Protein AF-0000000085983962 (afdb_homodimer)

pLDDT: mean 81.47, std 19.34, range [25.72, 98.88]

Sequence (420 aa):
MSKIKEMLPGKAKDLESGLESIVPEGLSERGAAVAGRAREFLEWTFRDVFDWNPQYLKGVRGILDVCEVAFGLLILCLVGSNCQNLASEANSEIGGFYCRNSDTFLFVVAASGFFASTLHLLCCLLSKKTDERLWATTYEMVFYIFYAAFFFFGGIAMTSSVSSRNSGQFKVEDGYNNAIGGGVLGIMNFIAYTGSAAWFFVQHKNKNGNMSKIKEMLPGKAKDLESGLESIVPEGLSERGAAVAGRAREFLEWTFRDVFDWNPQYLKGVRGILDVCEVAFGLLILCLVGSNCQNLASEANSEIGGFYCRNSDTFLFVVAASGFFASTLHLLCCLLSKKTDERLWATTYEMVFYIFYAAFFFFGGIAMTSSVSSRNSGQFKVEDGYNNAIGGGVLGIMNFIAYTGSAAWFFVQHKNKNGN

InterPro domains:
  IPR008253 Marvel domain [PF01284] (60-198)
  IPR008253 Marvel domain [PS51225] (56-205)
  IPR050578 MARVEL domain-containing and chemokine-like factor proteins [PTHR22776] (38-205)

Foldseek 3Di:
DPVVVVVVVVVLVVLLVVLVVVQDDPDDPVSVVVSVVVSVVVSVCCVQQAPADQCLCVDPLNVLLVLLLVLLVLLLVLLVVVQQVVQCVVPVVVGDGHDDDLSVQLNVLSVVSNVVSVVVNSSVRRHVVCVVVVLVDC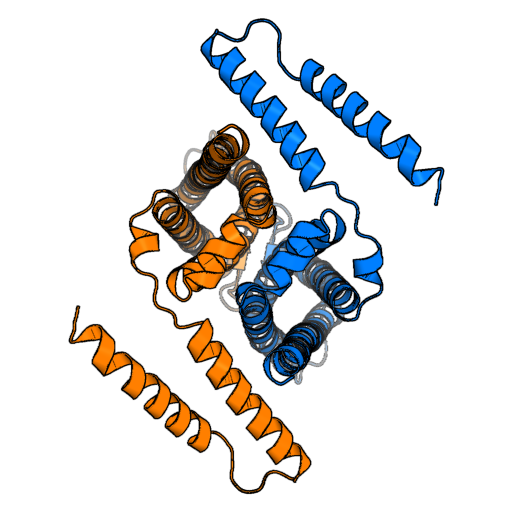VLLCSLVVSLVSLVCSLVSQLVVLCVVQPPPPDHDVSSVSSNVSSVSSNVSSVSSVVSNVVSVVVVVVVVVD/DPVVVVVVVVVLVVLLVVLVVVQDDPDDPVSVVVSVVVSVVVSVCCVQQAPADQCLCVDPLNVLLVLLLVLLVLLLVLLVVVQQVVQCVVPVVVGDGHDDDLSVQLNVLSVVSNVVSVVVNSSVRRHVVCVVVVLVDCVLLCSLVVSLVSLVCSLVSQLVVLCVVQPPPPDHDVSSVSSNVSSVSSNVSSVSSVVSNVVSVVVVVVVVVD

Radius of gyration: 23.92 Å; Cα contacts (8 Å, |Δi|>4): 523; chains: 2; bounding box: 53×67×59 Å

Secondary structure (DSSP, 8-state):
--HHHHHHHHHHHHHHHHHHHHS-TT--HHHHHHHHHHHHHHHHHHHHH-B--GGGGGSHHHHHHHHHHHHHHHHHHHHHHHHHHHHHHH-TTT--EEE-HHHHHHHHHHHHHHHHHHHHHHHHHHBHHHHHHHHTSHHHHHHHHHHHHHHHHHHHHHHHHHHHHHTT-SSPPTTHHHHHHHHHHHHHHHHHHHHHHHHHHHHHHHHHH-/-HHHHHHHHHHHHHHHHHHHHHS-TT--HHHHHHHHHHHHHHHHHHHHH-B--GGGGGSHHHHHHHHHHHHHHHHHHHHHHHHHHHHHHH-TTT--EEE-HHHHHHHHHHHHHHHHHHHHHHHHHHBHHHHHHHHTSHHHHHHHHHHHHHHHHHHHHHHHHHHHHHTT-SSPPTTHHHHHHHHHHHHHHHHHHHHHHHHHHHHHHHHHH-

Organism: Nephila pilipes (NCBI:txid299642)

Structure (mmCIF, N/CA/C/O backbone):
data_AF-0000000085983962-model_v1
#
loop_
_entity.id
_entity.type
_entity.pdbx_description
1 polymer 'MARVEL domain-containing protein'
#
loop_
_atom_site.group_PDB
_atom_site.id
_atom_site.type_symbol
_atom_site.label_atom_id
_atom_site.label_alt_id
_atom_site.label_comp_id
_atom_site.label_asym_id
_atom_site.label_entity_id
_atom_site.label_seq_id
_atom_site.pdbx_PDB_ins_code
_atom_site.Cartn_x
_atom_site.Cartn_y
_atom_site.Cartn_z
_atom_site.occupancy
_atom_site.B_iso_or_equiv
_atom_site.auth_seq_id
_atom_site.auth_comp_id
_atom_site.auth_asym_id
_atom_site.auth_atom_id
_atom_site.pdbx_PDB_model_num
ATOM 1 N N . MET A 1 1 ? -15.727 -12.766 -32.438 1 25.72 1 MET A N 1
ATOM 2 C CA . MET A 1 1 ? -14.602 -13.555 -31.938 1 25.72 1 MET A CA 1
ATOM 3 C C . MET A 1 1 ? -13.383 -13.414 -32.844 1 25.72 1 MET A C 1
ATOM 5 O O . MET A 1 1 ? -12.258 -13.664 -32.438 1 25.72 1 MET A O 1
ATOM 9 N N . SER A 1 2 ? -13.625 -13.109 -34.125 1 30.14 2 SER A N 1
ATOM 10 C CA . SER A 1 2 ? -12.602 -13.117 -35.156 1 30.14 2 SER A CA 1
ATOM 11 C C . SER A 1 2 ? -11.789 -11.82 -35.156 1 30.14 2 SER A C 1
ATOM 13 O O . SER A 1 2 ? -10.594 -11.828 -35.438 1 30.14 2 SER A O 1
ATOM 15 N N . LYS A 1 3 ? -12.508 -10.648 -34.906 1 40.41 3 LYS A N 1
ATOM 16 C CA . LYS A 1 3 ? -11.805 -9.383 -35.094 1 40.41 3 LYS A CA 1
ATOM 17 C C . LYS A 1 3 ? -10.797 -9.141 -33.969 1 40.41 3 LYS A C 1
ATOM 19 O O . LYS A 1 3 ? -9.945 -8.266 -34.094 1 40.41 3 LYS A O 1
ATOM 24 N N . ILE A 1 4 ? -11.094 -9.766 -32.906 1 32.19 4 ILE A N 1
ATOM 25 C CA . ILE A 1 4 ? -10.211 -9.555 -31.75 1 32.19 4 ILE A CA 1
ATOM 26 C C . ILE A 1 4 ? -8.93 -10.367 -31.938 1 32.19 4 ILE A C 1
ATOM 28 O O . ILE A 1 4 ? -7.887 -10.016 -31.375 1 32.19 4 ILE A O 1
ATOM 32 N N . LYS A 1 5 ? -8.914 -11.492 -32.688 1 38.94 5 LYS A N 1
ATOM 33 C CA . LYS A 1 5 ? -7.73 -12.312 -32.938 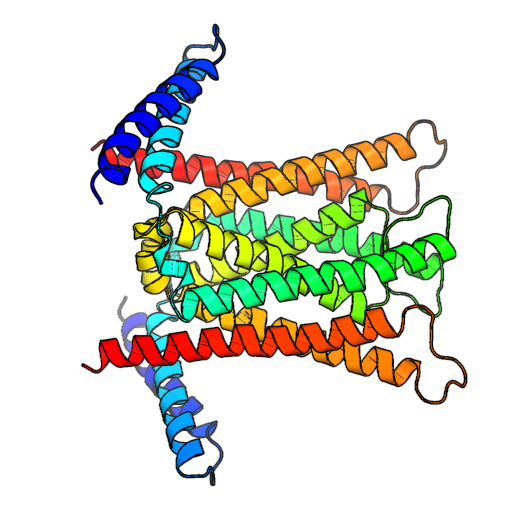1 38.94 5 LYS A CA 1
ATOM 34 C C . LYS A 1 5 ? -6.793 -11.633 -33.906 1 38.94 5 LYS A C 1
ATOM 36 O O . LYS A 1 5 ? -5.586 -11.883 -33.906 1 38.94 5 LYS A O 1
ATOM 41 N N . GLU A 1 6 ? -7.32 -10.969 -34.906 1 38.91 6 GLU A N 1
ATOM 42 C CA . GLU A 1 6 ? -6.48 -10.367 -35.938 1 38.91 6 GLU A CA 1
ATOM 43 C C . GLU A 1 6 ? -5.793 -9.109 -35.406 1 38.91 6 GLU A C 1
ATOM 45 O O . GLU A 1 6 ? -4.781 -8.672 -35.969 1 38.91 6 GLU A O 1
ATOM 50 N N . MET A 1 7 ? -6.422 -8.344 -34.438 1 36.91 7 MET A N 1
ATOM 51 C CA . MET A 1 7 ? -5.84 -7.098 -33.969 1 36.91 7 MET A CA 1
ATOM 52 C C . MET A 1 7 ? -4.684 -7.379 -33 1 36.91 7 MET A C 1
ATOM 54 O O . MET A 1 7 ? -3.898 -6.48 -32.688 1 36.91 7 MET A O 1
ATOM 58 N N . LEU A 1 8 ? -4.547 -8.617 -32.562 1 37.97 8 LEU A N 1
ATOM 59 C CA . LEU A 1 8 ? -3.592 -8.984 -31.516 1 37.97 8 LEU A CA 1
ATOM 60 C C . LEU A 1 8 ? -2.18 -9.07 -32.094 1 37.97 8 LEU A C 1
ATOM 62 O O . LEU A 1 8 ? -1.225 -8.609 -31.453 1 37.97 8 LEU A O 1
ATOM 66 N N . PRO A 1 9 ? -2.07 -9.68 -33.219 1 44.69 9 PRO A N 1
ATOM 67 C CA . PRO A 1 9 ? -0.708 -9.727 -33.75 1 44.69 9 PRO A CA 1
ATOM 68 C C . PRO A 1 9 ? -0.189 -8.352 -34.156 1 44.69 9 PRO A C 1
ATOM 70 O O . PRO A 1 9 ? 1.008 -8.078 -34.031 1 44.69 9 PRO A O 1
ATOM 73 N N . GLY A 1 10 ? -1.082 -7.617 -34.562 1 46.19 10 GLY A N 1
ATOM 74 C CA . GLY A 1 10 ? -0.649 -6.305 -35.031 1 46.19 10 GLY A CA 1
ATOM 75 C C . GLY A 1 10 ? -0.163 -5.418 -33.875 1 46.19 10 GLY A C 1
ATOM 76 O O . GLY A 1 10 ? 0.786 -4.648 -34.062 1 46.19 10 GLY A O 1
ATOM 77 N N . LYS A 1 11 ? -0.759 -5.543 -32.844 1 48.12 11 LYS A N 1
ATOM 78 C CA . LYS A 1 11 ? -0.414 -4.672 -31.719 1 48.12 11 LYS A CA 1
ATOM 79 C C . LYS A 1 11 ? 0.909 -5.086 -31.078 1 48.12 11 LYS A C 1
ATOM 81 O O . LYS A 1 11 ? 1.698 -4.238 -30.656 1 48.12 11 LYS A O 1
ATOM 86 N N . ALA A 1 12 ? 1.245 -6.352 -31.016 1 48.41 12 ALA A N 1
ATOM 87 C CA . ALA A 1 12 ? 2.584 -6.781 -30.625 1 48.41 12 ALA A CA 1
ATOM 88 C C . ALA A 1 12 ? 3.643 -6.211 -31.562 1 48.41 12 ALA A C 1
ATOM 90 O O . ALA A 1 12 ? 4.703 -5.766 -31.109 1 48.41 12 ALA A O 1
ATOM 91 N N . LYS A 1 13 ? 3.355 -6.301 -32.844 1 53.22 13 LYS A N 1
ATOM 92 C CA . LYS A 1 13 ? 4.281 -5.742 -33.812 1 53.22 13 LYS A CA 1
ATOM 93 C C . LYS A 1 13 ? 4.41 -4.23 -33.656 1 53.22 13 LYS A C 1
ATOM 95 O O . LYS A 1 13 ? 5.508 -3.68 -33.75 1 53.22 13 LYS A O 1
ATOM 100 N N . ASP A 1 14 ? 3.355 -3.553 -33.375 1 48.41 14 ASP A N 1
ATOM 101 C CA . ASP A 1 14 ? 3.379 -2.107 -33.188 1 48.41 14 ASP A CA 1
ATOM 102 C C . ASP A 1 14 ? 4.094 -1.745 -31.875 1 48.41 14 ASP A C 1
ATOM 104 O O . ASP A 1 14 ? 4.824 -0.755 -31.828 1 48.41 14 ASP A O 1
ATOM 108 N N . LEU A 1 15 ? 3.957 -2.443 -30.922 1 48.56 15 LEU A N 1
ATOM 109 C CA . LEU A 1 15 ? 4.676 -2.236 -29.672 1 48.56 15 LEU A CA 1
ATOM 110 C C . LEU A 1 15 ? 6.168 -2.5 -29.859 1 48.56 15 LEU A C 1
ATOM 112 O O . LEU A 1 15 ? 7 -1.757 -29.328 1 48.56 15 LEU A O 1
ATOM 116 N N . GLU A 1 16 ? 6.457 -3.525 -30.547 1 50.03 16 GLU A N 1
ATOM 117 C CA . GLU A 1 16 ? 7.855 -3.781 -30.891 1 50.03 16 GLU A CA 1
ATOM 118 C C . GLU A 1 16 ? 8.461 -2.604 -31.641 1 50.03 16 GLU A C 1
ATOM 120 O O . GLU A 1 16 ? 9.586 -2.191 -31.359 1 50.03 16 GLU A O 1
ATOM 125 N N . SER A 1 17 ? 7.719 -2.221 -32.562 1 51.47 17 SER A N 1
ATOM 126 C CA . SER A 1 17 ? 8.211 -1.076 -33.312 1 51.47 17 SER A CA 1
ATOM 127 C C . SER A 1 17 ? 8.312 0.168 -32.438 1 51.47 17 SER A C 1
ATOM 129 O O . SER A 1 17 ? 9.258 0.948 -32.562 1 51.47 17 SER A O 1
ATOM 131 N N . GLY A 1 18 ? 7.426 0.394 -31.578 1 46.72 18 GLY A N 1
ATOM 132 C CA . GLY A 1 18 ? 7.457 1.526 -30.672 1 46.72 18 GLY A CA 1
ATOM 133 C C . GLY A 1 18 ? 8.602 1.46 -29.672 1 46.72 18 GLY A C 1
ATOM 134 O O . GLY A 1 18 ? 9.234 2.477 -29.375 1 46.72 18 GLY A O 1
ATOM 135 N N . LEU A 1 19 ? 8.859 0.356 -29.234 1 48.91 19 LEU A N 1
ATOM 136 C CA . LEU A 1 19 ? 9.969 0.169 -28.297 1 48.91 19 LEU A CA 1
ATOM 137 C C . LEU A 1 19 ? 11.305 0.337 -29.016 1 48.91 19 LEU A C 1
ATOM 139 O O . LEU A 1 19 ? 12.273 0.812 -28.406 1 48.91 19 LEU A O 1
ATOM 143 N N . GLU A 1 20 ? 11.406 -0.053 -30.203 1 50 20 GLU A N 1
ATOM 144 C CA . GLU A 1 20 ? 12.609 0.187 -30.984 1 50 20 GLU A CA 1
ATOM 145 C C . GLU A 1 20 ? 12.914 1.679 -31.094 1 50 20 GLU A C 1
ATOM 147 O O . GLU A 1 20 ? 14.078 2.078 -31.109 1 50 20 GLU A O 1
ATOM 152 N N . SER A 1 21 ? 11.875 2.396 -31.062 1 49.03 21 SER A N 1
ATOM 153 C CA . SER A 1 21 ? 12.07 3.834 -31.219 1 49.03 21 SER A CA 1
ATOM 154 C C . SER A 1 21 ? 12.516 4.48 -29.906 1 49.03 21 SER A C 1
ATOM 156 O O . SER A 1 21 ? 13.023 5.602 -29.906 1 49.03 21 SER A O 1
ATOM 158 N N . ILE A 1 22 ? 12.273 3.891 -28.875 1 45.09 22 ILE A N 1
ATOM 159 C CA . ILE A 1 22 ? 12.633 4.504 -27.609 1 45.09 22 ILE A CA 1
ATOM 160 C C . ILE A 1 22 ? 14.117 4.281 -27.328 1 45.09 22 ILE A C 1
ATOM 162 O O . ILE A 1 22 ? 14.688 4.91 -26.438 1 45.09 22 ILE A O 1
ATOM 166 N N . VAL A 1 23 ? 14.742 3.402 -27.938 1 44.22 23 VAL A N 1
ATOM 167 C CA . VAL A 1 23 ? 16.172 3.182 -27.719 1 44.22 23 VAL A CA 1
ATOM 168 C C . VAL A 1 23 ? 16.969 4.305 -28.359 1 44.22 23 VAL A C 1
ATOM 170 O O . VAL A 1 23 ? 16.938 4.469 -29.578 1 44.22 23 VAL A O 1
ATOM 173 N N . PRO A 1 24 ? 17.469 5.27 -27.578 1 41.19 24 PRO A N 1
ATOM 174 C CA . PRO A 1 24 ? 18.281 6.312 -28.219 1 41.19 24 PRO A CA 1
ATOM 175 C C . PRO A 1 24 ? 19.438 5.742 -29.031 1 41.19 24 PRO A C 1
ATOM 177 O O . PRO A 1 24 ? 20.031 4.727 -28.641 1 41.19 24 PRO A O 1
ATOM 180 N N . GLU A 1 25 ? 19.609 6.254 -30.188 1 43.53 25 GLU A N 1
ATOM 181 C CA . GLU A 1 25 ? 20.781 6.152 -31.062 1 43.53 25 GLU A CA 1
ATOM 182 C C . GLU A 1 25 ? 22.031 6.707 -30.375 1 43.53 25 GLU A C 1
ATOM 184 O O . GLU A 1 25 ? 21.984 7.785 -29.781 1 43.53 25 GLU A O 1
ATOM 189 N N . GLY A 1 26 ? 23.031 5.75 -30.078 1 51.56 26 GLY A N 1
ATOM 190 C CA . GLY A 1 26 ? 24.344 6.098 -29.578 1 51.56 26 GLY A CA 1
ATOM 191 C C . GLY A 1 26 ? 24.656 5.461 -28.234 1 51.56 26 GLY A C 1
ATOM 192 O O . GLY A 1 26 ? 25.516 5.941 -27.5 1 51.56 26 GLY A O 1
ATOM 193 N N . LEU A 1 27 ? 23.812 4.723 -27.828 1 51.38 27 LEU A N 1
ATOM 194 C CA . LEU A 1 27 ? 24.141 4.066 -26.562 1 51.38 27 LEU A CA 1
ATOM 195 C C . LEU A 1 27 ? 25.406 3.213 -26.703 1 51.38 27 LEU A C 1
ATOM 197 O O . LEU A 1 27 ? 25.656 2.66 -27.781 1 51.38 27 LEU A O 1
ATOM 201 N N . SER A 1 28 ? 26.297 3.354 -25.75 1 61.16 28 SER A N 1
ATOM 202 C CA . SER A 1 28 ? 27.453 2.473 -25.688 1 61.16 28 SER A CA 1
ATOM 203 C C . SER A 1 28 ? 27.047 1.011 -25.859 1 61.16 28 SER A C 1
ATOM 205 O O . SER A 1 28 ? 25.875 0.668 -25.719 1 61.16 28 SER A O 1
ATOM 207 N N . GLU A 1 29 ? 27.953 0.15 -26.375 1 60.72 29 GLU A N 1
ATOM 208 C CA . GLU A 1 29 ? 27.688 -1.274 -26.547 1 60.72 29 GLU A CA 1
ATOM 209 C C . GLU A 1 29 ? 26.938 -1.848 -25.359 1 60.72 29 GLU A C 1
ATOM 211 O O . GLU A 1 29 ? 26 -2.631 -25.516 1 60.72 29 GLU A O 1
ATOM 216 N N . ARG A 1 30 ? 27.344 -1.405 -24.219 1 62.16 30 ARG A N 1
ATOM 217 C CA . ARG A 1 30 ? 26.672 -1.854 -23.016 1 62.16 30 ARG A CA 1
ATOM 218 C C . ARG A 1 30 ? 25.266 -1.293 -22.938 1 62.16 30 ARG A C 1
ATOM 220 O O . ARG A 1 30 ? 24.328 -1.991 -22.516 1 62.16 30 ARG A O 1
ATOM 227 N N . GLY A 1 31 ? 25.156 -0.068 -23.281 1 60.69 31 GLY A N 1
ATOM 228 C CA . GLY A 1 31 ? 23.844 0.553 -23.312 1 60.69 31 GLY A CA 1
ATOM 229 C C . GLY A 1 31 ? 22.891 -0.1 -24.297 1 60.69 31 GLY A C 1
ATOM 230 O O . GLY A 1 31 ? 21.703 -0.262 -24.031 1 60.69 31 GLY A O 1
ATOM 231 N N . ALA A 1 32 ? 23.531 -0.476 -25.422 1 64.12 32 ALA A N 1
ATOM 232 C CA . ALA A 1 32 ? 22.734 -1.14 -26.453 1 64.12 32 ALA A CA 1
ATOM 233 C C . ALA A 1 32 ? 22.25 -2.506 -25.969 1 64.12 32 ALA A C 1
ATOM 235 O O . ALA A 1 32 ? 21.125 -2.9 -26.25 1 64.12 32 ALA A O 1
ATOM 236 N N . ALA A 1 33 ? 23.219 -3.188 -25.312 1 63.03 33 ALA A N 1
ATOM 237 C CA . ALA A 1 33 ? 22.828 -4.492 -24.781 1 63.03 33 ALA A CA 1
ATOM 238 C C . ALA A 1 33 ? 21.703 -4.363 -23.75 1 63.03 33 ALA A C 1
ATOM 240 O O . ALA A 1 33 ? 20.766 -5.152 -23.75 1 63.03 33 ALA A O 1
ATOM 241 N N . VAL A 1 34 ? 21.828 -3.328 -23.016 1 60.88 34 VAL A N 1
ATOM 242 C CA . VAL A 1 34 ? 20.812 -3.072 -22 1 60.88 34 VAL A CA 1
ATOM 243 C C . VAL A 1 34 ? 19.5 -2.697 -22.672 1 60.88 34 VAL A C 1
ATOM 245 O O . VAL A 1 34 ? 18.422 -3.16 -22.266 1 60.88 34 VAL A O 1
ATOM 248 N N . ALA A 1 35 ? 19.594 -1.91 -23.641 1 62.75 35 ALA A N 1
ATOM 249 C CA . ALA A 1 35 ? 18.391 -1.494 -24.359 1 62.75 35 ALA A CA 1
ATOM 250 C C . ALA A 1 35 ? 17.719 -2.684 -25.031 1 62.75 35 ALA A C 1
ATOM 252 O O . ALA A 1 35 ? 16.5 -2.779 -25.062 1 62.75 35 ALA A O 1
ATOM 253 N N . GLY A 1 36 ? 18.516 -3.441 -25.672 1 65.19 36 GLY A N 1
ATOM 254 C CA . GLY A 1 36 ? 17.969 -4.645 -26.281 1 65.19 36 GLY A CA 1
ATOM 255 C C . GLY A 1 36 ? 17.266 -5.555 -25.281 1 65.19 36 GLY A C 1
ATOM 256 O O . GLY A 1 36 ? 16.172 -6.051 -25.547 1 65.19 36 GLY A O 1
ATOM 257 N N . ARG A 1 37 ? 17.938 -5.66 -24.25 1 62.66 37 ARG A N 1
ATOM 258 C CA . ARG A 1 37 ? 17.375 -6.488 -23.188 1 62.66 37 ARG A CA 1
ATOM 259 C C . ARG A 1 37 ? 16.078 -5.879 -22.656 1 62.66 37 ARG A C 1
ATOM 261 O O . ARG A 1 37 ? 15.125 -6.598 -22.359 1 62.66 37 ARG A O 1
ATOM 268 N N . ALA A 1 38 ? 16.125 -4.625 -22.562 1 64.5 38 ALA A N 1
ATOM 269 C CA . ALA A 1 38 ? 14.93 -3.91 -22.125 1 64.5 38 ALA A CA 1
ATOM 270 C C . ALA A 1 38 ? 13.789 -4.113 -23.125 1 64.5 38 ALA A C 1
ATOM 272 O O . ALA A 1 38 ? 12.633 -4.297 -22.719 1 64.5 38 ALA A O 1
ATOM 273 N N . ARG A 1 39 ? 14.156 -4.082 -24.297 1 65.56 39 ARG A N 1
ATOM 274 C CA . ARG A 1 39 ? 13.141 -4.281 -25.328 1 65.56 39 ARG A CA 1
ATOM 275 C C . ARG A 1 39 ? 12.547 -5.684 -25.25 1 65.56 39 ARG A C 1
ATOM 277 O O . ARG A 1 39 ? 11.328 -5.852 -25.375 1 65.56 39 ARG A O 1
ATOM 284 N N . GLU A 1 40 ? 13.344 -6.598 -25.234 1 65.81 40 GLU A N 1
ATOM 285 C CA . GLU A 1 40 ? 12.867 -7.969 -25.125 1 65.81 40 GLU A CA 1
ATOM 286 C C . GLU A 1 40 ? 11.977 -8.141 -23.891 1 65.81 40 GLU A C 1
ATOM 288 O O . GLU A 1 40 ? 10.945 -8.82 -23.953 1 65.81 40 GLU A O 1
ATOM 293 N N . PHE A 1 41 ? 12.43 -7.539 -22.938 1 61.22 41 PHE A N 1
ATOM 294 C CA . PHE A 1 41 ? 11.648 -7.566 -21.703 1 61.22 41 PHE A CA 1
ATOM 295 C C . PHE A 1 41 ? 10.289 -6.918 -21.922 1 61.22 41 PHE A C 1
ATOM 297 O O . PHE A 1 41 ? 9.266 -7.449 -21.469 1 61.22 41 PHE A O 1
ATOM 304 N N . LEU A 1 42 ? 10.406 -5.848 -22.438 1 63.59 42 LEU A N 1
ATOM 305 C CA . LEU A 1 42 ? 9.156 -5.141 -22.688 1 63.59 42 LEU A CA 1
ATOM 306 C C . LEU A 1 42 ? 8.227 -5.969 -23.578 1 63.59 42 LEU A C 1
ATOM 308 O O . LEU A 1 42 ? 7.02 -6.012 -23.344 1 63.59 42 LEU A O 1
ATOM 312 N N . GLU A 1 43 ? 8.82 -6.602 -24.469 1 64.44 43 GLU A N 1
ATOM 313 C CA . GLU A 1 43 ? 8.031 -7.465 -25.344 1 64.44 43 GLU A CA 1
ATOM 314 C C . GLU A 1 43 ? 7.418 -8.625 -24.562 1 64.44 43 GLU A C 1
ATOM 316 O O . GLU A 1 43 ? 6.25 -8.961 -24.766 1 64.44 43 GLU A O 1
ATOM 321 N N . TRP A 1 44 ? 8.25 -9.18 -23.797 1 61.28 44 TRP A N 1
ATOM 322 C CA . TRP A 1 44 ? 7.766 -10.266 -22.953 1 61.28 44 TRP A CA 1
ATOM 323 C C . TRP A 1 44 ? 6.668 -9.766 -22 1 61.28 44 TRP A C 1
ATOM 325 O O . TRP A 1 44 ? 5.637 -10.422 -21.844 1 61.28 44 TRP A O 1
ATOM 335 N N . THR A 1 45 ? 6.984 -8.758 -21.406 1 62.12 45 THR A N 1
ATOM 336 C CA . THR A 1 45 ? 5.996 -8.164 -20.516 1 62.12 45 THR A CA 1
ATOM 337 C C . THR A 1 45 ? 4.688 -7.898 -21.25 1 62.12 45 THR A C 1
ATOM 339 O O . THR A 1 45 ? 3.609 -8.219 -20.75 1 62.12 45 THR A O 1
ATOM 342 N N . PHE A 1 46 ? 4.926 -7.348 -22.266 1 64.31 46 PHE A N 1
ATOM 343 C CA . PHE A 1 46 ? 3.725 -6.98 -23 1 64.31 46 PHE A CA 1
ATOM 344 C C . PHE A 1 46 ? 2.986 -8.227 -23.484 1 64.31 46 PHE A C 1
ATOM 346 O O . PHE A 1 46 ? 1.753 -8.258 -23.484 1 64.31 46 PHE A O 1
ATOM 353 N N . ARG A 1 47 ? 3.686 -9.172 -23.891 1 62.84 47 ARG A N 1
ATOM 354 C CA . ARG A 1 47 ? 3.047 -10.406 -24.328 1 62.84 47 ARG A CA 1
ATOM 355 C C . ARG A 1 47 ? 2.381 -11.133 -23.172 1 62.84 47 ARG A C 1
ATOM 357 O O . ARG A 1 47 ? 1.271 -11.656 -23.312 1 62.84 47 ARG A O 1
ATOM 364 N N . ASP A 1 48 ? 3.115 -11.172 -22.172 1 61.47 48 ASP A N 1
ATOM 365 C CA . ASP A 1 48 ? 2.611 -11.922 -21.016 1 61.47 48 ASP A CA 1
ATOM 366 C C . ASP A 1 48 ? 1.631 -11.078 -20.203 1 61.47 48 ASP A C 1
ATOM 368 O O . ASP A 1 48 ? 0.677 -11.602 -19.625 1 61.47 48 ASP A O 1
ATOM 372 N N . VAL A 1 49 ? 2.029 -9.852 -20.156 1 63.72 49 VAL A N 1
ATOM 373 C CA . VAL A 1 49 ? 1.211 -8.945 -19.344 1 63.72 49 VAL A CA 1
ATOM 374 C C . VAL A 1 49 ? -0.066 -8.594 -20.109 1 63.72 49 VAL A C 1
ATOM 376 O O . VAL A 1 49 ? -1.131 -8.438 -19.516 1 63.72 49 VAL A O 1
ATOM 379 N N . PHE A 1 50 ? 0.144 -8.578 -21.344 1 71.75 50 PHE A N 1
ATOM 380 C CA . PHE A 1 50 ? -1.035 -8.078 -22.031 1 71.75 50 PHE A CA 1
ATOM 381 C C . PHE A 1 50 ? -1.808 -9.219 -22.688 1 71.75 50 PHE A C 1
ATOM 383 O O . PHE A 1 50 ? -1.812 -9.352 -23.906 1 71.75 50 PHE A O 1
ATOM 390 N N . ASP A 1 51 ? -2.154 -10.203 -21.922 1 81.06 51 ASP A N 1
ATOM 391 C CA . ASP A 1 51 ? -3.205 -11.164 -22.25 1 81.06 51 ASP A CA 1
ATOM 392 C C . ASP A 1 51 ? -4.535 -10.75 -21.625 1 81.06 51 ASP A C 1
ATOM 394 O O . ASP A 1 51 ? -4.945 -11.305 -20.594 1 81.06 51 ASP A O 1
ATOM 398 N N . TRP A 1 52 ? -5.094 -9.844 -22.359 1 83.06 52 TRP A N 1
ATOM 399 C CA . TRP A 1 52 ? -6.301 -9.172 -21.891 1 83.06 52 TRP A CA 1
ATOM 400 C C . TRP A 1 52 ? -7.312 -10.18 -21.359 1 83.06 52 TRP A C 1
ATOM 402 O O . TRP A 1 52 ? -7.637 -11.156 -22.031 1 83.06 52 TRP A O 1
ATOM 412 N N . ASN A 1 53 ? -7.812 -9.953 -20.047 1 90.62 53 ASN A N 1
ATOM 413 C CA . ASN A 1 53 ? -8.711 -10.852 -19.328 1 90.62 53 ASN A CA 1
ATOM 414 C C . ASN A 1 53 ? -9.938 -10.109 -18.797 1 90.62 53 ASN A C 1
ATOM 416 O O . ASN A 1 53 ? -10.141 -10.039 -17.578 1 90.62 53 ASN A O 1
ATOM 420 N N . PRO A 1 54 ? -10.844 -9.719 -19.75 1 88.81 54 PRO A N 1
ATOM 421 C CA . PRO A 1 54 ? -12.008 -8.953 -19.281 1 88.81 54 PRO A CA 1
ATOM 422 C C . PRO A 1 54 ? -12.977 -9.805 -18.453 1 88.81 54 PRO A C 1
ATOM 424 O O . PRO A 1 54 ? -13.781 -9.266 -17.688 1 88.81 54 PRO A O 1
ATOM 427 N N . GLN A 1 55 ? -12.961 -11.078 -18.562 1 92.62 55 GLN A N 1
ATOM 428 C CA . GLN A 1 55 ? -13.852 -11.969 -17.828 1 92.62 55 GLN A CA 1
ATOM 429 C C . GLN A 1 55 ? -13.609 -11.875 -16.328 1 92.62 55 GLN A C 1
ATOM 431 O O . GLN A 1 55 ? -14.469 -12.266 -15.523 1 92.62 55 GLN A O 1
ATOM 436 N N . TYR A 1 56 ? -12.5 -11.359 -16.016 1 94 56 TYR A N 1
ATOM 437 C CA . TYR A 1 56 ? -12.164 -11.203 -14.602 1 94 56 TYR A CA 1
ATOM 438 C C . TYR A 1 56 ? -13.172 -10.32 -13.891 1 94 56 TYR A C 1
ATOM 440 O O . TYR A 1 56 ? -13.516 -10.562 -12.727 1 94 56 TYR A O 1
ATOM 448 N N . LEU A 1 57 ? -13.711 -9.336 -14.547 1 94.38 57 LEU A N 1
ATOM 449 C CA . LEU A 1 57 ? -14.594 -8.352 -13.938 1 94.38 57 LEU A CA 1
ATOM 450 C C . LEU A 1 57 ? -16 -8.914 -13.766 1 94.38 57 LEU A C 1
ATOM 452 O O . LEU A 1 57 ? -16.828 -8.344 -13.047 1 94.38 57 LEU A O 1
ATOM 456 N N . LYS A 1 58 ? -16.219 -10.031 -14.336 1 93.62 58 LYS A N 1
ATOM 457 C CA . LYS A 1 58 ? -17.547 -10.641 -14.242 1 93.62 58 LYS A CA 1
ATOM 458 C C . LYS A 1 58 ? -17.609 -11.625 -13.078 1 93.62 58 LYS A C 1
ATOM 460 O O . LYS A 1 58 ? -18.703 -12.016 -12.656 1 93.62 58 LYS A O 1
ATOM 465 N N . GLY A 1 59 ? -16.562 -12 -12.555 1 93.69 59 GLY A N 1
ATOM 466 C CA . GLY A 1 59 ? -16.5 -12.914 -11.43 1 93.69 59 GLY A CA 1
ATOM 467 C C . GLY A 1 59 ? -16.609 -12.227 -10.086 1 93.69 59 GLY A C 1
ATOM 468 O O . GLY A 1 59 ? -16.391 -11.016 -9.992 1 93.69 59 GLY A O 1
ATOM 469 N N . VAL A 1 60 ? -16.969 -12.992 -9.102 1 93.38 60 VAL A N 1
ATOM 470 C CA . VAL A 1 60 ? -17.094 -12.477 -7.742 1 93.38 60 VAL A CA 1
ATOM 471 C C . VAL A 1 60 ? -15.773 -11.859 -7.297 1 93.38 60 VAL A C 1
ATOM 473 O O . VAL A 1 60 ? -15.758 -10.781 -6.695 1 93.38 60 VAL A O 1
ATOM 476 N N . ARG A 1 61 ? -14.75 -12.5 -7.664 1 94.31 61 ARG A N 1
ATOM 477 C CA . ARG A 1 61 ? -13.414 -12.039 -7.297 1 94.31 61 ARG A CA 1
ATOM 478 C C . ARG A 1 61 ? -13.125 -10.664 -7.887 1 94.31 61 ARG A C 1
ATOM 480 O O . ARG A 1 61 ? -12.688 -9.758 -7.176 1 94.31 61 ARG A O 1
ATOM 487 N N . GLY A 1 62 ? -13.406 -10.492 -9.141 1 96.06 62 GLY A N 1
ATOM 488 C CA . GLY A 1 62 ? -13.203 -9.219 -9.812 1 96.06 62 GLY A CA 1
ATOM 489 C C . GLY A 1 62 ? -14.102 -8.109 -9.289 1 96.06 62 GLY A C 1
ATOM 490 O O . GLY A 1 62 ? -13.656 -6.977 -9.117 1 96.06 62 GLY A O 1
ATOM 491 N N . ILE A 1 63 ? -15.297 -8.43 -9 1 96.81 63 ILE A N 1
ATOM 492 C CA . ILE A 1 63 ? -16.266 -7.449 -8.5 1 96.81 63 ILE A CA 1
ATOM 493 C C . ILE A 1 63 ? -15.836 -6.961 -7.121 1 96.81 63 ILE A C 1
ATOM 495 O O . ILE A 1 63 ? -15.867 -5.758 -6.844 1 96.81 63 ILE A O 1
ATOM 499 N N . LEU A 1 64 ? -15.453 -7.82 -6.309 1 97.5 64 LEU A N 1
ATOM 500 C CA . LEU A 1 64 ? -15.008 -7.441 -4.973 1 97.5 64 LEU A CA 1
ATOM 501 C C . LEU A 1 64 ? -13.75 -6.582 -5.035 1 97.5 64 LEU A C 1
ATOM 503 O O . LEU A 1 64 ? -13.609 -5.625 -4.273 1 97.5 64 LEU A O 1
ATOM 507 N N . ASP A 1 65 ? -12.922 -6.922 -5.906 1 97.94 65 ASP A N 1
ATOM 508 C CA . ASP A 1 65 ? -11.711 -6.137 -6.098 1 97.94 65 ASP A CA 1
ATOM 509 C C . ASP A 1 65 ? -12.039 -4.707 -6.52 1 97.94 65 ASP A C 1
ATOM 511 O O . ASP A 1 65 ? -11.453 -3.75 -6.008 1 97.94 65 ASP A O 1
ATOM 515 N N . VAL A 1 66 ? -12.953 -4.574 -7.414 1 97.88 66 VAL A N 1
ATOM 516 C CA . VAL A 1 66 ? -13.367 -3.252 -7.871 1 97.88 66 VAL A CA 1
ATOM 517 C C . VAL A 1 66 ? -13.969 -2.467 -6.711 1 97.88 66 VAL A C 1
ATOM 519 O O . VAL A 1 66 ? -13.711 -1.272 -6.555 1 97.88 66 VAL A O 1
ATOM 522 N N . CYS A 1 67 ? -14.766 -3.1 -5.922 1 98.38 67 CYS A N 1
ATOM 523 C CA . CYS A 1 67 ? -15.352 -2.451 -4.75 1 98.38 67 CYS A CA 1
ATOM 524 C C . CYS A 1 67 ? -14.258 -1.974 -3.797 1 98.38 67 CYS A C 1
ATOM 526 O O . CYS A 1 67 ? -14.312 -0.845 -3.305 1 98.38 67 CYS A O 1
ATOM 528 N N . GLU A 1 68 ? -13.289 -2.828 -3.547 1 98.75 68 GLU A N 1
ATOM 529 C CA . GLU A 1 68 ? -12.195 -2.479 -2.65 1 98.75 68 GLU A CA 1
ATOM 530 C C . GLU A 1 68 ? -11.453 -1.237 -3.143 1 98.75 68 GLU A C 1
ATOM 532 O O . GLU A 1 68 ? -11.164 -0.33 -2.361 1 98.75 68 GLU A O 1
ATOM 537 N N . VAL A 1 69 ? -11.211 -1.194 -4.441 1 98.69 69 VAL A N 1
ATOM 538 C CA . VAL A 1 69 ? -10.516 -0.061 -5.035 1 98.69 69 VAL A CA 1
ATOM 539 C C . VAL A 1 69 ? -11.391 1.188 -4.949 1 98.69 69 VAL A C 1
ATOM 541 O O . VAL A 1 69 ? -10.906 2.266 -4.59 1 98.69 69 VAL A O 1
ATOM 544 N N . ALA A 1 70 ? -12.648 1.028 -5.238 1 98.56 70 ALA A N 1
ATOM 545 C CA . ALA A 1 70 ? -13.57 2.16 -5.223 1 98.56 70 ALA A CA 1
ATOM 546 C C . ALA A 1 70 ? -13.711 2.74 -3.818 1 98.56 70 ALA A C 1
ATOM 548 O O . ALA A 1 70 ? -13.625 3.957 -3.631 1 98.56 70 ALA A O 1
ATOM 549 N N . PHE A 1 71 ? -13.891 1.894 -2.861 1 98.75 71 PHE A N 1
ATOM 550 C CA . PHE A 1 71 ? -14 2.354 -1.482 1 98.75 71 PHE A CA 1
ATOM 551 C C . PHE A 1 71 ? -12.711 3.023 -1.025 1 98.75 71 PHE A C 1
ATOM 553 O O . PHE A 1 71 ? -12.75 4.059 -0.357 1 98.75 71 PHE A O 1
ATOM 560 N N . GLY A 1 72 ? -11.562 2.402 -1.34 1 98.69 72 GLY A N 1
ATOM 561 C CA . GLY A 1 72 ? -10.289 3.01 -0.997 1 98.69 72 GLY A CA 1
ATOM 562 C C . GLY A 1 72 ? -10.125 4.406 -1.563 1 98.69 72 GLY A C 1
ATOM 563 O O . GLY A 1 72 ? -9.695 5.32 -0.858 1 98.69 72 GLY A O 1
ATOM 564 N N . LEU A 1 73 ? -10.508 4.551 -2.807 1 98.5 73 LEU A N 1
ATOM 565 C CA . LEU A 1 73 ? -10.406 5.848 -3.467 1 98.5 73 LEU A CA 1
ATOM 566 C C . LEU A 1 73 ? -11.32 6.871 -2.811 1 98.5 73 LEU A C 1
ATOM 568 O O . LEU A 1 73 ? -10.938 8.023 -2.619 1 98.5 73 LEU A O 1
ATOM 572 N N . LEU A 1 74 ? -12.477 6.465 -2.52 1 98.56 74 LEU A N 1
ATOM 573 C CA . LEU A 1 74 ? -13.445 7.367 -1.902 1 98.56 74 LEU A CA 1
ATOM 574 C C . LEU A 1 74 ? -12.961 7.824 -0.531 1 98.56 74 LEU A C 1
ATOM 576 O O . LEU A 1 74 ? -13.102 9 -0.179 1 98.56 74 LEU A O 1
ATOM 580 N N . ILE A 1 75 ? -12.406 6.926 0.268 1 98.44 75 ILE A N 1
ATOM 581 C CA . ILE A 1 75 ? -11.859 7.277 1.576 1 98.44 75 ILE A CA 1
ATOM 582 C C . ILE A 1 75 ? -10.742 8.305 1.412 1 98.44 75 ILE A C 1
ATOM 584 O O . ILE A 1 75 ? -10.703 9.305 2.135 1 98.44 75 ILE A O 1
ATOM 588 N N . LEU A 1 76 ? -9.891 8.055 0.414 1 98.06 76 LEU A N 1
ATOM 589 C CA . LEU A 1 76 ? -8.781 8.969 0.168 1 98.06 76 LEU A CA 1
ATOM 590 C C . LEU A 1 76 ? -9.297 10.367 -0.172 1 98.06 76 LEU A C 1
ATOM 592 O O . LEU A 1 76 ? -8.758 11.367 0.308 1 98.06 76 LEU A O 1
ATOM 596 N N . CYS A 1 77 ? -10.312 10.375 -0.95 1 97.12 77 CYS A N 1
ATOM 597 C CA . CYS A 1 77 ? -10.867 11.656 -1.373 1 97.12 77 CYS A CA 1
ATOM 598 C C . CYS A 1 77 ? -11.531 12.375 -0.207 1 97.12 77 CYS A C 1
ATOM 600 O O . CYS A 1 77 ? -11.297 13.562 0.011 1 97.12 77 CYS A O 1
ATOM 602 N N . LEU A 1 78 ? -12.266 11.703 0.569 1 97.19 78 LEU A N 1
ATOM 603 C CA . LEU A 1 78 ? -13.016 12.32 1.656 1 97.19 78 LEU A CA 1
ATOM 604 C C . LEU A 1 78 ? -12.086 12.734 2.789 1 97.19 78 LEU A C 1
ATOM 606 O O . LEU A 1 78 ? -12.094 13.898 3.209 1 97.19 78 LEU A O 1
ATOM 610 N N . VAL A 1 79 ? -11.297 11.82 3.268 1 96.5 79 VAL A N 1
ATOM 611 C CA . VAL A 1 79 ? -10.406 12.102 4.387 1 96.5 79 VAL A CA 1
ATOM 612 C C . VAL A 1 79 ? -9.312 13.07 3.939 1 96.5 79 VAL A C 1
ATOM 614 O O . VAL A 1 79 ? -8.93 13.977 4.684 1 96.5 79 VAL A O 1
ATOM 617 N N . GLY A 1 80 ? -8.836 12.852 2.711 1 95.69 80 GLY A N 1
ATOM 618 C CA . GLY A 1 80 ? -7.828 13.75 2.168 1 95.69 80 GLY A CA 1
ATOM 619 C C . GLY A 1 80 ? -8.305 15.188 2.072 1 95.69 80 GLY A C 1
ATOM 620 O O . GLY A 1 80 ? -7.574 16.109 2.445 1 95.69 80 GLY A O 1
ATOM 621 N N . SER A 1 81 ? -9.484 15.383 1.565 1 94.25 81 SER A N 1
ATOM 622 C CA . SER A 1 81 ? -10.031 16.734 1.432 1 94.25 81 SER A CA 1
ATOM 623 C C . SER A 1 81 ? -10.219 17.391 2.793 1 94.25 81 SER A C 1
ATOM 625 O O . SER A 1 81 ? -9.953 18.578 2.955 1 94.25 81 SER A O 1
ATOM 627 N N . ASN A 1 82 ? -10.68 16.672 3.721 1 93.19 82 ASN A N 1
ATOM 628 C CA . ASN A 1 82 ? -10.867 17.188 5.07 1 93.19 82 ASN A CA 1
ATOM 629 C C . ASN A 1 82 ? -9.547 17.625 5.691 1 93.19 82 ASN A C 1
ATOM 631 O O . ASN A 1 82 ? -9.469 18.688 6.316 1 93.19 82 ASN A O 1
ATOM 635 N N . CYS A 1 83 ? -8.547 16.812 5.555 1 93.19 83 CYS A N 1
ATOM 636 C CA . CYS A 1 83 ? -7.242 17.094 6.145 1 93.19 83 CYS A CA 1
ATOM 637 C C . CYS A 1 83 ? -6.57 18.266 5.449 1 93.19 83 CYS A C 1
ATOM 639 O O . CYS A 1 83 ? -5.84 19.031 6.082 1 93.19 83 CYS A O 1
ATOM 641 N N . GLN A 1 84 ? -6.824 18.453 4.188 1 92.06 84 GLN A N 1
ATOM 642 C CA . GLN A 1 84 ? -6.281 19.609 3.465 1 92.06 84 GLN A CA 1
ATOM 643 C C . GLN A 1 84 ? -6.945 20.906 3.92 1 92.06 84 GLN A C 1
ATOM 645 O O . GLN A 1 84 ? -6.281 21.938 4.039 1 92.06 84 GLN A O 1
ATOM 650 N N . ASN A 1 85 ? -8.219 20.859 4.148 1 90.5 85 ASN A N 1
ATOM 651 C CA . ASN A 1 85 ? -8.93 22.031 4.656 1 90.5 85 ASN A CA 1
ATOM 652 C C . ASN A 1 85 ? -8.43 22.422 6.043 1 90.5 85 ASN A C 1
ATOM 654 O O . ASN A 1 85 ? -8.25 23.609 6.324 1 90.5 85 ASN A O 1
ATOM 658 N N . LEU A 1 86 ? -8.234 21.453 6.871 1 87.31 86 LEU A N 1
ATOM 659 C CA . LEU A 1 86 ? -7.723 21.719 8.211 1 87.31 86 LEU A CA 1
ATOM 660 C C . LEU A 1 86 ? -6.336 22.344 8.141 1 87.31 86 LEU A C 1
ATOM 662 O O . LEU A 1 86 ? -6.012 23.234 8.938 1 87.31 86 LEU A O 1
ATOM 666 N N . ALA A 1 87 ? -5.582 21.891 7.23 1 89.94 87 ALA A N 1
ATOM 667 C CA . ALA A 1 87 ? -4.238 22.438 7.059 1 89.94 87 ALA A CA 1
ATOM 668 C C . ALA A 1 87 ? -4.293 23.891 6.609 1 89.94 87 ALA A C 1
ATOM 670 O O . ALA A 1 87 ? -3.518 24.734 7.086 1 89.94 87 ALA A O 1
ATOM 671 N N . SER A 1 88 ? -5.16 24.219 5.68 1 87.62 88 SER A N 1
ATOM 672 C CA . SER A 1 88 ? -5.312 25.594 5.184 1 87.62 88 SER A CA 1
ATOM 673 C C . SER A 1 88 ? -5.793 26.531 6.285 1 87.62 88 SER A C 1
ATOM 675 O O . SER A 1 88 ? -5.418 27.703 6.316 1 87.62 88 SER A O 1
ATOM 677 N N . GLU A 1 89 ? -6.598 26.031 7.148 1 83.94 89 GLU A N 1
ATOM 678 C CA . GLU A 1 89 ? -7.078 26.828 8.273 1 83.94 89 GLU A CA 1
ATOM 679 C C . GLU A 1 89 ? -5.973 27.047 9.305 1 83.94 89 GLU A C 1
ATOM 681 O O . GLU A 1 89 ? -5.918 28.109 9.938 1 83.94 89 GLU A O 1
ATOM 686 N N . ALA A 1 90 ? -5.176 26.016 9.461 1 81.56 90 ALA A N 1
ATOM 687 C CA . ALA A 1 90 ? -4.086 26.125 10.43 1 81.56 90 ALA A CA 1
ATOM 688 C C . ALA A 1 90 ? -2.998 27.062 9.922 1 81.56 90 ALA A C 1
ATOM 690 O O . ALA A 1 90 ? -2.49 27.906 10.672 1 81.56 90 ALA A O 1
ATOM 691 N N . ASN A 1 91 ? -2.631 26.875 8.672 1 82.31 91 ASN A N 1
ATOM 692 C CA . ASN A 1 91 ? -1.635 27.734 8.031 1 82.31 91 ASN A CA 1
ATOM 693 C C . ASN A 1 91 ? -1.853 27.812 6.523 1 82.31 91 ASN A C 1
ATOM 695 O O . ASN A 1 91 ? -1.44 26.922 5.781 1 82.31 91 ASN A O 1
ATOM 699 N N . SER A 1 92 ? -2.344 28.844 6.141 1 78.44 92 SER A N 1
ATOM 700 C CA . SER A 1 92 ? -2.717 29.016 4.738 1 78.44 92 SER A CA 1
ATOM 701 C C . SER A 1 92 ? -1.484 29.109 3.846 1 78.44 92 SER A C 1
ATOM 703 O O . SER A 1 92 ? -1.554 28.812 2.65 1 78.44 92 SER A O 1
ATOM 705 N N . GLU A 1 93 ? -0.395 29.531 4.34 1 74.38 93 GLU A N 1
ATOM 706 C CA . GLU A 1 93 ? 0.821 29.719 3.553 1 74.38 93 GLU A CA 1
ATOM 707 C C . GLU A 1 93 ? 1.502 28.375 3.277 1 74.38 93 GLU A C 1
ATOM 709 O O . GLU A 1 93 ? 2.004 28.141 2.176 1 74.38 93 GLU A O 1
ATOM 714 N N . ILE A 1 94 ? 1.455 27.5 4.262 1 73.12 94 ILE A N 1
ATOM 715 C CA . ILE A 1 94 ? 2.143 26.219 4.141 1 73.12 94 ILE A CA 1
ATOM 716 C C . ILE A 1 94 ? 1.204 25.188 3.516 1 73.12 94 ILE A C 1
ATOM 718 O O . ILE A 1 94 ? 1.623 24.391 2.676 1 73.12 94 ILE A O 1
ATOM 722 N N . GLY A 1 95 ? -0.079 25.375 3.803 1 82 95 GLY A N 1
ATOM 723 C CA . GLY A 1 95 ? -1.004 24.344 3.369 1 82 95 GLY A CA 1
ATOM 724 C C . GLY A 1 95 ? -0.557 22.938 3.754 1 82 95 GLY A C 1
ATOM 725 O O . GLY A 1 95 ? -0.053 22.734 4.859 1 82 95 GLY A O 1
ATOM 726 N N . GLY A 1 96 ? -0.862 21.984 2.871 1 90.81 96 GLY A N 1
ATOM 727 C CA . GLY A 1 96 ? -0.406 20.625 3.139 1 90.81 96 GLY A CA 1
ATOM 728 C C . GLY A 1 96 ? -1.498 19.719 3.682 1 90.81 96 GLY A C 1
ATOM 729 O O . GLY A 1 96 ? -2.645 19.781 3.23 1 90.81 96 GLY A O 1
ATOM 730 N N . PHE A 1 97 ? -1.071 18.812 4.496 1 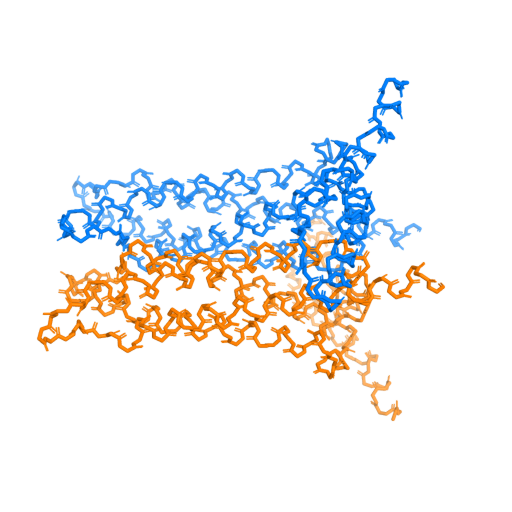93.94 97 PHE A N 1
ATOM 731 C CA . PHE A 1 97 ? -1.937 17.781 5.062 1 93.94 97 PHE A CA 1
ATOM 732 C C . PHE A 1 97 ? -1.876 17.812 6.586 1 93.94 97 PHE A C 1
ATOM 734 O O . PHE A 1 97 ? -0.807 17.625 7.172 1 93.94 97 PHE A O 1
ATOM 741 N N . TYR A 1 98 ? -3.008 18.125 7.172 1 93.19 98 TYR A N 1
ATOM 742 C CA . TYR A 1 98 ? -3.107 18.141 8.625 1 93.19 98 TYR A CA 1
ATOM 743 C C . TYR A 1 98 ? -4.297 17.312 9.102 1 93.19 98 TYR A C 1
ATOM 745 O O . TYR A 1 98 ? -5.441 17.594 8.727 1 93.19 98 TYR A O 1
ATOM 753 N N . CYS A 1 99 ? -3.992 16.25 9.844 1 93.06 99 CYS A N 1
ATOM 754 C CA . CYS A 1 99 ? -5.055 15.367 10.32 1 93.06 99 CYS A CA 1
ATOM 755 C C . CYS A 1 99 ? -4.738 14.836 11.711 1 93.06 99 CYS A C 1
ATOM 757 O O . CYS A 1 99 ? -3.574 14.789 12.109 1 93.06 99 CYS A O 1
ATOM 759 N N . ARG A 1 100 ? -5.801 14.414 12.383 1 92.38 100 ARG A N 1
ATOM 760 C CA . ARG A 1 100 ? -5.645 13.734 13.664 1 92.38 100 ARG A CA 1
ATOM 761 C C . ARG A 1 100 ? -5.094 12.32 13.477 1 92.38 100 ARG A C 1
ATOM 763 O O . ARG A 1 100 ? -5 11.836 12.344 1 92.38 100 ARG A O 1
ATOM 770 N N . ASN A 1 101 ? -4.84 11.625 14.617 1 92.06 101 ASN A N 1
ATOM 771 C CA . ASN A 1 101 ? -4.184 10.32 14.555 1 92.06 101 ASN A CA 1
ATOM 772 C C . ASN A 1 101 ? -5.082 9.273 13.898 1 92.06 101 ASN A C 1
ATOM 774 O O . ASN A 1 101 ? -4.633 8.523 13.031 1 92.06 101 ASN A O 1
ATOM 778 N N . SER A 1 102 ? -6.277 9.188 14.305 1 93.56 102 SER A N 1
ATOM 779 C CA . SER A 1 102 ? -7.199 8.195 13.766 1 93.56 102 SER A CA 1
ATOM 780 C C . SER A 1 102 ? -7.465 8.43 12.281 1 93.56 102 SER A C 1
ATOM 782 O O . SER A 1 102 ? -7.535 7.488 11.492 1 93.56 102 SER A O 1
ATOM 784 N N . ASP A 1 103 ? -7.574 9.711 11.867 1 94.94 103 ASP A N 1
ATOM 785 C CA . ASP A 1 103 ? -7.812 10.07 10.469 1 94.94 103 ASP A CA 1
ATOM 786 C C . ASP A 1 103 ? -6.605 9.719 9.602 1 94.94 103 ASP A C 1
ATOM 788 O O . ASP A 1 103 ? -6.762 9.203 8.492 1 94.94 103 ASP A O 1
ATOM 792 N N . THR A 1 104 ? -5.488 10.047 10.195 1 94.94 104 THR A N 1
ATOM 793 C CA . THR A 1 104 ? -4.25 9.758 9.469 1 94.94 104 THR A CA 1
ATOM 794 C C . THR A 1 104 ? -4.078 8.258 9.266 1 94.94 104 THR A C 1
ATOM 796 O O . THR A 1 104 ? -3.678 7.816 8.188 1 94.94 104 THR A O 1
ATOM 799 N N . PHE A 1 105 ? -4.379 7.508 10.289 1 96.44 105 PHE A N 1
ATOM 800 C CA . PHE A 1 105 ? -4.238 6.059 10.203 1 96.44 105 PHE A CA 1
ATOM 801 C C . PHE A 1 105 ? -5.125 5.492 9.102 1 96.44 105 PHE A C 1
ATOM 803 O O . PHE A 1 105 ? -4.664 4.719 8.266 1 96.44 105 PHE A O 1
ATOM 810 N N . LEU A 1 106 ? -6.348 5.859 9.086 1 98 106 LEU A N 1
ATOM 811 C CA . LEU A 1 106 ? -7.25 5.352 8.055 1 98 106 LEU A CA 1
ATOM 812 C C . LEU A 1 106 ? -6.816 5.816 6.672 1 98 106 LEU A C 1
ATOM 814 O O . LEU A 1 106 ? -6.922 5.066 5.699 1 98 106 LEU A O 1
ATOM 818 N N . PHE A 1 107 ? -6.41 7.035 6.555 1 97.75 107 PHE A N 1
ATOM 819 C CA . PHE A 1 107 ? -5.957 7.57 5.277 1 97.75 107 PHE A CA 1
ATOM 820 C C . PHE A 1 107 ? -4.805 6.742 4.723 1 97.75 107 PHE A C 1
ATOM 822 O O . PHE A 1 107 ? -4.785 6.406 3.537 1 97.75 107 PHE A O 1
ATOM 829 N N . VAL A 1 108 ? -3.865 6.391 5.57 1 97.81 108 VAL A N 1
ATOM 830 C CA . VAL A 1 108 ? -2.691 5.621 5.164 1 97.81 108 VAL A CA 1
ATOM 831 C C . VAL A 1 108 ? -3.109 4.207 4.777 1 97.81 108 VAL A C 1
ATOM 833 O O . VAL A 1 108 ? -2.643 3.668 3.771 1 97.81 108 VAL A O 1
ATOM 836 N N . VAL A 1 109 ? -3.922 3.619 5.543 1 98.19 109 VAL A N 1
ATOM 837 C CA . VAL A 1 109 ? -4.426 2.283 5.242 1 98.19 109 VAL A CA 1
ATOM 838 C C . VAL A 1 109 ? -5.168 2.297 3.906 1 98.19 109 VAL A C 1
ATOM 840 O O . VAL A 1 109 ? -4.977 1.408 3.074 1 98.19 109 VAL A O 1
ATOM 843 N N . ALA A 1 110 ? -5.969 3.312 3.734 1 98.69 110 ALA A N 1
ATOM 844 C CA . ALA A 1 110 ? -6.738 3.428 2.5 1 98.69 110 ALA A CA 1
ATOM 845 C C . ALA A 1 110 ? -5.824 3.617 1.296 1 98.69 110 ALA A C 1
ATOM 847 O O . ALA A 1 110 ? -6.055 3.037 0.233 1 98.69 110 ALA A O 1
ATOM 848 N N . ALA A 1 111 ? -4.848 4.398 1.432 1 98.12 111 ALA A N 1
ATOM 849 C CA . ALA A 1 111 ? -3.902 4.605 0.337 1 98.12 111 ALA A CA 1
ATOM 850 C C . ALA A 1 111 ? -3.164 3.312 0 1 98.12 111 ALA A C 1
ATOM 852 O O . ALA A 1 111 ? -3.037 2.951 -1.172 1 98.12 111 ALA A O 1
ATOM 853 N N . SER A 1 112 ? -2.697 2.721 1.078 1 98.06 112 SER A N 1
ATOM 854 C CA . SER A 1 112 ? -1.988 1.462 0.872 1 98.06 112 SER A CA 1
ATOM 855 C C . SER A 1 112 ? -2.891 0.42 0.218 1 98.06 112 SER A C 1
ATOM 857 O O . SER A 1 112 ? -2.49 -0.237 -0.745 1 98.06 112 SER A O 1
ATOM 859 N N . GLY A 1 113 ? -4.062 0.261 0.785 1 98.38 113 GLY A N 1
ATOM 860 C CA . GLY A 1 113 ? -5.004 -0.684 0.208 1 98.38 113 GLY A CA 1
ATOM 861 C C . GLY A 1 113 ? -5.402 -0.339 -1.215 1 98.38 113 GLY A C 1
ATOM 862 O O . GLY A 1 113 ? -5.562 -1.229 -2.053 1 98.38 113 GLY A O 1
ATOM 863 N N . PHE A 1 114 ? -5.578 0.929 -1.451 1 98.56 114 PHE A N 1
ATOM 864 C CA . PHE A 1 114 ? -5.949 1.386 -2.785 1 98.56 114 PHE A CA 1
ATOM 865 C C . PHE A 1 114 ? -4.863 1.039 -3.797 1 98.56 114 PHE A C 1
ATOM 867 O O . PHE A 1 114 ? -5.152 0.484 -4.859 1 98.56 114 PHE A O 1
ATOM 874 N N . PHE A 1 115 ? -3.635 1.349 -3.521 1 97.75 115 PHE A N 1
ATOM 875 C CA . PHE A 1 115 ? -2.527 1.063 -4.426 1 97.75 115 PHE A CA 1
ATOM 876 C C . PHE A 1 115 ? -2.377 -0.437 -4.645 1 97.75 115 PHE A C 1
ATOM 878 O O . PHE A 1 115 ? -2.295 -0.9 -5.781 1 97.75 115 PHE A O 1
ATOM 885 N N . ALA A 1 116 ? -2.375 -1.142 -3.576 1 97.19 116 ALA A N 1
ATOM 886 C CA . ALA A 1 116 ? -2.158 -2.584 -3.652 1 97.19 116 ALA A CA 1
ATOM 887 C C . ALA A 1 116 ? -3.289 -3.27 -4.414 1 97.19 116 ALA A C 1
ATOM 889 O O . ALA A 1 116 ? -3.043 -4.121 -5.27 1 97.19 116 ALA A O 1
ATOM 890 N N . SER A 1 117 ? -4.492 -2.936 -4.109 1 97.88 117 SER A N 1
ATOM 891 C CA . SER A 1 117 ? -5.633 -3.553 -4.781 1 97.88 117 SER A CA 1
ATOM 892 C C . SER A 1 117 ? -5.707 -3.131 -6.242 1 97.88 117 SER A C 1
ATOM 894 O O . SER A 1 117 ? -6.129 -3.91 -7.098 1 97.88 117 SER A O 1
ATOM 896 N N . THR A 1 118 ? -5.371 -1.876 -6.555 1 97.12 118 THR A N 1
ATOM 897 C CA . THR A 1 118 ? -5.34 -1.424 -7.941 1 97.12 118 THR A CA 1
ATOM 898 C C . THR A 1 118 ? -4.328 -2.227 -8.75 1 97.12 118 THR A C 1
ATOM 900 O O . THR A 1 118 ? -4.613 -2.65 -9.875 1 97.12 118 THR A O 1
ATOM 903 N N . LEU A 1 119 ? -3.176 -2.42 -8.117 1 95.06 119 LEU A N 1
ATOM 904 C CA . LEU A 1 119 ? -2.156 -3.229 -8.773 1 95.06 119 LEU A CA 1
ATOM 905 C C . LEU A 1 119 ? -2.656 -4.652 -9.008 1 95.06 119 LEU A C 1
ATOM 907 O O . LEU A 1 119 ? -2.459 -5.219 -10.086 1 95.06 119 LEU A O 1
ATOM 911 N N . HIS A 1 120 ? -3.25 -5.234 -7.953 1 95.75 120 HIS A N 1
ATOM 912 C CA . HIS A 1 120 ? -3.832 -6.57 -8.047 1 95.75 120 HIS A CA 1
ATOM 913 C C . HIS A 1 120 ? -4.879 -6.637 -9.156 1 95.75 120 HIS A C 1
ATOM 915 O O . HIS A 1 120 ? -4.852 -7.547 -9.984 1 95.75 120 HIS A O 1
ATOM 921 N N . LEU A 1 121 ? -5.727 -5.715 -9.234 1 95.94 121 LEU A N 1
ATOM 922 C CA . LEU A 1 121 ? -6.805 -5.648 -10.219 1 95.94 121 LEU A CA 1
ATOM 923 C C . LEU A 1 121 ? -6.246 -5.492 -11.633 1 95.94 121 LEU A C 1
ATOM 925 O O . LEU A 1 121 ? -6.668 -6.199 -12.547 1 95.94 121 LEU A O 1
ATOM 929 N N . LEU A 1 122 ? -5.332 -4.59 -11.812 1 93.56 122 LEU A N 1
ATOM 930 C CA . LEU A 1 122 ? -4.742 -4.336 -13.125 1 93.56 122 LEU A CA 1
ATOM 931 C C . LEU A 1 122 ? -4.02 -5.57 -13.648 1 93.56 122 LEU A C 1
ATOM 933 O O . LEU A 1 122 ? -4.152 -5.922 -14.82 1 93.56 122 LEU A O 1
ATOM 937 N N . CYS A 1 123 ? -3.309 -6.223 -12.766 1 92.38 123 CYS A N 1
ATOM 938 C CA . CYS A 1 123 ? -2.549 -7.395 -13.188 1 92.38 123 CYS A CA 1
ATOM 939 C C . CYS A 1 123 ? -3.479 -8.539 -13.57 1 92.38 123 CYS A C 1
ATOM 941 O O . CYS A 1 123 ? -3.217 -9.258 -14.531 1 92.38 123 CYS A O 1
ATOM 943 N N . CYS A 1 124 ? -4.535 -8.711 -12.812 1 92.94 124 CYS A N 1
ATOM 944 C CA . CYS A 1 124 ? -5.465 -9.789 -13.109 1 92.94 124 CYS A CA 1
ATOM 945 C C . CYS A 1 124 ? -6.281 -9.484 -14.359 1 92.94 124 CYS A C 1
ATOM 947 O O . CYS A 1 124 ? -6.688 -10.391 -15.078 1 92.94 124 CYS A O 1
ATOM 949 N N . LEU A 1 125 ? -6.488 -8.234 -14.641 1 92 125 LEU A N 1
ATOM 950 C CA . LEU A 1 125 ? -7.234 -7.82 -15.82 1 92 125 LEU A CA 1
ATOM 951 C C . LEU A 1 125 ? -6.359 -7.902 -17.062 1 92 125 LEU A C 1
ATOM 953 O O . LEU A 1 125 ? -6.852 -8.203 -18.156 1 92 125 LEU A O 1
ATOM 957 N N . LEU A 1 126 ? -5.09 -7.688 -16.875 1 89.38 126 LEU A N 1
ATOM 958 C CA . LEU A 1 126 ? -4.207 -7.57 -18.031 1 89.38 126 LEU A CA 1
ATOM 959 C C . LEU A 1 126 ? -3.596 -8.922 -18.391 1 89.38 126 LEU A C 1
ATOM 961 O O . LEU A 1 126 ? -3.098 -9.109 -19.5 1 89.38 126 LEU A O 1
ATOM 965 N N . SER A 1 127 ? -3.631 -9.859 -17.5 1 88.69 127 SER A N 1
ATOM 966 C CA . SER A 1 127 ? -2.992 -11.148 -17.734 1 88.69 127 SER A CA 1
ATOM 967 C C . SER A 1 127 ? -3.805 -12.289 -17.125 1 88.69 127 SER A C 1
ATOM 969 O O . SER A 1 127 ? -3.885 -12.414 -15.906 1 88.69 127 SER A O 1
ATOM 971 N N . LYS A 1 128 ? -4.238 -13.148 -18.016 1 88.5 128 LYS A N 1
ATOM 972 C CA . LYS A 1 128 ? -4.984 -14.32 -17.547 1 88.5 128 LYS A CA 1
ATOM 973 C C . LYS A 1 128 ? -4.078 -15.281 -16.797 1 88.5 128 LYS A C 1
ATOM 975 O O . LYS A 1 128 ? -4.492 -15.883 -15.797 1 88.5 128 LYS A O 1
ATOM 980 N N . LYS A 1 129 ? -2.875 -15.422 -17.281 1 85.56 129 LYS A N 1
ATOM 981 C CA . LYS A 1 129 ? -1.914 -16.312 -16.641 1 85.56 129 LYS A CA 1
ATOM 982 C C . LYS A 1 129 ? -1.634 -15.852 -15.203 1 85.56 129 LYS A C 1
ATOM 984 O O . LYS A 1 129 ? -1.606 -16.672 -14.281 1 85.56 129 LYS A O 1
ATOM 989 N N . THR A 1 130 ? -1.433 -14.547 -15.039 1 88.56 130 THR A N 1
ATOM 990 C CA . THR A 1 130 ? -1.186 -13.992 -13.719 1 88.56 130 THR A CA 1
ATOM 991 C C . THR A 1 130 ? -2.402 -14.188 -12.812 1 88.56 130 THR A C 1
ATOM 993 O O . THR A 1 130 ? -2.264 -14.492 -11.633 1 88.56 130 THR A O 1
ATOM 996 N N . ASP A 1 131 ? -3.559 -13.992 -13.414 1 91.56 131 ASP A N 1
ATOM 997 C CA . ASP A 1 131 ? -4.809 -14.195 -12.688 1 91.56 131 ASP A CA 1
ATOM 998 C C . ASP A 1 131 ? -4.879 -15.609 -12.109 1 91.56 131 ASP A C 1
ATOM 1000 O O . ASP A 1 131 ? -5.117 -15.789 -10.914 1 91.56 131 ASP A O 1
ATOM 1004 N N . GLU A 1 132 ? -4.586 -16.562 -12.875 1 89.25 132 GLU A N 1
ATOM 1005 C CA . GLU A 1 132 ? -4.664 -17.969 -12.469 1 89.25 132 GLU A CA 1
ATOM 1006 C C . GLU A 1 132 ? -3.57 -18.312 -11.461 1 89.25 132 GLU A C 1
ATOM 1008 O O . GLU A 1 132 ? -3.812 -19.031 -10.5 1 89.25 132 GLU A O 1
ATOM 1013 N N . ARG A 1 133 ? -2.465 -17.766 -11.664 1 86.38 133 ARG A N 1
ATOM 1014 C CA . ARG A 1 133 ? -1.338 -18.094 -10.797 1 86.38 133 ARG A CA 1
ATOM 1015 C C . ARG A 1 133 ? -1.5 -17.438 -9.43 1 86.38 133 ARG A C 1
ATOM 1017 O O . ARG A 1 133 ? -1.17 -18.031 -8.398 1 86.38 133 ARG A O 1
ATOM 1024 N N . LEU A 1 134 ? -1.99 -16.25 -9.422 1 89.31 134 LEU A N 1
ATOM 1025 C CA . LEU A 1 134 ? -2.209 -15.562 -8.156 1 89.31 134 LEU A CA 1
ATOM 1026 C C . LEU A 1 134 ? -3.273 -16.281 -7.328 1 89.31 134 LEU A C 1
ATOM 1028 O O . LEU A 1 134 ? -3.146 -16.375 -6.105 1 89.31 134 LEU A O 1
ATOM 1032 N N . TRP A 1 135 ? -4.195 -16.719 -8.078 1 87.69 135 TRP A N 1
ATOM 1033 C CA . TRP A 1 135 ? -5.297 -17.406 -7.418 1 87.69 135 TRP A CA 1
ATOM 1034 C C . TRP A 1 135 ? -4.801 -18.672 -6.723 1 87.69 135 TRP A C 1
ATOM 1036 O O . TRP A 1 135 ? -5.383 -19.109 -5.73 1 87.69 135 TRP A O 1
ATOM 1046 N N . ALA A 1 136 ? -3.699 -19.156 -7.156 1 83 136 ALA A N 1
ATOM 1047 C CA . ALA A 1 136 ? -3.16 -20.391 -6.605 1 83 136 ALA A CA 1
ATOM 1048 C C . ALA A 1 136 ? -2.16 -20.109 -5.488 1 83 136 ALA A C 1
ATOM 1050 O O . ALA A 1 136 ? -1.564 -21.031 -4.934 1 83 136 ALA A O 1
ATOM 1051 N N . THR A 1 137 ? -2.061 -18.875 -5.141 1 82.81 137 THR A N 1
ATOM 1052 C CA . THR A 1 137 ? -1.113 -18.516 -4.094 1 82.81 137 THR A CA 1
ATOM 1053 C C . THR A 1 137 ? -1.844 -18.188 -2.793 1 82.81 137 THR A C 1
ATOM 1055 O O . THR A 1 137 ? -2.955 -17.656 -2.812 1 82.81 137 THR A O 1
ATOM 1058 N N . THR A 1 138 ? -1.147 -18.469 -1.741 1 81.62 138 THR A N 1
ATOM 1059 C CA . THR A 1 138 ? -1.669 -18.062 -0.441 1 81.62 138 THR A CA 1
ATOM 1060 C C . THR A 1 138 ? -1.504 -16.547 -0.239 1 81.62 138 THR A C 1
ATOM 1062 O O . THR A 1 138 ? -2.143 -15.969 0.638 1 81.62 138 THR A O 1
ATOM 1065 N N . TYR A 1 139 ? -0.729 -15.945 -1.058 1 88.69 139 TYR A N 1
ATOM 1066 C CA . TYR A 1 139 ? -0.512 -14.508 -0.98 1 88.69 139 TYR A CA 1
ATOM 1067 C C . TYR A 1 139 ? -1.834 -13.75 -1.034 1 88.69 139 TYR A C 1
ATOM 1069 O O . TYR A 1 139 ? -2.045 -12.797 -0.277 1 88.69 139 TYR A O 1
ATOM 1077 N N . GLU A 1 140 ? -2.639 -14.18 -1.895 1 90 140 GLU A N 1
ATOM 1078 C CA . GLU A 1 140 ? -3.893 -13.461 -2.102 1 90 140 GLU A CA 1
ATOM 1079 C C . GLU A 1 140 ? -4.777 -13.531 -0.859 1 90 140 GLU A C 1
ATOM 1081 O O . GLU A 1 140 ? -5.391 -12.531 -0.472 1 90 140 GLU A O 1
ATOM 1086 N N . MET A 1 141 ? -4.844 -14.609 -0.253 1 88.12 141 MET A N 1
ATOM 1087 C CA . MET A 1 141 ? -5.629 -14.75 0.969 1 88.12 141 MET A CA 1
ATOM 1088 C C . MET A 1 141 ? -5.059 -13.891 2.088 1 88.12 141 MET A C 1
ATOM 1090 O O . MET A 1 141 ? -5.801 -13.195 2.785 1 88.12 141 MET A O 1
ATOM 1094 N N . VAL A 1 142 ? -3.818 -14.008 2.254 1 89.44 142 VAL A N 1
ATOM 1095 C CA . VAL A 1 142 ? -3.168 -13.227 3.305 1 89.44 142 VAL A CA 1
ATOM 1096 C C . VAL A 1 142 ? -3.346 -11.734 3.031 1 89.44 142 VAL A C 1
ATOM 1098 O O . VAL A 1 142 ? -3.543 -10.945 3.959 1 89.44 142 VAL A O 1
ATOM 1101 N N . PHE A 1 143 ? -3.268 -11.453 1.741 1 94.44 143 PHE A N 1
ATOM 1102 C CA . PHE A 1 143 ? -3.496 -10.086 1.287 1 94.44 143 PHE A CA 1
ATOM 1103 C C . PHE A 1 143 ? -4.852 -9.578 1.759 1 94.44 143 PHE A C 1
ATOM 1105 O O . PHE A 1 143 ? -4.949 -8.492 2.33 1 94.44 143 PHE A O 1
ATOM 1112 N N . TYR A 1 144 ? -5.855 -10.297 1.601 1 95.75 144 TYR A N 1
ATOM 1113 C CA . TYR A 1 144 ? -7.207 -9.898 1.978 1 95.75 144 TYR A CA 1
ATOM 1114 C C . TYR A 1 144 ? -7.348 -9.805 3.492 1 95.75 144 TYR A C 1
ATOM 1116 O O . TYR A 1 144 ? -7.934 -8.852 4.012 1 95.75 144 TYR A O 1
ATOM 1124 N N . ILE A 1 1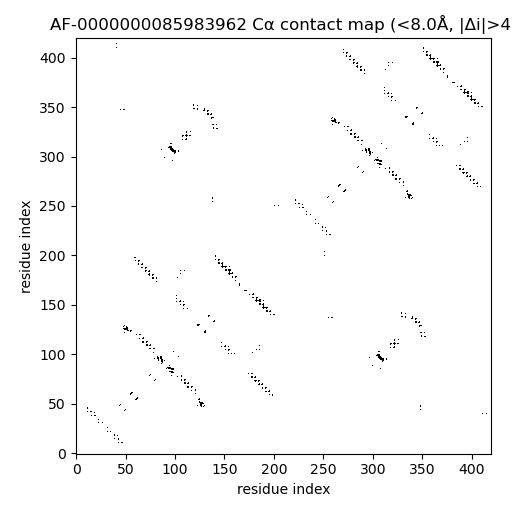45 ? -6.848 -10.734 4.188 1 92.62 145 ILE A N 1
ATOM 1125 C CA . ILE A 1 145 ? -6.953 -10.742 5.641 1 92.62 145 ILE A CA 1
ATOM 1126 C C . ILE A 1 145 ? -6.176 -9.562 6.223 1 92.62 145 ILE A C 1
ATOM 1128 O O . ILE A 1 145 ? -6.637 -8.914 7.168 1 92.62 145 ILE A O 1
ATOM 1132 N N . PHE A 1 146 ? -5.043 -9.352 5.672 1 95.44 146 PHE A N 1
ATOM 1133 C CA . PHE A 1 146 ? -4.168 -8.266 6.105 1 95.44 146 PHE A CA 1
ATOM 1134 C C . PHE A 1 146 ? -4.891 -6.922 6.023 1 95.44 146 PHE A C 1
ATOM 1136 O O . PHE A 1 146 ? -4.969 -6.195 7.012 1 95.44 146 PHE A O 1
ATOM 1143 N N . TYR A 1 147 ? -5.438 -6.594 4.895 1 98 147 TYR A N 1
ATOM 1144 C CA . TYR A 1 147 ? -6.078 -5.297 4.715 1 98 147 TYR A CA 1
ATOM 1145 C C . TYR A 1 147 ? -7.434 -5.254 5.41 1 98 147 TYR A C 1
ATOM 1147 O O . TYR A 1 147 ? -7.863 -4.199 5.887 1 98 147 TYR A O 1
ATOM 1155 N N . ALA A 1 148 ? -8.117 -6.41 5.5 1 97.56 148 ALA A N 1
ATOM 1156 C CA . ALA A 1 148 ? -9.359 -6.441 6.273 1 97.56 148 ALA A CA 1
ATOM 1157 C C . ALA A 1 148 ? -9.109 -6.016 7.719 1 97.56 148 ALA A C 1
ATOM 1159 O O . ALA A 1 148 ? -9.859 -5.199 8.266 1 97.56 148 ALA A O 1
ATOM 1160 N N . ALA A 1 149 ? -8.086 -6.539 8.273 1 97.12 149 ALA A N 1
ATOM 1161 C CA . ALA A 1 149 ? -7.77 -6.203 9.656 1 97.12 149 ALA A CA 1
ATOM 1162 C C . ALA A 1 149 ? -7.48 -4.711 9.805 1 97.12 149 ALA A C 1
ATOM 1164 O O . ALA A 1 149 ? -7.988 -4.066 10.727 1 97.12 149 ALA A O 1
ATOM 1165 N N . PHE A 1 150 ? -6.727 -4.16 8.93 1 98.31 150 PHE A N 1
ATOM 1166 C CA . PHE A 1 150 ? -6.359 -2.754 9.023 1 98.31 150 PHE A CA 1
ATOM 1167 C C . PHE A 1 150 ? -7.582 -1.86 8.836 1 98.31 150 PHE A C 1
ATOM 1169 O O . PHE A 1 150 ? -7.73 -0.849 9.523 1 98.31 150 PHE A O 1
ATOM 1176 N N . PHE A 1 151 ? -8.398 -2.238 7.875 1 98.5 151 PHE A N 1
ATOM 1177 C CA . PHE A 1 151 ? -9.586 -1.429 7.648 1 98.5 151 PHE A CA 1
ATOM 1178 C C . PHE A 1 151 ? -10.562 -1.562 8.805 1 98.5 151 PHE A C 1
ATOM 1180 O O . PHE A 1 151 ? -11.297 -0.62 9.125 1 98.5 151 PHE A O 1
ATOM 1187 N N . PHE A 1 152 ? -10.57 -2.713 9.4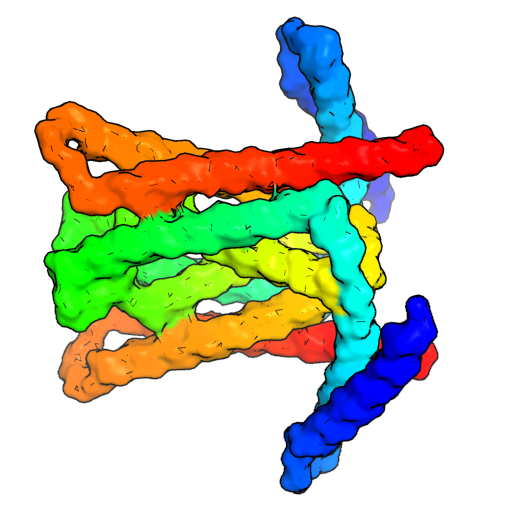84 1 97.88 152 PHE A N 1
ATOM 1188 C CA . PHE A 1 152 ? -11.391 -2.881 10.68 1 97.88 152 PHE A CA 1
ATOM 1189 C C . PHE A 1 152 ? -10.969 -1.9 11.766 1 97.88 152 PHE A C 1
ATOM 1191 O O . PHE A 1 152 ? -11.789 -1.117 12.258 1 97.88 152 PHE A O 1
ATOM 1198 N N . PHE A 1 153 ? -9.688 -1.963 12.047 1 97.44 153 PHE A N 1
ATOM 1199 C CA . PHE A 1 153 ? -9.18 -1.084 13.094 1 97.44 153 PHE A CA 1
ATOM 1200 C C . PHE A 1 153 ? -9.289 0.377 12.672 1 97.44 153 PHE A C 1
ATOM 1202 O O . PHE A 1 153 ? -9.688 1.229 13.469 1 97.44 153 PHE A O 1
ATOM 1209 N N . GLY A 1 154 ? -8.953 0.679 11.391 1 98 154 GLY A N 1
ATOM 1210 C CA . GLY A 1 154 ? -9.008 2.051 10.914 1 98 154 GLY A CA 1
ATOM 1211 C C . GLY A 1 154 ? -10.414 2.607 10.852 1 98 154 GLY A C 1
ATOM 1212 O O . GLY A 1 154 ? -10.656 3.744 11.266 1 98 154 GLY A O 1
ATOM 1213 N N . GLY A 1 155 ? -11.352 1.811 10.375 1 97.81 155 GLY A N 1
ATOM 1214 C CA . GLY A 1 155 ? -12.734 2.248 10.273 1 97.81 155 GLY A CA 1
ATOM 1215 C C . GLY A 1 155 ? -13.383 2.488 11.625 1 97.81 155 GLY A C 1
ATOM 1216 O O . GLY A 1 155 ? -13.992 3.537 11.852 1 97.81 155 GLY A O 1
ATOM 1217 N N . ILE A 1 156 ? -13.141 1.579 12.484 1 96.94 156 ILE A N 1
ATOM 1218 C CA . ILE A 1 156 ? -13.734 1.687 13.812 1 96.94 156 ILE A CA 1
ATOM 1219 C C . ILE A 1 156 ? -13.086 2.84 14.57 1 96.94 156 ILE A C 1
ATOM 1221 O O . ILE A 1 156 ? -13.781 3.633 15.219 1 96.94 156 ILE A O 1
ATOM 1225 N N . ALA A 1 157 ? -11.805 2.918 14.539 1 95.62 157 ALA A N 1
ATOM 1226 C CA . ALA A 1 157 ? -11.102 3.988 15.234 1 95.62 157 ALA A CA 1
ATOM 1227 C C . ALA A 1 157 ? -11.555 5.359 14.742 1 95.62 157 ALA A C 1
ATOM 1229 O O . ALA A 1 157 ? -11.797 6.266 15.547 1 95.62 157 ALA A O 1
ATOM 1230 N N . MET A 1 158 ? -11.688 5.516 13.445 1 96.12 158 MET A N 1
ATOM 1231 C CA . MET A 1 158 ? -12.094 6.797 12.883 1 96.12 158 MET A CA 1
ATOM 1232 C C . MET A 1 158 ? -13.516 7.148 13.281 1 96.12 158 MET A C 1
ATOM 1234 O O . MET A 1 158 ? -13.789 8.273 13.711 1 96.12 158 MET A O 1
ATOM 1238 N N . THR A 1 159 ? -14.43 6.254 13.164 1 95.19 159 THR A N 1
ATOM 1239 C CA . THR A 1 159 ? -15.828 6.508 13.492 1 95.19 159 THR A CA 1
ATOM 1240 C C . THR A 1 159 ? -15.984 6.805 14.984 1 95.19 159 THR A C 1
ATOM 1242 O O . THR A 1 159 ? -16.703 7.738 15.367 1 95.19 159 THR A O 1
ATOM 1245 N N . SER A 1 160 ? -15.305 6.031 15.812 1 94.19 160 SER A N 1
ATOM 1246 C CA 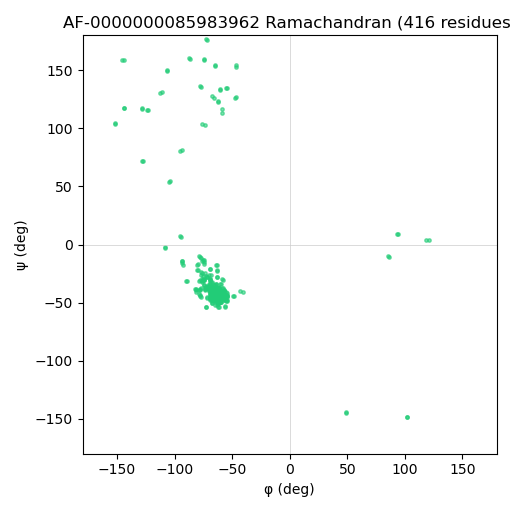. SER A 1 160 ? -15.367 6.242 17.25 1 94.19 160 SER A CA 1
ATOM 1247 C C . SER A 1 160 ? -14.773 7.59 17.641 1 94.19 160 SER A C 1
ATOM 1249 O O . SER A 1 160 ? -15.328 8.305 18.484 1 94.19 160 SER A O 1
ATOM 1251 N N . SER A 1 161 ? -13.648 7.871 17.094 1 92.44 161 SER A N 1
ATOM 1252 C CA . SER A 1 161 ? -12.984 9.133 17.406 1 92.44 161 SER A CA 1
ATOM 1253 C C . SER A 1 161 ? -13.836 10.328 16.984 1 92.44 161 SER A C 1
ATOM 1255 O O . SER A 1 161 ? -13.992 11.281 17.75 1 92.44 161 SER A O 1
ATOM 1257 N N . VAL A 1 162 ? -14.367 10.281 15.797 1 91.75 162 VAL A N 1
ATOM 1258 C CA . VAL A 1 162 ? -15.172 11.391 15.289 1 91.75 162 VAL A CA 1
ATOM 1259 C C . VAL A 1 162 ? -16.438 11.531 16.125 1 91.75 162 VAL A C 1
ATOM 1261 O O . VAL A 1 162 ? -16.859 12.641 16.453 1 91.75 162 VAL A O 1
ATOM 1264 N N . SER A 1 163 ? -17.047 10.453 16.438 1 90.12 163 SER A N 1
ATOM 1265 C CA . SER A 1 163 ? -18.25 10.477 17.266 1 90.12 163 SER A CA 1
ATOM 1266 C C . SER A 1 163 ? -17.953 11.023 18.656 1 90.12 163 SER A C 1
ATOM 1268 O O . SER A 1 163 ? -18.719 11.836 19.188 1 90.12 163 SER A O 1
ATOM 1270 N N . SER A 1 164 ? -16.891 10.602 19.266 1 89.62 164 SER A N 1
ATOM 1271 C CA . SER A 1 164 ? -16.547 11 20.625 1 89.62 164 SER A CA 1
ATOM 1272 C C . SER A 1 164 ? -16.203 12.484 20.688 1 89.62 164 SER A C 1
ATOM 1274 O O . SER A 1 164 ? -16.594 13.18 21.625 1 89.62 164 SER A O 1
ATOM 1276 N N . ARG A 1 165 ? -15.469 12.906 19.703 1 85.75 165 ARG A N 1
ATOM 1277 C CA . ARG A 1 165 ? -15.031 14.297 19.781 1 85.75 165 ARG A CA 1
ATOM 1278 C C . ARG A 1 165 ? -16.172 15.25 19.469 1 85.75 165 ARG A C 1
ATOM 1280 O O . ARG A 1 165 ? -16.109 16.438 19.797 1 85.75 165 ARG A O 1
ATOM 1287 N N . ASN A 1 166 ? -17.203 14.734 18.906 1 88 166 ASN A N 1
ATOM 1288 C CA . ASN A 1 166 ? -18.344 15.586 18.578 1 88 166 ASN A CA 1
ATOM 1289 C C . ASN A 1 166 ? -19.531 15.305 19.5 1 88 166 ASN A C 1
ATOM 1291 O O . ASN A 1 166 ? -20.578 15.961 19.391 1 88 166 ASN A O 1
ATOM 1295 N N . SER A 1 167 ? -19.328 14.359 20.328 1 85.62 167 SER A N 1
ATOM 1296 C CA . SER A 1 167 ? -20.391 14.047 21.266 1 85.62 167 SER A CA 1
ATOM 1297 C C . SER A 1 167 ? -20.625 15.188 22.234 1 85.62 167 SER A C 1
ATOM 1299 O O . SER A 1 167 ? -19.688 15.664 22.891 1 85.62 167 SER A O 1
ATOM 1301 N N . GLY A 1 168 ? -21.844 15.617 22.312 1 80.06 168 GLY A N 1
ATOM 1302 C CA . GLY A 1 168 ? -22.219 16.625 23.281 1 80.06 168 GLY A CA 1
ATOM 1303 C C . GLY A 1 168 ? -22 18.047 22.797 1 80.06 168 GLY A C 1
ATOM 1304 O O . GLY A 1 168 ? -22.234 19 23.531 1 80.06 168 GLY A O 1
ATOM 1305 N N . GLN A 1 169 ? -21.328 18.109 21.703 1 78.25 169 GLN A N 1
ATOM 1306 C CA . GLN A 1 169 ? -21.078 19.438 21.172 1 78.25 169 GLN A CA 1
ATOM 1307 C C . GLN A 1 169 ? -22.328 20 20.484 1 78.25 169 GLN A C 1
ATOM 1309 O O . GLN A 1 169 ? -23.062 19.25 19.828 1 78.25 169 GLN A O 1
ATOM 1314 N N . PHE A 1 170 ? -22.641 21.203 20.719 1 76.88 170 PHE A N 1
ATOM 1315 C CA . PHE A 1 170 ? -23.781 21.875 20.094 1 76.88 170 PHE A CA 1
ATOM 1316 C C . PHE A 1 170 ? -23.609 21.938 18.578 1 76.88 170 PHE A C 1
ATOM 1318 O O . PHE A 1 170 ? -24.562 21.734 17.844 1 76.88 170 PHE A O 1
ATOM 1325 N N . LYS A 1 171 ? -22.391 22.359 18.125 1 84.69 171 LYS A N 1
ATOM 1326 C CA . LYS A 1 171 ? -22.047 22.375 16.703 1 84.69 171 LYS A CA 1
ATOM 1327 C C . LYS A 1 171 ? -20.984 21.312 16.391 1 84.69 171 LYS A C 1
ATOM 1329 O O . LYS A 1 171 ? -19.969 21.219 17.078 1 84.69 171 LYS A O 1
ATOM 1334 N N . VAL A 1 172 ? -21.234 20.562 15.398 1 82.25 172 VAL A N 1
ATOM 1335 C CA . VAL A 1 172 ? -20.266 19.547 15 1 82.25 172 VAL A CA 1
ATOM 1336 C C . VAL A 1 172 ? -19.078 20.203 14.305 1 82.25 172 VAL A C 1
ATOM 1338 O O . VAL A 1 172 ? -19.188 21.312 13.797 1 82.25 172 VAL A O 1
ATOM 1341 N N . GLU A 1 173 ? -17.969 19.516 14.266 1 81.5 173 GLU A N 1
ATOM 1342 C CA . GLU A 1 173 ? -16.766 20.047 13.656 1 81.5 173 GLU A CA 1
ATOM 1343 C C . GLU A 1 173 ? -16.938 20.266 12.156 1 81.5 173 GLU A C 1
ATOM 1345 O O . GLU A 1 173 ? -17.797 19.625 11.539 1 81.5 173 GLU A O 1
ATOM 1350 N N . ASP A 1 174 ? -16.156 21.203 11.625 1 82.12 174 ASP A N 1
ATOM 1351 C CA . ASP A 1 174 ? -16.141 21.391 10.172 1 82.12 174 ASP A CA 1
ATOM 1352 C C . ASP A 1 174 ? -15.648 20.125 9.469 1 82.12 174 ASP A C 1
ATOM 1354 O O . ASP A 1 174 ? -14.602 19.578 9.836 1 82.12 174 ASP A O 1
ATOM 1358 N N . GLY A 1 175 ? -16.453 19.562 8.555 1 87.62 175 GLY A N 1
ATOM 1359 C CA . GLY A 1 175 ? -16.047 18.375 7.824 1 87.62 175 GLY A CA 1
ATOM 1360 C C . GLY A 1 175 ? -16.531 17.094 8.469 1 87.62 175 GLY A C 1
ATOM 1361 O O . GLY A 1 175 ? -16.031 16.016 8.148 1 87.62 175 GLY A O 1
ATOM 1362 N N . TYR A 1 176 ? -17.344 17.25 9.414 1 87.75 176 TYR A N 1
ATOM 1363 C CA . TYR A 1 176 ? -17.875 16.094 10.141 1 87.75 176 TYR A CA 1
ATOM 1364 C C . TYR A 1 176 ? -18.391 15.031 9.18 1 87.75 176 TYR A C 1
ATOM 1366 O O . TYR A 1 176 ? -18.078 13.852 9.328 1 87.75 176 TYR A O 1
ATOM 1374 N N . ASN A 1 177 ? -19.125 15.461 8.156 1 89.75 177 ASN A N 1
ATOM 1375 C CA . ASN A 1 177 ? -19.703 14.523 7.203 1 89.75 177 ASN A CA 1
ATOM 1376 C C . ASN A 1 177 ? -18.625 13.766 6.43 1 89.75 177 ASN A C 1
ATOM 1378 O O . ASN A 1 177 ? -18.75 12.562 6.215 1 89.75 177 ASN A O 1
ATOM 1382 N N . ASN A 1 178 ? -17.641 14.477 6.027 1 91.31 178 ASN A N 1
ATOM 1383 C CA . ASN A 1 178 ? -16.531 13.82 5.336 1 91.31 178 ASN A CA 1
ATOM 1384 C C . ASN A 1 178 ? -15.797 12.852 6.25 1 91.31 178 ASN A C 1
ATOM 1386 O O . ASN A 1 178 ? -15.445 11.742 5.832 1 91.31 178 ASN A O 1
ATOM 1390 N N . ALA A 1 179 ? -15.609 13.266 7.473 1 92.88 179 ALA A N 1
ATOM 1391 C CA . ALA A 1 179 ? -14.867 12.445 8.43 1 92.88 179 ALA A CA 1
ATOM 1392 C C . ALA A 1 179 ? -15.633 11.172 8.773 1 92.88 179 ALA A C 1
ATOM 1394 O O . ALA A 1 179 ? -15.094 10.07 8.688 1 92.88 179 ALA A O 1
ATOM 1395 N N . ILE A 1 180 ? -16.875 11.352 9.125 1 93.56 180 ILE A N 1
ATOM 1396 C CA . ILE A 1 180 ? -17.688 10.195 9.484 1 93.56 180 ILE A CA 1
ATOM 1397 C C . ILE A 1 180 ? -17.891 9.312 8.266 1 93.56 180 ILE A C 1
ATOM 1399 O O . ILE A 1 180 ? -17.906 8.078 8.375 1 93.56 180 ILE A O 1
ATOM 1403 N N . GLY A 1 181 ? -18.141 9.938 7.098 1 95.56 181 GLY A N 1
ATOM 1404 C CA . GLY A 1 181 ? -18.219 9.18 5.859 1 95.56 181 GLY A CA 1
ATOM 1405 C C . GLY A 1 181 ? -17 8.328 5.586 1 95.56 181 GLY A C 1
ATOM 1406 O O . GLY A 1 181 ? -17.109 7.176 5.172 1 95.56 181 GLY A O 1
ATOM 1407 N N . GLY A 1 182 ? -15.852 8.922 5.805 1 97.38 182 GLY A N 1
ATOM 1408 C CA . GLY A 1 182 ? -14.625 8.156 5.668 1 97.38 182 GLY A CA 1
ATOM 1409 C C . GLY A 1 182 ? -14.578 6.938 6.574 1 97.38 182 GLY A C 1
ATOM 1410 O O . GLY A 1 182 ? -14.18 5.852 6.145 1 97.38 182 GLY A O 1
ATOM 1411 N N . GLY A 1 183 ? -14.961 7.129 7.809 1 97.75 183 GLY A N 1
ATOM 1412 C CA . GLY A 1 183 ? -15 6.02 8.75 1 97.75 183 GLY A CA 1
ATOM 1413 C C . GLY A 1 183 ? -15.945 4.91 8.32 1 97.75 183 GLY A C 1
ATOM 1414 O O . GLY A 1 183 ? -15.586 3.732 8.367 1 97.75 183 GLY A O 1
ATOM 1415 N N . VAL A 1 184 ? -17.094 5.258 7.898 1 97.69 184 VAL A N 1
ATOM 1416 C CA . VAL A 1 184 ? -18.094 4.289 7.461 1 97.69 184 VAL A CA 1
ATOM 1417 C C . VAL A 1 184 ? -17.594 3.547 6.227 1 97.69 184 VAL A C 1
ATOM 1419 O O . VAL A 1 184 ? -17.719 2.326 6.129 1 97.69 184 VAL A O 1
ATOM 1422 N N . LEU A 1 185 ? -17.016 4.281 5.363 1 98.62 185 LEU A N 1
ATOM 1423 C CA . LEU A 1 185 ? -16.469 3.648 4.168 1 98.62 185 LEU A CA 1
ATOM 1424 C C . LEU A 1 185 ? -15.32 2.713 4.531 1 98.62 185 LEU A C 1
ATOM 1426 O O . LEU A 1 185 ? -15.117 1.689 3.877 1 98.62 185 LEU A O 1
ATOM 1430 N N . GLY A 1 186 ? -14.555 3.102 5.547 1 98.69 186 GLY A N 1
ATOM 1431 C CA . GLY A 1 186 ? -13.547 2.186 6.055 1 98.69 186 GLY A CA 1
ATOM 1432 C C . GLY A 1 186 ? -14.117 0.859 6.516 1 98.69 186 GLY A C 1
ATOM 1433 O O . GLY A 1 186 ? -13.578 -0.203 6.195 1 98.69 186 GLY A O 1
ATOM 1434 N N . ILE A 1 187 ? -15.219 0.945 7.164 1 98.31 187 ILE A N 1
ATOM 1435 C CA . ILE A 1 187 ? -15.898 -0.261 7.621 1 98.31 187 ILE A CA 1
ATOM 1436 C C . ILE A 1 187 ? -16.453 -1.031 6.422 1 98.31 187 ILE A C 1
ATOM 1438 O O . ILE A 1 187 ? -16.375 -2.262 6.383 1 98.31 187 ILE A O 1
ATOM 1442 N N . MET A 1 188 ? -16.984 -0.35 5.477 1 98.62 188 MET A N 1
ATOM 1443 C CA . MET A 1 188 ? -17.469 -1.008 4.266 1 98.62 188 MET A CA 1
ATOM 1444 C C . MET A 1 188 ? -16.328 -1.729 3.547 1 98.62 188 MET A C 1
ATOM 1446 O O . MET A 1 188 ? -16.516 -2.828 3.025 1 98.62 188 MET A O 1
ATOM 1450 N N . ASN A 1 189 ? -15.203 -1.092 3.531 1 98.88 189 ASN A N 1
ATOM 1451 C CA . ASN A 1 189 ? -14.078 -1.743 2.863 1 98.88 189 ASN A CA 1
ATOM 1452 C C . ASN A 1 189 ? -13.594 -2.963 3.641 1 98.88 189 ASN A C 1
ATOM 1454 O O . ASN A 1 189 ? -13.086 -3.92 3.053 1 98.88 189 ASN A O 1
ATOM 1458 N N . PHE A 1 190 ? -13.695 -2.865 4.965 1 98.5 190 PHE A N 1
ATOM 1459 C CA . PHE A 1 190 ? -13.461 -4.051 5.781 1 98.5 190 PHE A CA 1
ATOM 1460 C C . PHE A 1 190 ? -14.352 -5.203 5.336 1 98.5 190 PHE A C 1
ATOM 1462 O O . PHE A 1 190 ? -13.883 -6.332 5.172 1 98.5 190 PHE A O 1
ATOM 1469 N N . ILE A 1 191 ? -15.586 -4.91 5.109 1 97.88 191 ILE A N 1
ATOM 1470 C CA . ILE A 1 191 ? -16.547 -5.926 4.68 1 97.88 191 ILE A CA 1
ATOM 1471 C C . ILE A 1 191 ? -16.141 -6.457 3.303 1 97.88 191 ILE A C 1
ATOM 1473 O O . ILE A 1 191 ? -16.203 -7.664 3.057 1 97.88 191 ILE A O 1
ATOM 1477 N N . ALA A 1 192 ? -15.734 -5.578 2.436 1 98.25 192 ALA A N 1
ATOM 1478 C CA . ALA A 1 192 ? -15.344 -5.992 1.093 1 98.25 192 ALA A CA 1
ATOM 1479 C C . ALA A 1 192 ? -14.141 -6.93 1.141 1 98.25 192 ALA A C 1
ATOM 1481 O O . ALA A 1 192 ? -14.148 -8 0.53 1 98.25 192 ALA A O 1
ATOM 1482 N N . TYR A 1 193 ? -13.086 -6.539 1.863 1 98.19 193 TYR A N 1
ATOM 1483 C CA . TYR A 1 193 ? -11.898 -7.379 1.968 1 98.19 193 TYR A CA 1
ATOM 1484 C C . TYR A 1 193 ? -12.227 -8.695 2.668 1 98.19 193 TYR A C 1
ATOM 1486 O O . TYR A 1 193 ? -11.68 -9.742 2.316 1 98.19 193 TYR A O 1
ATOM 1494 N N . THR A 1 194 ? -13.094 -8.625 3.666 1 96.56 194 THR A N 1
ATOM 1495 C CA . THR A 1 194 ? -13.516 -9.844 4.348 1 96.56 194 THR A CA 1
ATOM 1496 C C . THR A 1 194 ? -14.289 -10.758 3.398 1 96.56 194 THR A C 1
ATOM 1498 O O . THR A 1 194 ? -14.133 -11.977 3.43 1 96.56 194 THR A O 1
ATOM 1501 N N . GLY A 1 195 ? -15.133 -10.141 2.631 1 95.06 195 GLY A N 1
ATOM 1502 C CA . GLY A 1 195 ? -15.836 -10.914 1.614 1 95.06 195 GLY A CA 1
ATOM 1503 C C . GLY A 1 195 ? -14.898 -11.625 0.653 1 95.06 195 GLY A C 1
ATOM 1504 O O . GLY A 1 195 ? -15.117 -12.781 0.304 1 95.06 195 GLY A O 1
ATOM 1505 N N . SER A 1 196 ? -13.898 -10.945 0.227 1 96.12 196 SER A N 1
ATOM 1506 C CA . SER A 1 196 ? -12.914 -11.547 -0.669 1 96.12 196 SER A CA 1
ATOM 1507 C C . SER A 1 196 ? -12.188 -12.703 0.005 1 96.12 196 SER A C 1
ATOM 1509 O O . SER A 1 196 ? -11.945 -13.734 -0.617 1 96.12 196 SER A O 1
ATOM 1511 N N . ALA A 1 197 ? -11.812 -12.508 1.226 1 91.94 197 ALA A N 1
ATOM 1512 C CA . ALA A 1 197 ? -11.141 -13.57 1.968 1 91.94 197 ALA A CA 1
ATOM 1513 C C . ALA A 1 197 ? -12.047 -14.781 2.131 1 91.94 197 ALA A C 1
ATOM 1515 O O . ALA A 1 197 ? -11.609 -15.922 1.957 1 91.94 197 ALA A O 1
ATOM 1516 N N . ALA A 1 198 ? -13.273 -14.484 2.43 1 88.06 198 ALA A N 1
ATOM 1517 C CA . ALA A 1 198 ? -14.242 -15.562 2.594 1 88.06 198 ALA A CA 1
ATOM 1518 C C . ALA A 1 198 ? -14.461 -16.312 1.28 1 88.06 198 ALA A C 1
ATOM 1520 O O . ALA A 1 198 ? -14.523 -17.547 1.262 1 88.06 198 ALA A O 1
ATOM 1521 N N . TRP A 1 199 ? -14.578 -15.539 0.255 1 88.06 199 TRP A N 1
ATOM 1522 C CA . TRP A 1 199 ? -14.742 -16.141 -1.062 1 88.06 199 TRP A CA 1
ATOM 1523 C C . TRP A 1 199 ? -13.539 -17.016 -1.412 1 88.06 199 TRP A C 1
ATOM 1525 O O . TRP A 1 199 ? -13.695 -18.109 -1.962 1 88.06 199 TRP A O 1
ATOM 1535 N N . PHE A 1 200 ? -12.391 -16.531 -1.188 1 85.5 200 PHE A N 1
ATOM 1536 C CA . PHE A 1 200 ? -11.172 -17.297 -1.437 1 85.5 200 PHE A CA 1
ATOM 1537 C C . PHE A 1 200 ? -11.172 -18.594 -0.658 1 85.5 200 PHE A C 1
ATOM 1539 O O . PHE A 1 200 ? -10.828 -19.656 -1.201 1 85.5 200 PHE A O 1
ATOM 1546 N N . PHE A 1 201 ? -11.633 -18.5 0.468 1 77.88 201 PHE A N 1
ATOM 1547 C CA . PHE A 1 201 ? -11.664 -19.672 1.345 1 77.88 201 PHE A CA 1
ATOM 1548 C C . PHE A 1 201 ? -12.648 -20.703 0.831 1 77.88 201 PHE A C 1
ATOM 1550 O O . PHE A 1 201 ? -12.336 -21.906 0.798 1 77.88 201 PHE A O 1
ATOM 1557 N N . VAL A 1 202 ? -13.719 -20.312 0.447 1 78.19 202 VAL A N 1
ATOM 1558 C CA . VAL A 1 202 ? -14.781 -21.203 0.005 1 78.19 202 VAL A CA 1
ATOM 1559 C C . VAL A 1 202 ? -14.375 -21.891 -1.299 1 78.19 202 VAL A C 1
ATOM 1561 O O . VAL A 1 202 ? -14.586 -23.094 -1.471 1 78.19 202 VAL A O 1
ATOM 1564 N N . GLN A 1 203 ? -13.711 -21.219 -2.141 1 77.69 203 GLN A N 1
ATOM 1565 C CA . GLN A 1 203 ? -13.367 -21.75 -3.453 1 77.69 203 GLN A CA 1
ATOM 1566 C C . GLN A 1 203 ? -12.18 -22.719 -3.357 1 77.69 203 GLN A C 1
ATOM 1568 O O . GLN A 1 203 ? -12.086 -23.672 -4.133 1 77.69 203 GLN A O 1
ATOM 1573 N N . HIS A 1 204 ? -11.25 -22.516 -2.635 1 73.62 204 HIS A N 1
ATOM 1574 C CA . HIS A 1 204 ? -10.086 -23.391 -2.527 1 73.62 204 HIS A CA 1
ATOM 1575 C C . HIS A 1 204 ? -10.398 -24.625 -1.698 1 73.62 204 HIS A C 1
ATOM 1577 O O . HIS A 1 204 ? -9.773 -25.672 -1.88 1 73.62 204 HIS A O 1
ATOM 1583 N N . LYS A 1 205 ? -11.234 -24.562 -0.973 1 61.31 205 LYS A N 1
ATOM 1584 C CA . LYS A 1 205 ? -11.695 -25.734 -0.251 1 61.31 205 LYS A CA 1
ATOM 1585 C C . LYS A 1 205 ? -12.398 -26.719 -1.189 1 61.31 205 LYS A C 1
ATOM 1587 O O . LYS A 1 205 ? -12.18 -27.922 -1.114 1 61.31 205 LYS A O 1
ATOM 1592 N N . ASN A 1 206 ? -13.164 -26.125 -1.844 1 50.06 206 ASN A N 1
ATOM 1593 C CA . ASN A 1 206 ? -13.914 -26.969 -2.768 1 50.06 206 ASN A CA 1
ATOM 1594 C C . ASN A 1 206 ? -13 -27.641 -3.787 1 50.06 206 ASN A C 1
ATOM 1596 O O . ASN A 1 206 ? -13.297 -28.734 -4.266 1 50.06 206 ASN A O 1
ATOM 1600 N N . LYS A 1 207 ? -12.023 -27.141 -4.098 1 52.12 207 LYS A N 1
ATOM 1601 C CA . LYS A 1 207 ? -11.125 -27.75 -5.066 1 52.12 207 LYS A CA 1
ATOM 1602 C C . LYS A 1 207 ? -10.312 -28.875 -4.43 1 52.12 207 LYS A C 1
ATOM 1604 O O . LYS A 1 207 ? -9.992 -29.875 -5.086 1 52.12 207 LYS A O 1
ATOM 1609 N N . ASN A 1 208 ? -9.797 -28.672 -3.24 1 45.16 208 ASN A N 1
ATOM 1610 C CA . ASN A 1 208 ? -9.039 -29.75 -2.615 1 45.16 208 ASN A CA 1
ATOM 1611 C C . ASN A 1 208 ? -9.953 -30.859 -2.109 1 45.16 208 ASN A C 1
ATOM 1613 O O . ASN A 1 208 ? -9.492 -31.969 -1.801 1 45.16 208 ASN A O 1
ATOM 1617 N N . GLY A 1 209 ? -11.125 -30.578 -1.735 1 36.12 209 GLY A N 1
ATOM 1618 C CA . GLY A 1 209 ? -12.031 -31.656 -1.327 1 36.12 209 GLY A CA 1
ATOM 1619 C C . GLY A 1 209 ? -12.5 -32.5 -2.486 1 36.12 209 GLY A C 1
ATOM 1620 O O . GLY A 1 209 ? -13.055 -33.594 -2.279 1 36.12 209 GLY A O 1
ATOM 1621 N N . ASN A 1 210 ? -12.766 -31.969 -3.695 1 30.91 210 ASN A N 1
ATOM 1622 C CA . ASN A 1 210 ? -13.211 -32.938 -4.684 1 30.91 210 ASN A CA 1
ATOM 1623 C C . ASN A 1 210 ? -12.039 -33.688 -5.324 1 30.91 210 ASN A C 1
ATOM 1625 O O . ASN A 1 210 ? -11.023 -33.062 -5.652 1 30.91 210 ASN A O 1
ATOM 1629 N N . MET B 1 1 ? 18.953 -32.75 9.641 1 26.19 1 MET B N 1
ATOM 1630 C CA . MET B 1 1 ? 17.828 -32.906 8.719 1 26.19 1 MET B CA 1
ATOM 1631 C C . MET B 1 1 ? 16.672 -33.656 9.383 1 26.19 1 MET B C 1
ATOM 1633 O O . MET B 1 1 ? 15.523 -33.562 8.93 1 26.19 1 MET B O 1
ATOM 1637 N N . SER B 1 2 ? 16.984 -34.469 10.391 1 31.05 2 SER B N 1
ATOM 1638 C CA . SER B 1 2 ? 16.016 -35.375 11 1 31.05 2 SER B CA 1
ATOM 1639 C C . SER B 1 2 ? 15.141 -34.625 12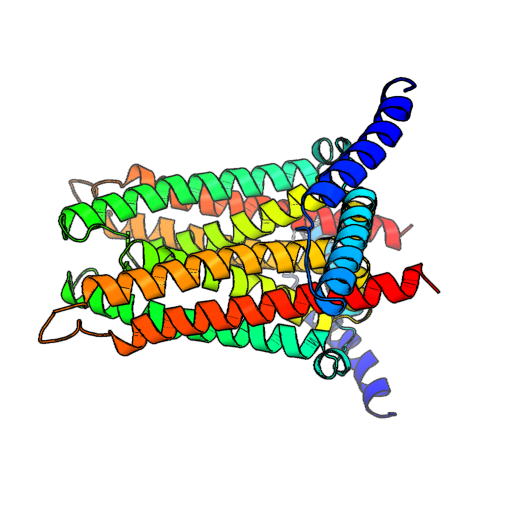.016 1 31.05 2 SER B C 1
ATOM 1641 O O . SER B 1 2 ? 13.961 -34.969 12.164 1 31.05 2 SER B O 1
ATOM 1643 N N . LYS B 1 3 ? 15.773 -33.688 12.836 1 40.41 3 LYS B N 1
ATOM 1644 C CA . LYS B 1 3 ? 15 -33.125 13.938 1 40.41 3 LYS B CA 1
ATOM 1645 C C . LYS B 1 3 ? 13.945 -32.156 13.422 1 40.41 3 LYS B C 1
ATOM 1647 O O . LYS B 1 3 ? 13.016 -31.797 14.148 1 40.41 3 LYS B O 1
ATOM 1652 N N . ILE B 1 4 ? 14.242 -31.594 12.297 1 32.38 4 ILE B N 1
ATOM 1653 C CA . ILE B 1 4 ? 13.305 -30.625 11.734 1 32.38 4 ILE B CA 1
ATOM 1654 C C . ILE B 1 4 ? 12.102 -31.344 11.141 1 32.38 4 ILE B C 1
ATOM 1656 O O . ILE B 1 4 ? 10.992 -30.797 11.094 1 32.38 4 ILE B O 1
ATOM 1660 N N . LYS B 1 5 ? 12.195 -32.625 10.672 1 39.16 5 LYS B N 1
ATOM 1661 C CA . LYS B 1 5 ? 11.086 -33.406 10.133 1 39.16 5 LYS B CA 1
ATOM 1662 C C . LYS B 1 5 ? 10.148 -33.875 11.242 1 39.16 5 LYS B C 1
ATOM 1664 O O . LYS B 1 5 ? 8.961 -34.094 11 1 39.16 5 LYS B O 1
ATOM 1669 N N . GLU B 1 6 ? 10.68 -34.219 12.391 1 39.38 6 GLU B N 1
ATOM 1670 C CA . GLU B 1 6 ? 9.844 -34.75 13.469 1 39.38 6 GLU B CA 1
ATOM 1671 C C . GLU B 1 6 ? 9.047 -33.625 14.133 1 39.38 6 GLU B C 1
ATOM 1673 O O . GLU B 1 6 ? 8.031 -33.875 14.781 1 39.38 6 GLU B O 1
ATOM 1678 N N . MET B 1 7 ? 9.562 -32.344 14.18 1 37.28 7 MET B N 1
ATOM 1679 C CA . MET B 1 7 ? 8.867 -31.25 14.852 1 37.28 7 MET B CA 1
ATOM 1680 C C . MET B 1 7 ? 7.703 -30.75 14.008 1 37.28 7 MET B C 1
ATOM 1682 O O . MET B 1 7 ? 6.82 -30.047 14.508 1 37.28 7 MET B O 1
ATOM 1686 N N . LEU B 1 8 ? 7.641 -31.125 12.75 1 38.28 8 LEU B N 1
ATOM 1687 C CA . LEU B 1 8 ? 6.66 -30.609 11.805 1 38.28 8 LEU B CA 1
ATOM 1688 C C . LEU B 1 8 ? 5.293 -31.25 12.031 1 38.28 8 LEU B C 1
ATOM 1690 O O . LEU B 1 8 ? 4.27 -30.562 12.008 1 38.28 8 LEU B O 1
ATOM 1694 N N . PRO B 1 9 ? 5.297 -32.531 12.203 1 44.47 9 PRO B N 1
ATOM 1695 C CA . PRO B 1 9 ? 3.977 -33.094 12.445 1 44.47 9 PRO B CA 1
ATOM 1696 C C . PRO B 1 9 ? 3.373 -32.656 13.781 1 44.47 9 PRO B C 1
ATOM 1698 O O . PRO B 1 9 ? 2.154 -32.531 13.891 1 44.47 9 PRO B O 1
ATOM 1701 N N . GLY B 1 10 ? 4.219 -32.5 14.641 1 46.31 10 GLY B N 1
ATOM 1702 C CA . GLY B 1 10 ? 3.701 -32.094 15.938 1 46.31 10 GLY B CA 1
ATOM 1703 C C . GLY B 1 10 ? 3.09 -30.719 15.961 1 46.31 10 GLY B C 1
ATOM 1704 O O . GLY B 1 10 ? 2.084 -30.484 16.625 1 46.31 10 GLY B O 1
ATOM 1705 N N . LYS B 1 11 ? 3.654 -29.875 15.258 1 48.16 11 LYS B N 1
ATOM 1706 C CA . LYS B 1 11 ? 3.18 -28.5 15.266 1 48.16 11 LYS B CA 1
ATOM 1707 C C . LYS B 1 11 ? 1.872 -28.359 14.492 1 48.16 11 LYS B C 1
ATOM 1709 O O . LYS B 1 11 ? 0.99 -27.594 14.883 1 48.16 11 LYS B O 1
ATOM 1714 N N . ALA B 1 12 ? 1.651 -29.078 13.43 1 48.19 12 ALA B N 1
ATOM 1715 C CA . ALA B 1 12 ? 0.341 -29.156 12.789 1 48.19 12 ALA B CA 1
ATOM 1716 C C . ALA B 1 12 ? -0.715 -29.672 13.758 1 48.19 12 ALA B C 1
ATOM 1718 O O . ALA B 1 12 ? -1.838 -29.172 13.797 1 48.19 12 ALA B O 1
ATOM 1719 N N . LYS B 1 13 ? -0.345 -30.75 14.461 1 53.03 13 LYS B N 1
ATOM 1720 C CA . LYS B 1 13 ? -1.271 -31.297 15.445 1 53.03 13 LYS B CA 1
ATOM 1721 C C . LYS B 1 13 ? -1.557 -30.281 16.547 1 53.03 13 LYS B C 1
ATOM 1723 O O . LYS B 1 13 ? -2.697 -30.141 17 1 53.03 13 LYS B O 1
ATOM 1728 N N . ASP B 1 14 ? -0.611 -29.562 17.016 1 48.5 14 ASP B N 1
ATOM 1729 C CA . ASP B 1 14 ? -0.788 -28.547 18.047 1 48.5 14 ASP B CA 1
ATOM 1730 C C . ASP B 1 14 ? -1.6 -27.359 17.516 1 48.5 14 ASP B C 1
ATOM 1732 O O . ASP B 1 14 ? -2.424 -26.797 18.25 1 48.5 14 ASP B O 1
ATOM 1736 N N . LEU B 1 15 ? -1.46 -26.984 16.391 1 48.47 15 LEU B N 1
ATOM 1737 C CA . LEU B 1 15 ? -2.264 -25.938 15.773 1 48.47 15 LEU B CA 1
ATOM 1738 C C . LEU B 1 15 ? -3.707 -26.391 15.594 1 48.47 15 LEU B C 1
ATOM 1740 O O . LEU B 1 15 ? -4.641 -25.625 15.836 1 48.47 15 LEU B O 1
ATOM 1744 N N . GLU B 1 16 ? -3.854 -27.594 15.18 1 50 16 GLU B N 1
ATOM 1745 C CA . GLU B 1 16 ? -5.195 -28.156 15.109 1 50 16 GLU B CA 1
ATOM 1746 C C . GLU B 1 16 ? -5.879 -28.141 16.469 1 50 16 GLU B C 1
ATOM 1748 O O . GLU B 1 16 ? -7.055 -27.781 16.578 1 50 16 GLU B O 1
ATOM 1753 N N . SER B 1 17 ? -5.129 -28.562 17.359 1 51.66 17 SER B N 1
ATOM 1754 C CA . SER B 1 17 ? -5.688 -28.547 18.703 1 51.66 17 SER B CA 1
ATOM 1755 C C . SER B 1 17 ? -5.961 -27.109 19.172 1 51.66 17 SER B C 1
ATOM 1757 O O . SER B 1 17 ? -6.973 -26.859 19.828 1 51.66 17 SER B O 1
ATOM 1759 N N . GLY B 1 18 ? -5.156 -26.203 18.906 1 46.91 18 GLY B N 1
ATOM 1760 C CA . GLY B 1 18 ? -5.355 -24.812 19.281 1 46.91 18 GLY B CA 1
ATOM 1761 C C . GLY B 1 18 ? -6.539 -24.172 18.578 1 46.91 18 GLY B C 1
ATOM 1762 O O . GLY B 1 18 ? -7.281 -23.391 19.172 1 46.91 18 GLY B O 1
ATOM 1763 N N . LEU B 1 19 ? -6.719 -24.5 17.422 1 48.88 19 LEU B N 1
ATOM 1764 C CA . LEU B 1 19 ? -7.852 -24 16.656 1 48.88 19 LEU B CA 1
ATOM 1765 C C . LEU B 1 19 ? -9.156 -24.609 17.156 1 48.88 19 LEU B C 1
ATOM 1767 O O . LEU B 1 19 ? -10.203 -23.938 17.141 1 48.88 19 LEU B O 1
ATOM 1771 N N . GLU B 1 20 ? -9.141 -25.797 17.547 1 50.12 20 GLU B N 1
ATOM 1772 C CA . GLU B 1 20 ? -10.312 -26.406 18.156 1 50.12 20 GLU B CA 1
ATOM 1773 C C . GLU B 1 20 ? -10.766 -25.641 19.391 1 50.12 20 GLU B C 1
ATOM 1775 O O . GLU B 1 20 ? -11.961 -25.547 19.672 1 50.12 20 GLU B O 1
ATOM 1780 N N . SER B 1 21 ? -9.797 -25.078 20 1 49.09 21 SER B N 1
ATOM 1781 C CA . SER B 1 21 ? -10.125 -24.375 21.234 1 49.09 21 SER B CA 1
ATOM 1782 C C . SER B 1 21 ? -10.711 -23 20.953 1 49.09 21 SER B C 1
ATOM 1784 O O . SER B 1 21 ? -11.32 -22.391 21.828 1 49.09 21 SER B O 1
ATOM 1786 N N . ILE B 1 22 ? -10.469 -22.484 19.875 1 45.38 22 ILE B N 1
ATOM 1787 C CA . ILE B 1 22 ? -10.969 -21.141 19.578 1 45.38 22 ILE B CA 1
ATOM 1788 C C . ILE B 1 22 ? -12.43 -21.219 19.172 1 45.38 22 ILE B C 1
ATOM 1790 O O . ILE B 1 22 ? -13.117 -20.188 19.109 1 45.38 22 ILE B O 1
ATOM 1794 N N . VAL B 1 23 ? -12.945 -22.297 18.828 1 44.03 23 VAL B N 1
ATOM 1795 C CA . VAL B 1 23 ? -14.352 -22.391 18.438 1 44.03 23 VAL B CA 1
ATOM 1796 C C . VAL B 1 23 ? -15.227 -22.344 19.688 1 44.03 23 VAL B C 1
ATOM 1798 O O . VAL B 1 23 ? -15.148 -23.219 20.547 1 44.03 23 VAL B O 1
ATOM 1801 N N . PRO B 1 24 ? -15.875 -21.203 19.969 1 41.16 24 PRO B N 1
ATOM 1802 C CA . PRO B 1 24 ? -16.75 -21.203 21.141 1 41.16 24 PRO B CA 1
ATOM 1803 C C . PRO B 1 24 ? -17.797 -22.312 21.094 1 41.16 24 PRO B C 1
ATOM 1805 O O . PRO B 1 24 ? -18.281 -22.672 20.016 1 41.16 24 PRO B O 1
ATOM 1808 N N . GLU B 1 25 ? -17.953 -22.984 22.203 1 44.06 25 GLU B N 1
ATOM 1809 C CA . GLU B 1 25 ? -19.062 -23.875 22.562 1 44.06 25 GLU B CA 1
ATOM 1810 C C . GLU B 1 25 ? -20.391 -23.125 22.531 1 44.06 25 GLU B C 1
ATOM 1812 O O . GLU B 1 25 ? -20.5 -22.016 23.062 1 44.06 25 GLU B O 1
ATOM 1817 N N . GLY B 1 26 ? -21.312 -23.594 21.578 1 51.56 26 GLY B N 1
ATOM 1818 C CA . GLY B 1 26 ? -22.688 -23.141 21.5 1 51.56 26 GLY B CA 1
ATOM 1819 C C . GLY B 1 26 ? -23.016 -22.453 20.188 1 51.56 26 GLY B C 1
ATOM 1820 O O . GLY B 1 26 ? -23.953 -21.656 20.109 1 51.56 26 GLY B O 1
ATOM 1821 N N . LEU B 1 27 ? -22.125 -22.438 19.375 1 51.06 27 LEU B N 1
ATOM 1822 C CA . LEU B 1 27 ? -22.469 -21.828 18.094 1 51.06 27 LEU B CA 1
ATOM 1823 C C . LEU B 1 27 ? -23.609 -22.578 17.422 1 51.06 27 LEU B C 1
ATOM 1825 O O . LEU B 1 27 ? -23.734 -23.797 17.578 1 51.06 27 LEU B O 1
ATOM 1829 N N . SER B 1 28 ? -24.578 -21.828 16.922 1 61.62 28 SER B N 1
ATOM 1830 C CA . SER B 1 28 ? -25.641 -22.422 16.109 1 61.62 28 SER B CA 1
ATOM 1831 C C . SER B 1 28 ? -25.062 -23.375 15.055 1 61.62 28 SER B C 1
ATOM 1833 O O . SER B 1 28 ? -23.875 -23.328 14.758 1 61.62 28 SER B O 1
ATOM 1835 N N . GLU B 1 29 ? -25.844 -24.375 14.594 1 60.12 29 GLU B N 1
ATOM 1836 C CA . GLU B 1 29 ? -25.406 -25.312 13.57 1 60.12 29 GLU B CA 1
ATOM 1837 C C . GLU B 1 29 ? -24.672 -24.594 12.445 1 60.12 29 GLU B C 1
ATOM 1839 O O . GLU B 1 29 ? -23.641 -25.078 11.953 1 60.12 29 GLU B O 1
ATOM 1844 N N . ARG B 1 30 ? -25.203 -23.469 12.117 1 61.25 30 ARG B N 1
ATOM 1845 C CA . ARG B 1 30 ? -24.562 -22.672 11.078 1 61.25 30 ARG B CA 1
ATOM 1846 C C . ARG B 1 30 ? -23.219 -22.125 11.555 1 61.25 30 ARG B C 1
ATOM 1848 O O . ARG B 1 30 ? -22.25 -22.109 10.789 1 61.25 30 ARG B O 1
ATOM 1855 N N . GLY B 1 31 ? -23.219 -21.688 12.75 1 60.44 31 GLY B N 1
ATOM 1856 C CA . GLY B 1 31 ? -21.969 -21.203 13.336 1 60.44 31 GLY B CA 1
ATOM 1857 C C . GLY B 1 31 ? -20.906 -22.281 13.445 1 60.44 31 GLY B C 1
ATOM 1858 O O . GLY B 1 31 ? -19.734 -22.031 13.203 1 60.44 31 GLY B O 1
ATOM 1859 N N . ALA B 1 32 ? -21.453 -23.469 13.758 1 63.81 32 ALA B N 1
ATOM 1860 C CA . ALA B 1 32 ? -20.531 -24.594 13.875 1 63.81 32 ALA B CA 1
ATOM 1861 C C . ALA B 1 32 ? -19.938 -24.953 12.516 1 63.81 32 ALA B C 1
ATOM 1863 O O . ALA B 1 32 ? -18.75 -25.281 12.422 1 63.81 32 ALA B O 1
ATOM 1864 N N . ALA B 1 33 ? -20.844 -24.938 11.523 1 63 33 ALA B N 1
ATOM 1865 C CA . ALA B 1 33 ? -20.359 -25.219 10.18 1 63 33 ALA B CA 1
ATOM 1866 C C . ALA B 1 33 ? -19.312 -24.188 9.734 1 63 33 ALA B C 1
ATOM 1868 O O . ALA B 1 33 ? -18.297 -24.547 9.141 1 63 33 ALA B O 1
ATOM 1869 N N . VAL B 1 34 ? -19.609 -23 10.117 1 60.88 34 VAL B N 1
ATOM 1870 C CA . VAL B 1 34 ? -18.688 -21.922 9.773 1 60.88 34 VAL B CA 1
ATOM 1871 C C . VAL B 1 34 ? -17.375 -22.094 10.547 1 60.88 34 VAL B C 1
ATOM 1873 O O . VAL B 1 34 ? -16.297 -21.922 9.984 1 60.88 34 VAL B O 1
ATOM 1876 N N . ALA B 1 35 ? -17.5 -22.422 11.75 1 63.12 35 ALA B N 1
ATOM 1877 C CA . ALA B 1 35 ? -16.312 -22.625 12.57 1 63.12 35 ALA B CA 1
ATOM 1878 C C . ALA B 1 35 ? -15.469 -23.797 12.055 1 63.12 35 ALA B C 1
ATOM 1880 O O . ALA B 1 35 ? -14.242 -23.734 12.055 1 63.12 35 ALA B O 1
ATOM 1881 N N . GLY B 1 36 ? -16.141 -24.828 11.789 1 64.88 36 GLY B N 1
ATOM 1882 C CA . GLY B 1 36 ? -15.422 -25.953 11.211 1 64.88 36 GLY B CA 1
ATOM 1883 C C . GLY B 1 36 ? -14.695 -25.609 9.922 1 64.88 36 GLY B C 1
ATOM 1884 O O . GLY B 1 36 ? -13.539 -25.984 9.734 1 64.88 36 GLY B O 1
ATOM 1885 N N . ARG B 1 37 ? -15.414 -24.922 9.18 1 62.19 37 ARG B N 1
ATOM 1886 C CA . ARG B 1 37 ? -14.82 -24.484 7.922 1 62.19 37 ARG B CA 1
ATOM 1887 C C . ARG B 1 37 ? -13.633 -23.562 8.164 1 62.19 37 ARG B C 1
ATOM 1889 O O . ARG B 1 37 ? -12.625 -23.641 7.461 1 62.19 37 ARG B O 1
ATOM 1896 N N . ALA B 1 38 ? -13.828 -22.75 9.102 1 64.25 38 ALA B N 1
ATOM 1897 C CA . ALA B 1 38 ? -12.742 -21.844 9.484 1 64.25 38 ALA B CA 1
ATOM 1898 C C . ALA B 1 38 ? -11.523 -22.641 9.969 1 64.25 38 ALA B C 1
ATOM 1900 O O . ALA B 1 38 ? -10.391 -22.297 9.648 1 64.25 38 ALA B O 1
ATOM 1901 N N . ARG B 1 39 ? -11.828 -23.594 10.672 1 65.38 39 ARG B N 1
ATOM 1902 C CA . ARG B 1 39 ? -10.742 -24.438 11.18 1 65.38 39 ARG B CA 1
ATOM 1903 C C . ARG B 1 39 ? -10 -25.125 10.031 1 65.38 39 ARG B C 1
ATOM 1905 O O . ARG B 1 39 ? -8.773 -25.172 10.031 1 65.38 39 ARG B O 1
ATOM 1912 N N . GLU B 1 40 ? -10.703 -25.734 9.242 1 65.38 40 GLU B N 1
ATOM 1913 C CA . GLU B 1 40 ? -10.086 -26.375 8.086 1 65.38 40 GLU B CA 1
ATOM 1914 C C . GLU B 1 40 ? -9.258 -25.391 7.273 1 65.38 40 GLU B C 1
ATOM 1916 O O . GLU B 1 40 ? -8.156 -25.719 6.816 1 65.38 40 GLU B O 1
ATOM 1921 N N . PHE B 1 41 ? -9.828 -24.328 7.176 1 60.62 41 PHE B N 1
ATOM 1922 C CA . PHE B 1 41 ? -9.125 -23.266 6.469 1 60.62 41 PHE B CA 1
ATOM 1923 C C . PHE B 1 41 ? -7.832 -22.906 7.184 1 60.62 41 PHE B C 1
ATOM 1925 O O . PHE B 1 41 ? -6.789 -22.75 6.551 1 60.62 41 PHE B O 1
ATOM 1932 N N . LEU B 1 42 ? -8.039 -22.719 8.344 1 63.16 42 LEU B N 1
ATOM 1933 C CA . LEU B 1 42 ? -6.859 -22.359 9.125 1 63.16 42 LEU B CA 1
ATOM 1934 C C . LEU B 1 42 ? -5.797 -23.453 9.031 1 63.16 42 LEU B C 1
ATOM 1936 O O . LEU B 1 42 ? -4.605 -23.156 8.922 1 63.16 42 LEU B O 1
ATOM 1940 N N . GLU B 1 43 ? -6.254 -24.609 9.023 1 64 43 GLU B N 1
ATOM 1941 C CA . GLU B 1 43 ? -5.324 -25.719 8.883 1 64 43 GLU B CA 1
ATOM 1942 C C . GLU B 1 43 ? -4.637 -25.703 7.52 1 64 43 GLU B C 1
ATOM 1944 O O . GLU B 1 43 ? -3.43 -25.922 7.426 1 64 43 GLU B O 1
ATOM 1949 N N . TRP B 1 44 ? -5.438 -25.516 6.578 1 61.16 44 TRP B N 1
ATOM 1950 C CA . TRP B 1 44 ? -4.887 -25.406 5.23 1 61.16 44 TRP B CA 1
ATOM 1951 C C . TRP B 1 44 ? -3.912 -24.234 5.129 1 61.16 44 TRP B C 1
ATOM 1953 O O . TRP B 1 44 ? -2.826 -24.375 4.562 1 61.16 44 TRP B O 1
ATOM 1963 N N . THR B 1 45 ? -4.375 -23.219 5.574 1 61.69 45 THR B N 1
ATOM 1964 C CA . THR B 1 45 ? -3.516 -22.031 5.574 1 61.69 45 THR B CA 1
ATOM 1965 C C . THR B 1 45 ? -2.203 -22.328 6.297 1 61.69 45 THR B C 1
ATOM 1967 O O . THR B 1 45 ? -1.127 -21.984 5.801 1 61.69 45 THR B O 1
ATOM 1970 N N . PHE B 1 46 ? -2.443 -22.844 7.324 1 63.91 46 PHE B N 1
ATOM 1971 C CA . PHE B 1 46 ? -1.253 -23.094 8.133 1 63.91 46 PHE B CA 1
ATOM 1972 C C . PHE B 1 46 ? -0.346 -24.125 7.453 1 63.91 46 PHE B C 1
ATOM 1974 O O . PHE B 1 46 ? 0.879 -23.984 7.488 1 63.91 46 PHE B O 1
ATOM 1981 N N . ARG B 1 47 ? -0.904 -25.078 6.891 1 62.41 47 ARG B N 1
ATOM 1982 C CA . ARG B 1 47 ? -0.103 -26.078 6.199 1 62.41 47 ARG B CA 1
ATOM 1983 C C . ARG B 1 47 ? 0.565 -25.5 4.961 1 62.41 47 ARG B C 1
ATOM 1985 O O . ARG B 1 47 ? 1.732 -25.781 4.688 1 62.41 47 ARG B O 1
ATOM 1992 N N . ASP B 1 48 ? -0.214 -24.797 4.293 1 61.38 48 ASP B N 1
ATOM 1993 C CA . ASP B 1 48 ? 0.297 -24.25 3.035 1 61.38 48 ASP B CA 1
ATOM 1994 C C . ASP B 1 48 ? 1.131 -23 3.279 1 61.38 48 ASP B C 1
ATOM 1996 O O . ASP B 1 48 ? 2.104 -22.734 2.566 1 61.38 48 ASP B O 1
ATOM 2000 N N . VAL B 1 49 ? 0.596 -22.281 4.203 1 63.38 49 VAL B N 1
ATOM 2001 C CA . VAL B 1 49 ? 1.256 -21.016 4.492 1 63.38 49 VAL B CA 1
ATOM 2002 C C . VAL B 1 49 ? 2.521 -21.266 5.309 1 63.38 49 VAL B C 1
ATOM 2004 O O . VAL B 1 49 ? 3.521 -20.562 5.148 1 63.38 49 VAL B O 1
ATOM 2007 N N . PHE B 1 50 ? 2.387 -22.266 6.035 1 71.12 50 PHE B N 1
ATOM 2008 C CA . PHE B 1 50 ? 3.537 -22.375 6.922 1 71.12 50 PHE B CA 1
ATOM 2009 C C . PHE B 1 50 ? 4.473 -23.484 6.449 1 71.12 50 PHE B C 1
ATOM 2011 O O . PHE B 1 50 ? 4.562 -24.547 7.086 1 71.12 50 PHE B O 1
ATOM 2018 N N . ASP B 1 51 ? 4.887 -23.438 5.223 1 80.94 51 ASP B N 1
ATOM 2019 C CA . ASP B 1 51 ? 6.055 -24.141 4.715 1 80.94 51 ASP B CA 1
ATOM 2020 C C . ASP B 1 51 ? 7.297 -23.25 4.75 1 80.94 51 ASP B C 1
ATOM 2022 O O . ASP B 1 51 ? 7.703 -22.703 3.723 1 80.94 51 ASP B O 1
ATOM 2026 N N . TRP B 1 52 ? 7.797 -23.25 5.945 1 83.12 52 TRP B N 1
ATOM 2027 C CA . TRP B 1 52 ? 8.891 -22.344 6.277 1 83.12 52 TRP B CA 1
ATOM 2028 C C . TRP B 1 52 ? 9.977 -22.406 5.207 1 83.12 52 TRP B C 1
ATOM 2030 O O . TRP B 1 52 ? 10.445 -23.484 4.84 1 83.12 52 TRP B O 1
ATOM 2040 N N . ASN B 1 53 ? 10.352 -21.156 4.637 1 90.69 53 ASN B N 1
ATOM 2041 C CA . ASN B 1 53 ? 11.305 -21 3.541 1 90.69 53 ASN B CA 1
ATOM 2042 C C . ASN B 1 53 ? 12.406 -20 3.885 1 90.69 53 ASN B C 1
ATOM 2044 O O . ASN B 1 53 ? 12.523 -18.969 3.234 1 90.69 53 ASN B O 1
ATOM 2048 N N . PRO B 1 54 ? 13.328 -20.438 4.816 1 89.06 54 PRO B N 1
ATOM 2049 C CA . PRO B 1 54 ? 14.375 -19.484 5.215 1 89.06 54 PRO B CA 1
ATOM 2050 C C . PRO B 1 54 ? 15.375 -19.203 4.102 1 89.06 54 PRO B C 1
ATOM 2052 O O . PRO B 1 54 ? 16.078 -18.188 4.129 1 89.06 54 PRO B O 1
ATOM 2055 N N . GLN B 1 55 ? 15.508 -20.047 3.129 1 92.69 55 GLN B N 1
ATOM 2056 C CA . GLN B 1 55 ? 16.453 -19.875 2.029 1 92.69 55 GLN B CA 1
ATOM 2057 C C . GLN B 1 55 ? 16.109 -18.641 1.203 1 92.69 55 GLN B C 1
ATOM 2059 O O . GLN B 1 55 ? 16.969 -18.125 0.475 1 92.69 55 GLN B O 1
ATOM 2064 N N . TYR B 1 56 ? 14.945 -18.219 1.375 1 94 56 TYR B N 1
ATOM 2065 C CA . TYR B 1 56 ? 14.516 -17.031 0.642 1 94 56 TYR B CA 1
ATOM 2066 C C . TYR B 1 56 ? 15.375 -15.82 0.993 1 94 56 TYR B C 1
ATOM 2068 O O . TYR B 1 56 ? 15.688 -15 0.126 1 94 56 TYR B O 1
ATOM 2076 N N . LEU B 1 57 ? 15.828 -15.719 2.207 1 94.38 57 LEU B N 1
ATOM 2077 C CA . LEU B 1 57 ? 16.562 -14.555 2.691 1 94.38 57 LEU B CA 1
ATOM 2078 C C . LEU B 1 57 ? 18.016 -14.586 2.213 1 94.38 57 LEU B C 1
ATOM 2080 O O . LEU B 1 57 ? 18.719 -13.578 2.293 1 94.38 57 LEU B O 1
ATOM 2084 N N . LYS B 1 58 ? 18.391 -15.672 1.688 1 93.62 58 LYS B N 1
ATOM 2085 C CA . LYS B 1 58 ? 19.766 -15.805 1.228 1 93.62 58 LYS B CA 1
ATOM 2086 C C . LYS B 1 58 ? 19.891 -15.445 -0.25 1 93.62 58 LYS B C 1
ATOM 2088 O O . LYS B 1 58 ? 21 -15.203 -0.746 1 93.62 58 LYS B O 1
ATOM 2093 N N . GLY B 1 59 ? 18.859 -15.367 -0.929 1 93.75 59 GLY B N 1
ATOM 2094 C CA . GLY B 1 59 ? 18.859 -15.008 -2.338 1 93.75 59 GLY B CA 1
ATOM 2095 C C . GLY B 1 59 ? 18.797 -13.508 -2.576 1 93.75 59 GLY B C 1
ATOM 2096 O O . GLY B 1 59 ? 18.453 -12.75 -1.673 1 93.75 59 GLY B O 1
ATOM 2097 N N . VAL B 1 60 ? 19.188 -13.133 -3.768 1 93.38 60 VAL B N 1
ATOM 2098 C CA . VAL B 1 60 ? 19.172 -11.727 -4.152 1 93.38 60 VAL B CA 1
ATOM 2099 C C . VAL B 1 60 ? 17.766 -11.148 -4 1 93.38 60 VAL B C 1
ATOM 2101 O O . VAL B 1 60 ? 17.594 -10.039 -3.494 1 93.38 60 VAL B O 1
ATOM 2104 N N . ARG B 1 61 ? 16.844 -11.945 -4.348 1 94.19 61 ARG B N 1
ATOM 2105 C CA . ARG B 1 61 ? 15.445 -11.523 -4.273 1 94.19 61 ARG B CA 1
ATOM 2106 C C . ARG B 1 61 ? 15.047 -11.219 -2.834 1 94.19 61 ARG B C 1
ATOM 2108 O O . ARG B 1 61 ? 14.453 -10.172 -2.559 1 94.19 61 ARG B O 1
ATOM 2115 N N . GLY B 1 62 ? 15.375 -12.094 -1.938 1 96.12 62 GLY B N 1
ATOM 2116 C CA . GLY B 1 62 ? 15.062 -11.906 -0.529 1 96.12 62 GLY B CA 1
ATOM 2117 C C . GLY B 1 62 ? 15.805 -10.742 0.097 1 96.12 62 GLY B C 1
ATOM 2118 O O . GLY B 1 62 ? 15.234 -9.977 0.881 1 96.12 62 GLY B O 1
ATOM 2119 N N . ILE B 1 63 ? 17.016 -10.555 -0.262 1 96.88 63 ILE B N 1
ATOM 2120 C CA . ILE B 1 63 ? 17.828 -9.477 0.283 1 96.88 63 ILE B CA 1
ATOM 2121 C C . ILE B 1 63 ? 17.281 -8.133 -0.17 1 96.88 63 ILE B C 1
ATOM 2123 O O . ILE B 1 63 ? 17.156 -7.203 0.632 1 96.88 63 ILE B O 1
ATOM 2127 N N . LEU B 1 64 ? 16.953 -8.023 -1.373 1 97.5 64 LEU B N 1
ATOM 2128 C CA . LEU B 1 64 ? 16.391 -6.777 -1.892 1 97.5 64 LEU B CA 1
ATOM 2129 C C . LEU B 1 64 ? 15.047 -6.469 -1.233 1 97.5 64 LEU B C 1
ATOM 2131 O O . LEU B 1 64 ? 14.758 -5.309 -0.926 1 97.5 64 LEU B O 1
ATOM 2135 N N . ASP B 1 65 ? 14.328 -7.457 -1.032 1 98 65 ASP B N 1
ATOM 2136 C CA . ASP B 1 65 ? 13.047 -7.289 -0.355 1 98 65 ASP B CA 1
ATOM 2137 C C . ASP B 1 65 ? 13.242 -6.75 1.061 1 98 65 ASP B C 1
ATOM 2139 O O . ASP B 1 65 ? 12.523 -5.844 1.489 1 98 65 ASP B O 1
ATOM 2143 N N . VAL B 1 66 ? 14.172 -7.289 1.751 1 97.94 66 VAL B N 1
ATOM 2144 C CA . VAL B 1 66 ? 14.461 -6.836 3.107 1 97.94 66 VAL B CA 1
ATOM 2145 C C . VAL B 1 66 ? 14.906 -5.375 3.078 1 97.94 66 VAL B C 1
ATOM 2147 O O . VAL B 1 66 ? 14.508 -4.578 3.93 1 97.94 66 VAL B O 1
ATOM 2150 N N . CYS B 1 67 ? 15.727 -5.016 2.15 1 98.38 67 CYS B N 1
ATOM 2151 C CA . CYS B 1 67 ? 16.156 -3.633 2.008 1 98.38 67 CYS B CA 1
ATOM 2152 C C . CYS B 1 67 ? 14.969 -2.709 1.761 1 98.38 67 CYS B C 1
ATOM 2154 O O . CYS B 1 67 ? 14.867 -1.648 2.379 1 98.38 67 CYS B O 1
ATOM 2156 N N . GLU B 1 68 ? 14.094 -3.117 0.873 1 98.75 68 GLU B N 1
ATOM 2157 C CA . GLU B 1 68 ? 12.914 -2.318 0.557 1 98.75 68 GLU B CA 1
ATOM 2158 C C . GLU B 1 68 ? 12.062 -2.072 1.801 1 98.75 68 GLU B C 1
ATOM 2160 O O . GLU B 1 68 ? 11.625 -0.947 2.047 1 98.75 68 GLU B O 1
ATOM 2165 N N . VAL B 1 69 ? 11.891 -3.115 2.596 1 98.69 69 VAL B N 1
ATOM 2166 C CA . VAL B 1 69 ? 11.102 -3.008 3.818 1 98.69 69 VAL B CA 1
ATOM 2167 C C . VAL B 1 69 ? 11.82 -2.109 4.82 1 98.69 69 VAL B C 1
ATOM 2169 O O . VAL B 1 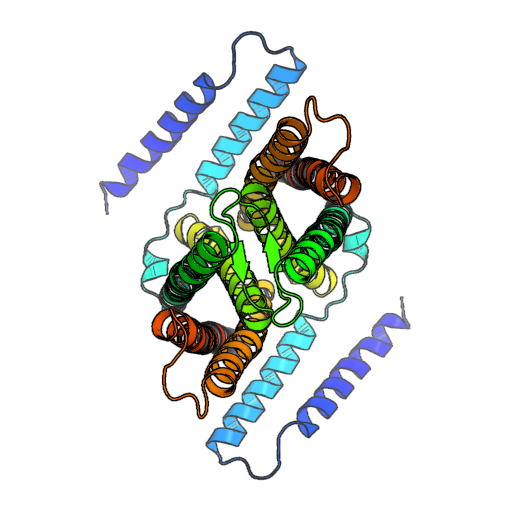69 ? 11.203 -1.243 5.445 1 98.69 69 VAL B O 1
ATOM 2172 N N . ALA B 1 70 ? 13.109 -2.287 4.938 1 98.56 70 ALA B N 1
ATOM 2173 C CA . ALA B 1 70 ? 13.891 -1.509 5.891 1 98.56 70 ALA B CA 1
ATOM 2174 C C . ALA B 1 70 ? 13.883 -0.026 5.531 1 98.56 70 ALA B C 1
ATOM 2176 O O . ALA B 1 70 ? 13.648 0.827 6.391 1 98.56 70 ALA B O 1
ATOM 2177 N N . PHE B 1 71 ? 14.102 0.266 4.285 1 98.75 71 PHE B N 1
ATOM 2178 C CA . PHE B 1 71 ? 14.086 1.654 3.844 1 98.75 71 PHE B CA 1
ATOM 2179 C C . PHE B 1 71 ? 12.703 2.268 4.039 1 98.75 71 PHE B C 1
ATOM 2181 O O . PHE B 1 71 ? 12.586 3.416 4.473 1 98.75 71 PHE B O 1
ATOM 2188 N N . GLY B 1 72 ? 11.648 1.518 3.666 1 98.69 72 GLY B N 1
ATOM 2189 C CA . GLY B 1 72 ? 10.297 2.006 3.877 1 98.69 72 GLY B CA 1
ATOM 2190 C C . GLY B 1 72 ? 10.008 2.348 5.328 1 98.69 72 GLY B C 1
ATOM 2191 O O . GLY B 1 72 ? 9.438 3.4 5.617 1 98.69 72 GLY B O 1
ATOM 2192 N N . LEU B 1 73 ? 10.445 1.483 6.207 1 98.5 73 LEU B N 1
ATOM 2193 C CA . LEU B 1 73 ? 10.227 1.699 7.633 1 98.5 73 LEU B CA 1
ATOM 2194 C C . LEU B 1 73 ? 10.992 2.93 8.117 1 98.5 73 LEU B C 1
ATOM 2196 O O . LEU B 1 73 ? 10.461 3.717 8.906 1 98.5 73 LEU B O 1
ATOM 2200 N N . LEU B 1 74 ? 12.164 3.049 7.676 1 98.56 74 LEU B N 1
ATOM 2201 C CA . LEU B 1 74 ? 12.984 4.18 8.094 1 98.56 74 LEU B CA 1
ATOM 2202 C C . LEU B 1 74 ? 12.375 5.496 7.621 1 98.56 74 LEU B C 1
ATOM 2204 O O . LEU B 1 74 ? 12.367 6.48 8.359 1 98.56 74 LEU B O 1
ATOM 2208 N N . ILE B 1 75 ? 11.875 5.555 6.391 1 98.5 75 ILE B N 1
ATOM 2209 C CA . ILE B 1 75 ? 11.227 6.75 5.871 1 98.5 75 ILE B CA 1
ATOM 2210 C C . ILE B 1 75 ? 10.008 7.094 6.727 1 98.5 75 ILE B C 1
ATOM 2212 O O . ILE B 1 75 ? 9.812 8.258 7.098 1 98.5 75 ILE B O 1
ATOM 2216 N N . LEU B 1 76 ? 9.242 6.055 7.078 1 98.12 76 LEU B N 1
ATOM 2217 C CA . LEU B 1 76 ? 8.055 6.27 7.898 1 98.12 76 LEU B CA 1
ATOM 2218 C C . LEU B 1 76 ? 8.43 6.871 9.25 1 98.12 76 LEU B C 1
ATOM 2220 O O . LEU B 1 76 ? 7.754 7.781 9.734 1 98.12 76 LEU B O 1
ATOM 2224 N N . CYS B 1 77 ? 9.477 6.363 9.781 1 97.12 77 CYS B N 1
ATOM 2225 C CA . CYS B 1 77 ? 9.906 6.836 11.094 1 97.12 77 CYS B CA 1
ATOM 2226 C C . CYS B 1 77 ? 10.414 8.273 11.016 1 97.12 77 CYS B C 1
ATOM 2228 O O . CYS B 1 77 ? 10.031 9.117 11.828 1 97.12 77 CYS B O 1
ATOM 2230 N N . LEU B 1 78 ? 11.18 8.578 10.055 1 97.25 78 LEU B N 1
ATOM 2231 C CA . LEU B 1 78 ? 11.789 9.898 9.945 1 97.25 78 LEU B CA 1
ATOM 2232 C C . LEU B 1 78 ? 10.75 10.945 9.555 1 97.25 78 LEU B C 1
ATOM 2234 O O . LEU B 1 78 ? 10.602 11.961 10.242 1 97.25 78 LEU B O 1
ATOM 2238 N N . VAL B 1 79 ? 10.047 10.695 8.484 1 96.44 79 VAL B N 1
ATOM 2239 C CA . VAL B 1 79 ? 9.062 11.664 8 1 96.44 79 VAL B CA 1
ATOM 2240 C C . VAL B 1 79 ? 7.895 11.742 8.977 1 96.44 79 VAL B C 1
ATOM 2242 O O . VAL B 1 79 ? 7.375 12.828 9.242 1 96.44 79 VAL B O 1
ATOM 2245 N N . GLY B 1 80 ? 7.512 10.57 9.508 1 95.69 80 GLY B N 1
ATOM 2246 C CA . GLY B 1 80 ? 6.445 10.547 10.492 1 95.69 80 GLY B CA 1
ATOM 2247 C C . GLY B 1 80 ? 6.758 11.367 11.734 1 95.69 80 GLY B C 1
ATOM 2248 O O . GLY B 1 80 ? 5.914 12.125 12.211 1 95.69 80 GLY B O 1
ATOM 2249 N N . SER B 1 81 ? 7.941 11.203 12.258 1 94.31 81 SER B N 1
ATOM 2250 C CA . SER B 1 81 ? 8.344 11.945 13.445 1 94.31 81 SER B CA 1
ATOM 2251 C C . SER B 1 81 ? 8.375 13.445 13.18 1 94.31 81 SER B C 1
ATOM 2253 O O . SER B 1 81 ? 7.961 14.242 14.023 1 94.31 81 SER B O 1
ATOM 2255 N N . ASN B 1 82 ? 8.867 13.82 12.07 1 93.19 82 ASN B N 1
ATOM 2256 C CA . ASN B 1 82 ? 8.914 15.234 11.695 1 93.19 82 ASN B CA 1
ATOM 2257 C C . ASN B 1 82 ? 7.52 15.836 11.602 1 93.19 82 ASN B C 1
ATOM 2259 O O . ASN B 1 82 ? 7.285 16.953 12.07 1 93.19 82 ASN B O 1
ATOM 2263 N N . CYS B 1 83 ? 6.625 15.148 10.984 1 93.12 83 CYS B N 1
ATOM 2264 C CA . CYS B 1 83 ? 5.266 15.641 10.781 1 93.12 83 CYS B CA 1
ATOM 2265 C C . CYS B 1 83 ? 4.504 15.695 12.102 1 93.12 83 CYS B C 1
ATOM 2267 O O . CYS B 1 83 ? 3.658 16.562 12.297 1 93.12 83 CYS B O 1
ATOM 2269 N N . GLN B 1 84 ? 4.809 14.82 13.008 1 92.12 84 GLN B N 1
ATOM 2270 C CA . GLN B 1 84 ? 4.184 14.852 14.328 1 92.12 84 GLN B CA 1
ATOM 2271 C C . GLN B 1 84 ? 4.668 16.047 15.133 1 92.12 84 GLN B C 1
ATOM 2273 O O . GLN B 1 84 ? 3.885 16.672 15.852 1 92.12 84 GLN B O 1
ATOM 2278 N N . ASN B 1 85 ? 5.918 16.359 15.039 1 90.62 85 ASN B N 1
ATOM 2279 C CA . ASN B 1 85 ? 6.465 17.531 15.711 1 90.62 85 ASN B CA 1
ATOM 2280 C C . ASN B 1 85 ? 5.848 18.812 15.188 1 90.62 85 ASN B C 1
ATOM 2282 O O . ASN B 1 85 ? 5.52 19.719 15.961 1 90.62 85 ASN B O 1
ATOM 2286 N N . LEU B 1 86 ? 5.715 18.891 13.891 1 87.5 86 LEU B N 1
ATOM 2287 C CA . LEU B 1 86 ? 5.098 20.062 13.289 1 87.5 86 LEU B CA 1
ATOM 2288 C C . LEU B 1 86 ? 3.654 20.219 13.75 1 87.5 86 LEU B C 1
ATOM 2290 O O . LEU B 1 86 ? 3.186 21.344 13.969 1 87.5 86 LEU B O 1
ATOM 2294 N N . ALA B 1 87 ? 3.021 19.125 13.891 1 89.88 87 ALA B N 1
ATOM 2295 C CA . ALA B 1 87 ? 1.637 19.156 14.352 1 89.88 87 ALA B CA 1
ATOM 2296 C C . ALA B 1 87 ? 1.551 19.656 15.797 1 89.88 87 ALA B C 1
ATOM 2298 O O . ALA B 1 87 ? 0.662 20.453 16.125 1 89.88 87 ALA B O 1
ATOM 2299 N N . SER B 1 88 ? 2.438 19.203 16.672 1 88.06 88 SER B N 1
ATOM 2300 C CA . SER B 1 88 ? 2.461 19.625 18.062 1 88.06 88 SER B CA 1
ATOM 2301 C C . SER B 1 88 ? 2.77 21.125 18.188 1 88.06 88 SER B C 1
ATOM 2303 O O . SER B 1 88 ? 2.266 21.797 19.094 1 88.06 88 SER B O 1
ATOM 2305 N N . GLU B 1 89 ? 3.564 21.609 17.312 1 84.31 89 GLU B N 1
ATOM 2306 C CA . GLU B 1 89 ? 3.891 23.031 17.297 1 84.31 89 GLU B CA 1
ATOM 2307 C C . GLU B 1 89 ? 2.711 23.875 16.812 1 84.31 89 GLU B C 1
ATOM 2309 O O . GLU B 1 89 ? 2.5 25 17.281 1 84.31 89 GLU B O 1
ATOM 2314 N N . ALA B 1 90 ? 2.023 23.297 15.844 1 81.94 90 ALA B N 1
ATOM 2315 C CA . ALA B 1 90 ? 0.875 24.016 15.297 1 81.94 90 ALA B CA 1
ATOM 2316 C C . ALA B 1 90 ? -0.284 24.031 16.281 1 81.94 90 ALA B C 1
ATOM 2318 O O . ALA B 1 90 ? -0.934 25.062 16.469 1 81.94 90 ALA B O 1
ATOM 2319 N N . ASN B 1 91 ? -0.558 22.891 16.859 1 83.31 91 ASN B N 1
ATOM 2320 C CA . ASN B 1 91 ? -1.605 22.766 17.875 1 83.31 91 ASN B CA 1
ATOM 2321 C C . ASN B 1 91 ? -1.309 21.641 18.859 1 83.31 91 ASN B C 1
ATOM 2323 O O . ASN B 1 91 ? -1.569 20.469 18.562 1 83.31 91 ASN B O 1
ATOM 2327 N N . SER B 1 92 ? -0.908 21.984 19.938 1 78.88 92 SER B N 1
ATOM 2328 C CA . SER B 1 92 ? -0.471 21.016 20.938 1 78.88 92 SER B CA 1
ATOM 2329 C C . SER B 1 92 ? -1.648 20.203 21.469 1 78.88 92 SER B C 1
ATOM 2331 O O . SER B 1 92 ? -1.471 19.078 21.953 1 78.88 92 SER B O 1
ATOM 2333 N N . GLU B 1 93 ? -2.818 20.703 21.438 1 75.75 93 GLU B N 1
ATOM 2334 C CA . GLU B 1 93 ? -3.996 20.047 21.984 1 75.75 93 GLU B CA 1
ATOM 2335 C C . GLU B 1 93 ? -4.496 18.953 21.047 1 75.75 93 GLU B C 1
ATOM 2337 O O . GLU B 1 93 ? -4.887 17.875 21.5 1 75.75 93 GLU B O 1
ATOM 2342 N N . ILE B 1 94 ? -4.426 19.219 19.766 1 74 94 ILE B N 1
ATOM 2343 C CA . ILE B 1 94 ? -4.949 18.297 18.781 1 74 94 ILE B CA 1
ATOM 2344 C C . ILE B 1 94 ? -3.857 17.312 18.359 1 74 94 ILE B C 1
ATOM 2346 O O . ILE B 1 94 ? -4.117 16.109 18.203 1 74 94 ILE B O 1
ATOM 2350 N N . GLY B 1 95 ? -2.627 17.812 18.391 1 82.44 95 GLY B N 1
ATOM 2351 C CA . GLY B 1 95 ? -1.561 16.984 17.859 1 82.44 95 GLY B CA 1
ATOM 2352 C C . GLY B 1 95 ? -1.873 16.406 16.5 1 82.44 95 GLY B C 1
ATOM 2353 O O . GLY B 1 95 ? -2.424 17.094 15.641 1 82.44 95 GLY B O 1
ATOM 2354 N N . GLY B 1 96 ? -1.403 15.156 16.281 1 90.94 96 GLY B N 1
ATOM 2355 C CA . GLY B 1 96 ? -1.72 14.516 15.008 1 90.94 96 GLY B CA 1
ATOM 2356 C C . GLY B 1 96 ? -0.571 14.547 14.023 1 90.94 96 GLY B C 1
ATOM 2357 O O . GLY B 1 96 ? 0.586 14.352 14.398 1 90.94 96 GLY B O 1
ATOM 2358 N N . PHE B 1 97 ? -0.947 14.617 12.773 1 93.94 97 PHE B N 1
ATOM 2359 C CA . PHE B 1 97 ? -0.008 14.57 11.656 1 93.94 97 PHE B CA 1
ATOM 2360 C C . PHE B 1 97 ? -0.159 15.805 10.773 1 93.94 97 PHE B C 1
ATOM 2362 O O . PHE B 1 97 ? -1.234 16.047 10.227 1 93.94 97 PHE B O 1
ATOM 2369 N N . TYR B 1 98 ? 0.89 16.578 10.742 1 93.12 98 TYR B N 1
ATOM 2370 C CA . TYR B 1 98 ? 0.903 17.766 9.898 1 93.12 98 TYR B CA 1
ATOM 2371 C C . TYR B 1 98 ? 2.152 17.797 9.023 1 93.12 98 TYR B C 1
ATOM 2373 O O . TYR B 1 98 ? 3.275 17.797 9.539 1 93.12 98 TYR B O 1
ATOM 2381 N N . CYS B 1 99 ? 1.919 17.75 7.707 1 92.88 99 CYS B N 1
ATOM 2382 C CA . CYS B 1 99 ? 3.049 17.75 6.781 1 92.88 99 CYS B CA 1
ATOM 2383 C C . CYS B 1 99 ? 2.713 18.5 5.504 1 92.88 99 CYS B C 1
ATOM 2385 O O . CYS B 1 99 ? 1.539 18.672 5.168 1 92.88 99 CYS B O 1
ATOM 2387 N N . ARG B 1 100 ? 3.781 18.922 4.82 1 92.25 100 ARG B N 1
ATOM 2388 C CA . ARG B 1 100 ? 3.625 19.531 3.504 1 92.25 100 ARG B CA 1
ATOM 2389 C C . ARG B 1 100 ? 3.248 18.484 2.461 1 92.25 100 ARG B C 1
ATOM 2391 O O . ARG B 1 100 ? 3.285 17.281 2.736 1 92.25 100 ARG B O 1
ATOM 2398 N N . ASN B 1 101 ? 2.996 18.953 1.201 1 91.94 101 ASN B N 1
ATOM 2399 C CA . ASN B 1 101 ? 2.5 18.062 0.159 1 91.94 101 ASN B CA 1
ATOM 2400 C C . ASN B 1 101 ? 3.549 17.031 -0.24 1 91.94 101 ASN B C 1
ATOM 2402 O O . ASN B 1 101 ? 3.242 15.844 -0.361 1 91.94 101 ASN B O 1
ATOM 2406 N N . SER B 1 102 ? 4.723 17.453 -0.469 1 93.5 102 SER B N 1
ATOM 2407 C CA . SER B 1 102 ? 5.785 16.531 -0.893 1 93.5 102 SER B CA 1
ATOM 2408 C C . SER B 1 102 ? 6.105 15.516 0.195 1 93.5 102 SER B C 1
ATOM 2410 O O . SER B 1 102 ? 6.324 14.344 -0.096 1 93.5 102 SER B O 1
ATOM 2412 N N . ASP B 1 103 ? 6.09 15.945 1.473 1 94.94 103 ASP B N 1
ATOM 2413 C CA . ASP B 1 103 ? 6.363 15.062 2.602 1 94.94 103 ASP B CA 1
ATOM 2414 C C . ASP B 1 103 ? 5.258 14.023 2.77 1 94.94 103 ASP B C 1
ATOM 2416 O O . ASP B 1 103 ? 5.535 12.852 3.023 1 94.94 103 ASP B O 1
ATOM 2420 N N . THR B 1 104 ? 4.078 14.555 2.613 1 94.81 104 THR B N 1
ATOM 2421 C CA . THR B 1 104 ? 2.926 13.672 2.744 1 94.81 104 THR B CA 1
ATOM 2422 C C . THR B 1 104 ? 2.934 12.609 1.65 1 94.81 104 THR B C 1
ATOM 2424 O O . THR B 1 104 ? 2.648 11.438 1.913 1 94.81 104 THR B O 1
ATOM 2427 N N . PHE B 1 105 ? 3.26 13.031 0.456 1 96.44 105 PHE B N 1
ATOM 2428 C CA . PHE B 1 105 ? 3.291 12.094 -0.664 1 96.44 105 PHE B CA 1
ATOM 2429 C C . PHE B 1 105 ? 4.301 10.984 -0.414 1 96.44 105 PHE B C 1
ATOM 2431 O O . PHE B 1 105 ? 3.98 9.805 -0.562 1 96.44 105 PHE B O 1
ATOM 2438 N N . LEU B 1 106 ? 5.473 11.32 -0.039 1 98 106 LEU B N 1
ATOM 2439 C CA . LEU B 1 106 ? 6.488 10.305 0.213 1 98 106 LEU B CA 1
ATOM 2440 C C . LEU B 1 106 ? 6.086 9.414 1.384 1 98 106 LEU B C 1
ATOM 2442 O O . LEU B 1 106 ? 6.332 8.211 1.365 1 98 106 LEU B O 1
ATOM 2446 N N . PHE B 1 107 ? 5.547 9.984 2.41 1 97.81 107 PHE B N 1
ATOM 2447 C CA . PHE B 1 107 ? 5.109 9.219 3.572 1 97.81 107 PHE B CA 1
ATOM 2448 C C . PHE B 1 107 ? 4.094 8.164 3.17 1 97.81 107 PHE B C 1
ATOM 2450 O O . PHE B 1 107 ? 4.184 7.012 3.605 1 97.81 107 PHE B O 1
ATOM 2457 N N . VAL B 1 108 ? 3.162 8.523 2.33 1 97.75 108 VAL B N 1
ATOM 2458 C CA . VAL B 1 108 ? 2.107 7.621 1.888 1 97.75 108 VAL B CA 1
ATOM 2459 C C . VAL B 1 108 ? 2.701 6.531 1.001 1 97.75 108 VAL B C 1
ATOM 2461 O O . VAL B 1 108 ? 2.355 5.355 1.138 1 97.75 108 VAL B O 1
ATOM 2464 N N . VAL B 1 109 ? 3.523 6.891 0.124 1 98.19 109 VAL B N 1
ATOM 2465 C CA . VAL B 1 109 ? 4.191 5.926 -0.741 1 98.19 109 VAL B CA 1
ATOM 2466 C C . VAL B 1 109 ? 5 4.945 0.106 1 98.19 109 VAL B C 1
ATOM 2468 O O . VAL B 1 109 ? 4.957 3.732 -0.124 1 98.19 109 VAL B O 1
ATOM 2471 N N . ALA B 1 110 ? 5.699 5.496 1.068 1 98.69 110 ALA B N 1
ATOM 2472 C CA . ALA B 1 110 ? 6.523 4.656 1.937 1 98.69 110 ALA B CA 1
ATOM 2473 C C . ALA B 1 110 ? 5.664 3.699 2.754 1 98.69 110 ALA B C 1
ATOM 2475 O O . ALA B 1 110 ? 6.02 2.533 2.934 1 98.69 110 ALA B O 1
ATOM 2476 N N . ALA B 1 111 ? 4.594 4.148 3.236 1 98.12 111 ALA B N 1
ATOM 2477 C CA . ALA B 1 111 ? 3.697 3.283 3.998 1 98.12 111 ALA B CA 1
ATOM 2478 C C . ALA B 1 111 ? 3.129 2.172 3.117 1 98.12 111 ALA B C 1
ATOM 2480 O O . ALA B 1 111 ? 3.119 1.004 3.512 1 98.12 111 ALA B O 1
ATOM 2481 N N . SER B 1 112 ? 2.664 2.635 1.978 1 98.12 112 SER B N 1
ATOM 2482 C CA . SER B 1 112 ? 2.115 1.652 1.05 1 98.12 112 SER B CA 1
ATOM 2483 C C . SER B 1 112 ? 3.166 0.62 0.654 1 98.12 112 SER B C 1
ATOM 2485 O O . SER B 1 112 ? 2.9 -0.584 0.677 1 98.12 112 SER B O 1
ATOM 2487 N N . GLY B 1 113 ? 4.32 1.116 0.266 1 98.44 113 GLY B N 1
ATOM 2488 C CA . GLY B 1 113 ? 5.395 0.209 -0.098 1 98.44 113 GLY B CA 1
ATOM 2489 C C . GLY B 1 113 ? 5.832 -0.689 1.044 1 98.44 113 GLY B C 1
ATOM 2490 O O . GLY B 1 113 ? 6.145 -1.862 0.833 1 98.44 113 GLY B O 1
ATOM 2491 N N . PHE B 1 114 ? 5.879 -0.12 2.209 1 98.56 114 PHE B N 1
ATOM 2492 C CA . PHE B 1 114 ? 6.273 -0.883 3.387 1 98.56 114 PHE B CA 1
ATOM 2493 C C . PHE B 1 114 ? 5.293 -2.02 3.648 1 98.56 114 PHE B C 1
ATOM 2495 O O . PHE B 1 114 ? 5.703 -3.166 3.848 1 98.56 114 PHE B O 1
ATOM 2502 N N . PHE B 1 115 ? 4.023 -1.753 3.67 1 97.75 115 PHE B N 1
ATOM 2503 C CA . PHE B 1 115 ? 3.012 -2.773 3.916 1 97.75 115 PHE B CA 1
ATOM 2504 C C . PHE B 1 115 ? 3.045 -3.842 2.83 1 97.75 115 PHE B C 1
ATOM 2506 O O . PHE B 1 115 ? 3.078 -5.035 3.129 1 97.75 115 PHE B O 1
ATOM 2513 N N . ALA B 1 116 ? 3.062 -3.404 1.626 1 97.19 116 ALA B N 1
ATOM 2514 C CA . ALA B 1 116 ? 3.016 -4.336 0.499 1 97.19 116 ALA B CA 1
ATOM 2515 C C . ALA B 1 116 ? 4.258 -5.219 0.466 1 97.19 116 ALA B C 1
ATOM 2517 O O . ALA B 1 116 ? 4.156 -6.434 0.281 1 97.19 116 ALA B O 1
ATOM 2518 N N . SER B 1 117 ? 5.398 -4.629 0.617 1 97.94 117 SER B N 1
ATOM 2519 C CA . SER B 1 117 ? 6.641 -5.398 0.583 1 97.94 117 SER B CA 1
ATOM 2520 C C . SER B 1 117 ? 6.754 -6.316 1.795 1 97.94 117 SER B C 1
ATOM 2522 O O . SER B 1 117 ? 7.312 -7.41 1.701 1 97.94 117 SER B O 1
ATOM 2524 N N . THR B 1 118 ? 6.289 -5.879 2.969 1 97.12 118 THR B N 1
ATOM 2525 C CA . THR B 1 118 ? 6.289 -6.73 4.152 1 97.12 118 THR B CA 1
ATOM 2526 C C . THR B 1 118 ? 5.422 -7.965 3.932 1 97.12 118 THR B C 1
ATOM 2528 O O . THR B 1 118 ? 5.82 -9.078 4.273 1 97.12 118 THR B O 1
ATOM 2531 N N . LEU B 1 119 ? 4.27 -7.707 3.336 1 95.12 119 LEU B N 1
ATOM 2532 C CA . LEU B 1 119 ? 3.387 -8.82 3.02 1 95.12 119 LEU B CA 1
ATOM 2533 C C . LEU B 1 119 ? 4.055 -9.781 2.039 1 95.12 119 LEU B C 1
ATOM 2535 O O . LEU B 1 119 ? 3.986 -11 2.213 1 95.12 119 LEU B O 1
ATOM 2539 N N . HIS B 1 120 ? 4.641 -9.211 0.976 1 95.81 120 HIS B N 1
ATOM 2540 C CA . HIS B 1 120 ? 5.375 -9.992 -0.008 1 95.81 120 HIS B CA 1
ATOM 2541 C C . HIS B 1 120 ? 6.484 -10.812 0.653 1 95.81 120 HIS B C 1
ATOM 2543 O O . HIS B 1 120 ? 6.605 -12.016 0.412 1 95.81 120 HIS B O 1
ATOM 2549 N N . LEU B 1 121 ? 7.223 -10.234 1.504 1 96 121 LEU B N 1
ATOM 2550 C CA . LEU B 1 121 ? 8.344 -10.867 2.203 1 96 121 LEU B CA 1
ATOM 2551 C C . LEU B 1 121 ? 7.852 -11.969 3.129 1 96 121 LEU B C 1
ATOM 2553 O O . LEU B 1 121 ? 8.391 -13.078 3.121 1 96 121 LEU B O 1
ATOM 2557 N N . LEU B 1 122 ? 6.855 -11.695 3.902 1 93.69 122 LEU B N 1
ATOM 2558 C CA . LEU B 1 122 ? 6.32 -12.664 4.852 1 93.69 122 LEU B CA 1
ATOM 2559 C C . LEU B 1 122 ? 5.77 -13.891 4.129 1 93.69 122 LEU B C 1
ATOM 2561 O O . LEU B 1 122 ? 6.004 -15.023 4.551 1 93.69 122 LEU B O 1
ATOM 2565 N N . CYS B 1 123 ? 5.078 -13.641 3.045 1 92.44 123 CYS B N 1
ATOM 2566 C CA . CYS B 1 123 ? 4.477 -14.742 2.311 1 92.44 123 CYS B CA 1
ATOM 2567 C C . CYS B 1 123 ? 5.547 -15.625 1.67 1 92.44 123 CYS B C 1
ATOM 2569 O O . CYS B 1 123 ? 5.414 -16.844 1.64 1 92.44 123 CYS B O 1
ATOM 2571 N N . CYS B 1 124 ? 6.57 -14.992 1.145 1 92.94 124 CYS B N 1
ATOM 2572 C CA . CYS B 1 124 ? 7.633 -15.766 0.507 1 92.94 124 CYS B CA 1
ATOM 2573 C C . CYS B 1 124 ? 8.469 -16.5 1.545 1 92.94 124 CYS B C 1
ATOM 2575 O O . CYS B 1 124 ? 9.016 -17.578 1.266 1 92.94 124 CYS B O 1
ATOM 2577 N N . LEU B 1 125 ? 8.555 -15.969 2.734 1 92 125 LEU B N 1
ATOM 2578 C CA . LEU B 1 125 ? 9.312 -16.594 3.811 1 92 125 LEU B CA 1
ATOM 2579 C C . LEU B 1 125 ? 8.531 -17.75 4.438 1 92 125 LEU B C 1
ATOM 2581 O O . LEU B 1 125 ? 9.117 -18.734 4.883 1 92 125 LEU B O 1
ATOM 2585 N N . LEU B 1 126 ? 7.234 -17.609 4.406 1 89.44 126 LEU B N 1
ATOM 2586 C CA . LEU B 1 126 ? 6.414 -18.562 5.137 1 89.44 126 LEU B CA 1
ATOM 2587 C C . LEU B 1 126 ? 5.961 -19.703 4.23 1 89.44 126 LEU B C 1
ATOM 2589 O O . LEU B 1 126 ? 5.527 -20.75 4.707 1 89.44 126 LEU B O 1
ATOM 2593 N N . SER B 1 127 ? 6.07 -19.531 2.957 1 88.69 127 SER B N 1
ATOM 2594 C CA . SER B 1 127 ? 5.59 -20.547 2.023 1 88.69 127 SER B CA 1
ATOM 2595 C C . SER B 1 127 ? 6.492 -20.641 0.794 1 88.69 127 SER B C 1
ATOM 2597 O O . SER B 1 127 ? 6.52 -19.719 -0.028 1 88.69 127 SER B O 1
ATOM 2599 N N . LYS B 1 128 ? 7.074 -21.812 0.657 1 88.56 128 LYS B N 1
ATOM 2600 C CA . LYS B 1 128 ? 7.918 -22.031 -0.512 1 88.56 128 LYS B CA 1
ATOM 2601 C C . LYS B 1 128 ? 7.086 -22.078 -1.79 1 88.56 128 LYS B C 1
ATOM 2603 O O . LYS B 1 128 ? 7.512 -21.594 -2.834 1 88.56 128 LYS B O 1
ATOM 2608 N N . LYS B 1 129 ? 5.934 -22.703 -1.681 1 85.44 129 LYS B N 1
ATOM 2609 C CA . LYS B 1 129 ? 5.043 -22.781 -2.834 1 85.44 129 LYS B CA 1
ATOM 2610 C C . LYS B 1 129 ? 4.641 -21.406 -3.33 1 85.44 129 LYS B C 1
ATOM 2612 O O . LYS B 1 129 ? 4.66 -21.141 -4.535 1 85.44 129 LYS B O 1
ATOM 2617 N N . THR B 1 130 ? 4.297 -20.531 -2.395 1 88.5 130 THR B N 1
ATOM 2618 C CA . THR B 1 130 ? 3.92 -19.172 -2.752 1 88.5 130 THR B CA 1
ATOM 2619 C C . THR B 1 130 ? 5.102 -18.438 -3.367 1 88.5 130 THR B C 1
ATOM 2621 O O . THR B 1 130 ? 4.934 -17.672 -4.324 1 88.5 130 THR B O 1
ATOM 2624 N N . ASP B 1 131 ? 6.254 -18.672 -2.783 1 91.31 131 ASP B N 1
ATOM 2625 C CA . ASP B 1 131 ? 7.477 -18.062 -3.309 1 91.31 131 ASP B CA 1
ATOM 2626 C C . ASP B 1 131 ? 7.672 -18.422 -4.781 1 91.31 131 ASP B C 1
ATOM 2628 O O . ASP B 1 131 ? 7.855 -17.531 -5.621 1 91.31 131 ASP B O 1
ATOM 2632 N N . GLU B 1 132 ? 7.531 -19.641 -5.121 1 89.25 132 GLU B N 1
ATOM 2633 C CA . GLU B 1 132 ? 7.742 -20.109 -6.48 1 89.25 132 GLU B CA 1
ATOM 2634 C C . GLU B 1 132 ? 6.637 -19.641 -7.414 1 89.25 132 GLU B C 1
ATOM 2636 O O . GLU B 1 132 ? 6.902 -19.25 -8.555 1 89.25 132 GLU B O 1
ATOM 2641 N N . ARG B 1 133 ? 5.484 -19.609 -6.926 1 86.62 133 ARG B N 1
ATOM 2642 C CA . ARG B 1 133 ? 4.352 -19.219 -7.762 1 86.62 133 ARG B CA 1
ATOM 2643 C C . ARG B 1 133 ? 4.363 -17.719 -8.039 1 86.62 133 ARG B C 1
ATOM 2645 O O . ARG B 1 133 ? 4.043 -17.281 -9.148 1 86.62 133 ARG B O 1
ATOM 2652 N N . LEU B 1 134 ? 4.707 -16.953 -7.066 1 89.25 134 LEU B N 1
ATOM 2653 C CA . LEU B 1 134 ? 4.773 -15.508 -7.25 1 89.25 134 LEU B CA 1
ATOM 2654 C C . LEU B 1 134 ? 5.859 -15.141 -8.25 1 89.25 134 LEU B C 1
ATOM 2656 O O . LEU B 1 134 ? 5.676 -14.234 -9.07 1 89.25 134 LEU B O 1
ATOM 2660 N N . TRP B 1 135 ? 6.863 -15.898 -8.102 1 87.56 135 TRP B N 1
ATOM 2661 C CA . TRP B 1 135 ? 7.996 -15.656 -8.992 1 87.56 135 TRP B CA 1
ATOM 2662 C C . TRP B 1 135 ? 7.605 -15.891 -10.445 1 87.56 135 TRP B C 1
ATOM 2664 O O . TRP B 1 135 ? 8.172 -15.281 -11.352 1 87.56 135 TRP B O 1
ATOM 2674 N N . ALA B 1 136 ? 6.602 -16.641 -10.633 1 83 136 ALA B N 1
ATOM 2675 C CA . ALA B 1 136 ? 6.18 -17 -11.984 1 83 136 ALA B CA 1
ATOM 2676 C C . ALA B 1 136 ? 5.082 -16.062 -12.477 1 83 136 ALA B C 1
ATOM 2678 O O . ALA B 1 136 ? 4.547 -16.234 -13.57 1 83 136 ALA B O 1
ATOM 2679 N N . THR B 1 137 ? 4.832 -15.055 -11.695 1 82.88 137 THR B N 1
ATOM 2680 C CA . THR B 1 137 ? 3.791 -14.109 -12.078 1 82.88 137 THR B CA 1
ATOM 2681 C C . THR B 1 137 ? 4.402 -12.789 -12.555 1 82.88 137 THR B C 1
ATOM 2683 O O . THR B 1 137 ? 5.453 -12.375 -12.062 1 82.88 137 THR B O 1
ATOM 2686 N N . THR B 1 138 ? 3.682 -12.18 -13.43 1 82 138 THR B N 1
ATOM 2687 C CA . THR B 1 138 ? 4.078 -10.836 -13.844 1 82 138 THR B CA 1
ATOM 2688 C C . THR B 1 138 ? 3.744 -9.812 -12.758 1 82 138 THR B C 1
ATOM 2690 O O . THR B 1 138 ? 4.254 -8.695 -12.781 1 82 138 THR B O 1
ATOM 2693 N N . TYR B 1 139 ? 2.957 -10.219 -11.828 1 88.56 139 TYR B N 1
ATOM 2694 C CA . TYR B 1 139 ? 2.576 -9.336 -10.734 1 88.56 139 TYR B CA 1
ATOM 2695 C C . TYR B 1 139 ? 3.807 -8.781 -10.023 1 88.56 139 TYR B C 1
ATOM 2697 O O . TYR B 1 139 ? 3.867 -7.594 -9.711 1 88.56 139 TYR B O 1
ATOM 2705 N N . GLU B 1 140 ? 4.703 -9.633 -9.812 1 90 140 GLU B N 1
ATOM 2706 C CA . GLU B 1 140 ? 5.875 -9.234 -9.039 1 90 140 GLU B CA 1
ATOM 2707 C C . GLU B 1 140 ? 6.691 -8.18 -9.781 1 90 140 GLU B C 1
ATOM 2709 O O . GLU B 1 140 ? 7.16 -7.211 -9.18 1 90 140 GLU B O 1
ATOM 2714 N N . MET B 1 141 ? 6.844 -8.328 -11.016 1 88.06 141 MET B N 1
ATOM 2715 C CA . MET B 1 141 ? 7.566 -7.344 -11.812 1 88.06 141 MET B CA 1
ATOM 2716 C C . MET B 1 141 ? 6.836 -6.004 -11.812 1 88.06 141 MET B C 1
ATOM 2718 O O . MET B 1 141 ? 7.457 -4.953 -11.641 1 88.06 141 MET B O 1
ATOM 2722 N N . VAL B 1 142 ? 5.613 -6.066 -12.078 1 89.38 142 VAL B N 1
ATOM 2723 C CA . VAL B 1 142 ? 4.82 -4.844 -12.117 1 89.38 142 VAL B CA 1
ATOM 2724 C C . VAL B 1 142 ? 4.848 -4.168 -10.75 1 89.38 142 VAL B C 1
ATOM 2726 O O . VAL B 1 142 ? 4.898 -2.938 -10.656 1 89.38 142 VAL B O 1
ATOM 2729 N N . PHE B 1 143 ? 4.812 -5.055 -9.766 1 94.38 143 PHE B N 1
ATOM 2730 C CA . PHE B 1 143 ? 4.91 -4.59 -8.383 1 94.38 143 PHE B CA 1
ATOM 2731 C C . PHE B 1 143 ? 6.172 -3.762 -8.18 1 94.38 143 PHE B C 1
ATOM 2733 O O . PHE B 1 143 ? 6.113 -2.654 -7.637 1 94.38 143 PHE B O 1
ATOM 2740 N N . TYR B 1 144 ? 7.258 -4.207 -8.594 1 95.62 144 TYR B N 1
ATOM 2741 C CA . TYR B 1 144 ? 8.531 -3.518 -8.414 1 95.62 144 TYR B CA 1
ATOM 2742 C C . TYR B 1 144 ? 8.57 -2.23 -9.234 1 95.62 144 TYR B C 1
ATOM 2744 O O . TYR B 1 144 ? 9.016 -1.189 -8.742 1 95.62 144 TYR B O 1
ATOM 2752 N N . ILE B 1 145 ? 8.141 -2.262 -10.414 1 92.62 145 ILE B N 1
ATOM 2753 C CA . ILE B 1 145 ? 8.164 -1.086 -11.281 1 92.62 145 ILE B CA 1
ATOM 2754 C C . ILE B 1 145 ? 7.227 -0.018 -10.719 1 92.62 145 ILE B C 1
ATOM 2756 O O . ILE B 1 145 ? 7.551 1.172 -10.734 1 92.62 145 ILE B O 1
ATOM 2760 N N . PHE B 1 146 ? 6.105 -0.466 -10.289 1 95.06 146 PHE B N 1
ATOM 2761 C CA . PHE B 1 146 ? 5.09 0.415 -9.727 1 95.06 146 PHE B CA 1
ATOM 2762 C C . PHE B 1 146 ? 5.656 1.217 -8.555 1 95.06 146 PHE B C 1
ATOM 2764 O O . PHE B 1 146 ? 5.59 2.447 -8.555 1 95.06 146 PHE B O 1
ATOM 2771 N N . TYR B 1 147 ? 6.238 0.57 -7.602 1 98 147 TYR B N 1
ATOM 2772 C CA . TYR B 1 147 ? 6.734 1.259 -6.418 1 98 147 TYR B CA 1
ATOM 2773 C C . TYR B 1 147 ? 8.031 1.996 -6.719 1 98 147 TYR B C 1
ATOM 2775 O O . TYR B 1 147 ? 8.312 3.043 -6.129 1 98 147 TYR B O 1
ATOM 2783 N N . ALA B 1 148 ? 8.828 1.473 -7.668 1 97.56 148 ALA B N 1
ATOM 2784 C CA . ALA B 1 148 ? 10.023 2.215 -8.078 1 97.56 148 ALA B CA 1
ATOM 2785 C C . ALA B 1 148 ? 9.648 3.596 -8.609 1 97.56 148 ALA B C 1
ATOM 2787 O O . ALA B 1 148 ? 10.266 4.598 -8.242 1 97.56 148 ALA B O 1
ATOM 2788 N N . ALA B 1 149 ? 8.664 3.613 -9.414 1 97.12 149 ALA B N 1
ATOM 2789 C CA . ALA B 1 149 ? 8.234 4.887 -9.984 1 97.12 149 ALA B CA 1
ATOM 2790 C C . ALA B 1 149 ? 7.77 5.848 -8.891 1 97.12 149 ALA B C 1
ATOM 2792 O O . ALA B 1 149 ? 8.148 7.023 -8.883 1 97.12 149 ALA B O 1
ATOM 2793 N N . PHE B 1 150 ? 7.004 5.387 -7.969 1 98.38 150 PHE B N 1
ATOM 2794 C CA . PHE B 1 150 ? 6.477 6.246 -6.914 1 98.38 150 PHE B CA 1
ATOM 2795 C C . PHE B 1 150 ? 7.602 6.746 -6.012 1 98.38 150 PHE B C 1
ATOM 2797 O O . PHE B 1 150 ? 7.594 7.906 -5.59 1 98.38 150 PHE B O 1
ATOM 2804 N N . PHE B 1 151 ? 8.508 5.844 -5.703 1 98.5 151 PHE B N 1
ATOM 2805 C CA . PHE B 1 151 ? 9.609 6.262 -4.848 1 98.5 151 PHE B CA 1
ATOM 2806 C C . PHE B 1 151 ? 10.531 7.227 -5.582 1 98.5 151 PHE B C 1
ATOM 2808 O O . PHE B 1 151 ? 11.133 8.109 -4.973 1 98.5 151 PHE B O 1
ATOM 2815 N N . PHE B 1 152 ? 10.633 7.105 -6.914 1 97.94 152 PHE B N 1
ATOM 2816 C CA . PHE B 1 152 ? 11.398 8.055 -7.711 1 97.94 152 PHE B CA 1
ATOM 2817 C C . PHE B 1 152 ? 10.805 9.461 -7.598 1 97.94 152 PHE B C 1
ATOM 2819 O O . PHE B 1 152 ? 11.5 10.398 -7.207 1 97.94 152 PHE B O 1
ATOM 2826 N N . PHE B 1 153 ? 9.523 9.508 -7.891 1 97.5 153 PHE B N 1
ATOM 2827 C CA . PHE B 1 153 ? 8.859 10.805 -7.836 1 97.5 153 PHE B CA 1
ATOM 2828 C C . PHE B 1 153 ? 8.828 11.328 -6.406 1 97.5 153 PHE B C 1
ATOM 2830 O O . PHE B 1 153 ? 9.086 12.516 -6.172 1 97.5 153 PHE B O 1
ATOM 2837 N N . GLY B 1 154 ? 8.539 10.438 -5.422 1 98 154 GLY B N 1
ATOM 2838 C CA . GLY B 1 154 ? 8.461 10.867 -4.035 1 98 154 GLY B CA 1
ATOM 2839 C C . GLY B 1 154 ? 9.797 11.305 -3.475 1 98 154 GLY B C 1
ATOM 2840 O O . GLY B 1 154 ? 9.891 12.328 -2.793 1 98 154 GLY B O 1
ATOM 2841 N N . GLY B 1 155 ? 10.844 10.562 -3.773 1 97.88 155 GLY B N 1
ATOM 2842 C CA . GLY B 1 155 ? 12.172 10.898 -3.285 1 97.88 155 GLY B CA 1
ATOM 2843 C C . GLY B 1 155 ? 12.703 12.195 -3.857 1 97.88 155 GLY B C 1
ATOM 2844 O O . GLY B 1 155 ? 13.18 13.062 -3.115 1 97.88 155 GLY B O 1
ATOM 2845 N N . ILE B 1 156 ? 12.523 12.32 -5.117 1 96.94 156 ILE B N 1
ATOM 2846 C CA . ILE B 1 156 ? 13.023 13.516 -5.789 1 96.94 156 ILE B CA 1
ATOM 2847 C C . ILE B 1 156 ? 12.203 14.734 -5.352 1 96.94 156 ILE B C 1
ATOM 2849 O O . ILE B 1 156 ? 12.766 15.789 -5.059 1 96.94 156 ILE B O 1
ATOM 2853 N N . ALA B 1 157 ? 10.93 14.609 -5.336 1 95.69 157 ALA B N 1
ATOM 2854 C CA . ALA B 1 157 ? 10.062 15.719 -4.93 1 95.69 157 ALA B CA 1
ATOM 2855 C C . ALA B 1 157 ? 10.391 16.172 -3.51 1 95.69 157 ALA B C 1
ATOM 2857 O O . ALA B 1 157 ? 10.477 17.375 -3.242 1 95.69 157 ALA B O 1
ATOM 2858 N N . MET B 1 158 ? 10.578 15.234 -2.611 1 96.12 158 MET B N 1
ATOM 2859 C CA . MET B 1 158 ? 10.859 15.57 -1.221 1 96.12 158 MET B CA 1
ATOM 2860 C C . MET B 1 158 ? 12.211 16.266 -1.095 1 96.12 158 MET B C 1
ATOM 2862 O O . MET B 1 158 ? 12.328 17.297 -0.426 1 96.12 158 MET B O 1
ATOM 2866 N N . THR B 1 159 ? 13.227 15.742 -1.694 1 95.25 159 THR B N 1
ATOM 2867 C CA . THR B 1 159 ? 14.562 16.312 -1.605 1 95.25 159 THR B CA 1
ATOM 2868 C C . THR B 1 159 ? 14.602 17.703 -2.238 1 95.25 159 THR B C 1
ATOM 2870 O O . THR B 1 159 ? 15.18 18.641 -1.675 1 95.25 159 THR B O 1
ATOM 2873 N N . SER B 1 160 ? 13.961 17.844 -3.383 1 94.25 160 SER B N 1
ATOM 2874 C CA . SER B 1 160 ? 13.922 19.141 -4.062 1 94.25 160 SER B CA 1
ATOM 2875 C C . SER B 1 160 ? 13.156 20.172 -3.244 1 94.25 160 SER B C 1
ATOM 2877 O O . SER B 1 160 ? 13.578 21.328 -3.131 1 94.25 160 SER B O 1
ATOM 2879 N N . SER B 1 161 ? 12.039 19.781 -2.758 1 92.44 161 SER B N 1
ATOM 2880 C CA . SER B 1 161 ? 11.219 20.688 -1.969 1 92.44 161 SER B CA 1
ATOM 2881 C C . SER B 1 161 ? 11.953 21.141 -0.711 1 92.44 161 SER B C 1
ATOM 2883 O O . SER B 1 161 ? 11.961 22.328 -0.387 1 92.44 161 SER B O 1
ATOM 2885 N N . VAL B 1 162 ? 12.547 20.219 -0.004 1 91.56 162 VAL B N 1
ATOM 2886 C CA . VAL B 1 162 ? 13.258 20.547 1.23 1 91.56 162 VAL B CA 1
ATOM 2887 C C . VAL B 1 162 ? 14.453 21.438 0.919 1 91.56 162 VAL B C 1
ATOM 2889 O O . VAL B 1 162 ? 14.719 22.406 1.646 1 91.56 162 VAL B O 1
ATOM 2892 N N . SER B 1 163 ? 15.148 21.125 -0.1 1 90 163 SER B N 1
ATOM 2893 C CA . SER B 1 163 ? 16.297 21.938 -0.503 1 90 163 SER B CA 1
ATOM 2894 C C . SER B 1 163 ? 15.859 23.344 -0.901 1 90 163 SER B C 1
ATOM 2896 O O . SER B 1 163 ? 16.484 24.328 -0.512 1 90 163 SER B O 1
ATOM 2898 N N . SER B 1 164 ? 14.828 23.469 -1.654 1 89.62 164 SER B N 1
ATOM 2899 C CA . SER B 1 164 ? 14.344 24.75 -2.15 1 89.62 164 SER B CA 1
ATOM 2900 C C . SER B 1 164 ? 13.844 25.641 -1.012 1 89.62 164 SER B C 1
ATOM 2902 O O . SER B 1 164 ? 14.109 26.844 -0.988 1 89.62 164 SER B O 1
ATOM 2904 N N . ARG B 1 165 ? 13.141 25.016 -0.138 1 85.75 165 ARG B N 1
ATOM 2905 C CA . ARG B 1 165 ? 12.547 25.828 0.913 1 85.75 165 ARG B CA 1
ATOM 2906 C C . ARG B 1 165 ? 13.594 26.266 1.93 1 85.75 165 ARG B C 1
ATOM 2908 O O . ARG B 1 165 ? 13.383 27.219 2.686 1 85.75 165 ARG B O 1
ATOM 2915 N N . ASN B 1 166 ? 14.711 25.609 1.905 1 88 166 ASN B N 1
ATOM 2916 C CA . ASN B 1 166 ? 15.773 25.969 2.846 1 88 166 ASN B CA 1
ATOM 2917 C C . ASN B 1 166 ? 16.938 26.672 2.145 1 88 166 ASN B C 1
ATOM 2919 O O . ASN B 1 166 ? 17.891 27.078 2.791 1 88 166 ASN B O 1
ATOM 2923 N N . SER B 1 167 ? 16.797 26.781 0.891 1 85.56 167 SER B N 1
ATOM 2924 C CA . SER B 1 167 ? 17.844 27.453 0.145 1 85.56 167 SER B CA 1
ATOM 2925 C C . SER B 1 167 ? 17.891 28.938 0.501 1 85.56 167 SER B C 1
ATOM 2927 O O . SER B 1 167 ? 16.875 29.641 0.452 1 85.56 167 SER B O 1
ATOM 2929 N N . GLY B 1 168 ? 19.047 29.406 0.861 1 80.19 168 GLY B N 1
ATOM 2930 C CA . GLY B 1 168 ? 19.25 30.812 1.118 1 80.19 168 GLY B CA 1
ATOM 2931 C C . GLY B 1 168 ? 18.891 31.219 2.533 1 80.19 168 GLY B C 1
ATOM 2932 O O . GLY B 1 168 ? 18.969 32.406 2.885 1 80.19 168 GLY B O 1
ATOM 2933 N N . GLN B 1 169 ? 18.281 30.297 3.191 1 78.31 169 GLN B N 1
ATOM 2934 C CA . GLN B 1 169 ? 17.906 30.625 4.562 1 78.31 169 GLN B CA 1
ATOM 2935 C C . GLN B 1 169 ? 19.109 30.531 5.496 1 78.31 169 GLN B C 1
ATOM 2937 O O . GLN B 1 169 ? 19.984 29.672 5.324 1 78.31 169 GLN B O 1
ATOM 2942 N N . PHE B 1 170 ? 19.266 31.453 6.344 1 76.94 170 PHE B N 1
ATOM 2943 C CA . PHE B 1 170 ? 20.359 31.469 7.316 1 76.94 170 PHE B CA 1
ATOM 2944 C C . PHE B 1 170 ? 20.266 30.281 8.258 1 76.94 170 PHE B C 1
ATOM 2946 O O . PHE B 1 170 ? 21.281 29.672 8.586 1 76.94 170 PHE B O 1
ATOM 2953 N N . LYS B 1 171 ? 19.031 30.016 8.773 1 84.12 171 LYS B N 1
ATOM 2954 C CA . LYS B 1 171 ? 18.766 28.859 9.609 1 84.12 171 LYS B CA 1
ATOM 2955 C C . LYS B 1 171 ? 17.844 27.859 8.891 1 84.12 171 LYS B C 1
ATOM 2957 O O . LYS B 1 171 ? 16.812 28.25 8.344 1 84.12 171 LYS B O 1
ATOM 2962 N N . VAL B 1 172 ? 18.234 26.656 8.891 1 81.94 172 VAL B N 1
ATOM 2963 C CA . VAL B 1 172 ? 17.422 25.641 8.25 1 81.94 172 VAL B CA 1
ATOM 2964 C C . VAL B 1 172 ? 16.203 25.328 9.117 1 81.94 172 VAL B C 1
ATOM 2966 O O . VAL B 1 172 ? 16.203 25.594 10.32 1 81.94 172 VAL B O 1
ATOM 2969 N N . GLU B 1 173 ? 15.188 24.781 8.516 1 81.06 173 GLU B N 1
ATOM 2970 C CA . GLU B 1 173 ? 13.961 24.469 9.242 1 81.06 173 GLU B CA 1
ATOM 2971 C C . GLU B 1 173 ? 14.203 23.406 10.312 1 81.06 173 GLU B C 1
ATOM 2973 O O . GLU B 1 173 ? 15.148 22.625 10.219 1 81.06 173 GLU B O 1
ATOM 2978 N N . ASP B 1 174 ? 13.344 23.438 11.352 1 81.81 174 ASP B N 1
ATOM 2979 C CA . ASP B 1 174 ? 13.391 22.375 12.359 1 81.81 174 ASP B CA 1
ATOM 2980 C C . ASP B 1 174 ? 13.078 21.031 11.734 1 81.81 174 ASP B C 1
ATOM 2982 O O . ASP B 1 174 ? 12.078 20.875 11.023 1 81.81 174 ASP B O 1
ATOM 2986 N N . GLY B 1 175 ? 13.984 20.047 11.867 1 87.5 175 GLY B N 1
ATOM 2987 C CA . GLY B 1 175 ? 13.766 18.719 11.32 1 87.5 175 GLY B CA 1
ATOM 2988 C C . GLY B 1 175 ? 14.344 18.547 9.93 1 87.5 175 GLY B C 1
ATOM 2989 O O . GLY B 1 175 ? 14.008 17.594 9.227 1 87.5 175 GLY B O 1
ATOM 2990 N N . TYR B 1 176 ? 15.07 19.484 9.531 1 87.5 176 TYR B N 1
ATOM 2991 C CA . TYR B 1 176 ? 15.688 19.453 8.211 1 87.5 176 TYR B CA 1
ATOM 2992 C C . TYR B 1 176 ? 16.375 18.125 7.953 1 87.5 176 TYR B C 1
ATOM 2994 O O . TYR B 1 176 ? 16.188 17.516 6.898 1 87.5 176 TYR B O 1
ATOM 3002 N N . ASN B 1 177 ? 17.125 17.625 8.953 1 89.56 177 ASN B N 1
ATOM 3003 C CA . ASN B 1 177 ? 17.859 16.375 8.797 1 89.56 177 ASN B CA 1
ATOM 3004 C C . ASN B 1 177 ? 16.922 15.203 8.594 1 89.56 177 ASN B C 1
ATOM 3006 O O . ASN B 1 177 ? 17.172 14.336 7.754 1 89.56 177 ASN B O 1
ATOM 3010 N N . ASN B 1 178 ? 15.883 15.164 9.328 1 91.31 178 ASN B N 1
ATOM 3011 C CA . ASN B 1 178 ? 14.891 14.109 9.148 1 91.31 178 ASN B CA 1
ATOM 3012 C C . ASN B 1 178 ? 14.219 14.188 7.785 1 91.31 178 ASN B C 1
ATOM 3014 O O . ASN B 1 178 ? 14.023 13.172 7.121 1 91.31 178 ASN B O 1
ATOM 3018 N N . ALA B 1 179 ? 13.922 15.398 7.395 1 92.69 179 ALA B N 1
ATOM 3019 C CA . ALA B 1 179 ? 13.219 15.602 6.129 1 92.69 179 ALA B CA 1
ATOM 3020 C C . ALA B 1 179 ? 14.109 15.227 4.945 1 92.69 179 ALA B C 1
ATOM 3022 O O . ALA B 1 179 ? 13.703 14.445 4.082 1 92.69 179 ALA B O 1
ATOM 3023 N N . ILE B 1 180 ? 15.289 15.758 4.945 1 93.5 180 ILE B N 1
ATOM 3024 C CA . ILE B 1 180 ? 16.203 15.461 3.844 1 93.5 180 ILE B CA 1
ATOM 3025 C C . ILE B 1 180 ? 16.578 13.984 3.871 1 93.5 180 ILE B C 1
ATOM 3027 O O . ILE B 1 180 ? 16.734 13.359 2.82 1 93.5 180 ILE B O 1
ATOM 3031 N N . GLY B 1 181 ? 16.828 13.445 5.082 1 95.62 181 GLY B N 1
ATOM 3032 C CA . GLY B 1 181 ? 17.078 12.023 5.219 1 95.62 181 GLY B CA 1
ATOM 3033 C C . GLY B 1 181 ? 15.977 11.164 4.629 1 95.62 181 GLY B C 1
ATOM 3034 O O . GLY B 1 181 ? 16.25 10.172 3.953 1 95.62 181 GLY B O 1
ATOM 3035 N N . GLY B 1 182 ? 14.75 11.555 4.906 1 97.31 182 GLY B N 1
ATOM 3036 C CA . GLY B 1 182 ? 13.633 10.852 4.305 1 97.31 182 GLY B CA 1
ATOM 3037 C C . GLY B 1 182 ? 13.664 10.867 2.787 1 97.31 182 GLY B C 1
ATOM 3038 O O . GLY B 1 182 ? 13.414 9.844 2.146 1 97.31 182 GLY B O 1
ATOM 3039 N N . GLY B 1 183 ? 13.945 12.008 2.229 1 97.75 183 GLY B N 1
ATOM 3040 C CA . GLY B 1 183 ? 14.055 12.117 0.782 1 97.75 183 GLY B CA 1
ATOM 3041 C C . GLY B 1 183 ? 15.141 11.234 0.195 1 97.75 183 GLY B C 1
ATOM 3042 O O . GLY B 1 183 ? 14.914 10.547 -0.804 1 97.75 183 GLY B O 1
ATOM 3043 N N . VAL B 1 184 ? 16.266 11.234 0.786 1 97.69 184 VAL B N 1
ATOM 3044 C CA . VAL B 1 184 ? 17.391 10.438 0.323 1 97.69 184 VAL B CA 1
ATOM 3045 C C . VAL B 1 184 ? 17.047 8.953 0.429 1 97.69 184 VAL B C 1
ATOM 3047 O O . VAL B 1 184 ? 17.344 8.172 -0.488 1 97.69 184 VAL B O 1
ATOM 3050 N N . LEU B 1 185 ? 16.453 8.617 1.502 1 98.62 185 LEU B N 1
ATOM 3051 C CA . LEU B 1 185 ? 16.047 7.223 1.669 1 98.62 185 LEU B CA 1
ATOM 3052 C C . LEU B 1 185 ? 14.992 6.84 0.635 1 98.62 185 LEU B C 1
ATOM 3054 O O . LEU B 1 185 ? 14.945 5.691 0.188 1 98.62 185 LEU B O 1
ATOM 3058 N N . GLY B 1 186 ? 14.141 7.801 0.302 1 98.69 186 GLY B N 1
ATOM 3059 C CA . GLY B 1 186 ? 13.219 7.559 -0.795 1 98.69 186 GLY B CA 1
ATOM 3060 C C . GLY B 1 186 ? 13.914 7.219 -2.098 1 98.69 186 GLY B C 1
ATOM 3061 O O . GLY B 1 186 ? 13.516 6.281 -2.795 1 98.69 186 GLY B O 1
ATOM 3062 N N . ILE B 1 187 ? 14.953 7.91 -2.359 1 98.38 187 ILE B N 1
ATOM 3063 C CA . ILE B 1 187 ? 15.742 7.648 -3.559 1 98.38 187 ILE B CA 1
ATOM 3064 C C . ILE B 1 187 ? 16.438 6.297 -3.434 1 98.38 187 ILE B C 1
ATOM 3066 O O . ILE B 1 187 ? 16.516 5.535 -4.402 1 98.38 187 ILE B O 1
ATOM 3070 N N . MET B 1 188 ? 16.938 5.996 -2.293 1 98.62 188 MET B N 1
ATOM 3071 C CA . MET B 1 188 ? 17.562 4.695 -2.076 1 98.62 188 MET B CA 1
ATOM 3072 C C . MET B 1 188 ? 16.562 3.568 -2.293 1 98.62 188 MET B C 1
ATOM 3074 O O . MET B 1 188 ? 16.906 2.527 -2.857 1 98.62 188 MET B O 1
ATOM 3078 N N . ASN B 1 189 ? 15.367 3.801 -1.838 1 98.88 189 ASN B N 1
ATOM 3079 C CA . ASN B 1 189 ? 14.367 2.758 -2.027 1 98.88 189 ASN B CA 1
ATOM 3080 C C . ASN B 1 189 ? 13.977 2.613 -3.496 1 98.88 189 ASN B C 1
ATOM 3082 O O . ASN B 1 189 ? 13.625 1.522 -3.943 1 98.88 189 ASN B O 1
ATOM 3086 N N . PHE B 1 190 ? 13.992 3.746 -4.199 1 98.5 190 PHE B N 1
ATOM 3087 C CA . PHE B 1 190 ? 13.844 3.68 -5.648 1 98.5 190 PHE B CA 1
ATOM 3088 C C . PHE B 1 190 ? 14.883 2.752 -6.262 1 98.5 190 PHE B C 1
ATOM 3090 O O . PHE B 1 190 ? 14.555 1.903 -7.094 1 98.5 190 PHE B O 1
ATOM 3097 N N . ILE B 1 191 ? 16.094 2.883 -5.816 1 97.81 191 ILE B N 1
ATOM 3098 C CA . ILE B 1 191 ? 17.172 2.051 -6.324 1 97.81 191 ILE B CA 1
ATOM 3099 C C . ILE B 1 191 ? 16.922 0.591 -5.957 1 97.81 191 ILE B C 1
ATOM 3101 O O . ILE B 1 191 ? 17.125 -0.307 -6.777 1 97.81 191 ILE B O 1
ATOM 3105 N N . ALA B 1 192 ? 16.484 0.359 -4.758 1 98.25 192 ALA B N 1
ATOM 3106 C CA . ALA B 1 192 ? 16.203 -1.007 -4.316 1 98.25 192 ALA B CA 1
ATOM 3107 C C . ALA B 1 192 ? 15.117 -1.653 -5.164 1 98.25 192 ALA B C 1
ATOM 3109 O O . ALA B 1 192 ? 15.289 -2.768 -5.664 1 98.25 192 ALA B O 1
ATOM 3110 N N . TYR B 1 193 ? 13.992 -0.964 -5.344 1 98.19 193 TYR B N 1
ATOM 3111 C CA . TYR B 1 193 ? 12.906 -1.507 -6.148 1 98.19 193 TYR B CA 1
ATOM 3112 C C . TYR B 1 193 ? 13.336 -1.676 -7.602 1 98.19 193 TYR B C 1
ATOM 3114 O O . TYR B 1 193 ? 12.93 -2.633 -8.266 1 98.19 193 TYR B O 1
ATOM 3122 N N . THR B 1 194 ? 14.125 -0.743 -8.094 1 96.44 194 THR B N 1
ATOM 3123 C CA . THR B 1 194 ? 14.641 -0.864 -9.445 1 96.44 194 THR B CA 1
ATOM 3124 C C . THR B 1 194 ? 15.57 -2.07 -9.57 1 96.44 194 THR B C 1
ATOM 3126 O O . THR B 1 194 ? 15.539 -2.781 -10.578 1 96.44 194 THR B O 1
ATOM 3129 N N . GLY B 1 195 ? 16.375 -2.229 -8.57 1 94.94 195 GLY B N 1
ATOM 3130 C CA . GLY B 1 195 ? 17.219 -3.416 -8.547 1 94.94 195 GLY B CA 1
ATOM 3131 C C . GLY B 1 195 ? 16.422 -4.707 -8.594 1 94.94 195 GLY B C 1
ATOM 3132 O O . GLY B 1 195 ? 16.797 -5.645 -9.305 1 94.94 195 GLY B O 1
ATOM 3133 N N . SER B 1 196 ? 15.383 -4.766 -7.859 1 96 196 SER B N 1
ATOM 3134 C CA . SER B 1 196 ? 14.523 -5.945 -7.863 1 96 196 SER B CA 1
ATOM 3135 C C . SER B 1 196 ? 13.891 -6.164 -9.234 1 96 196 SER B C 1
ATOM 3137 O O . SER B 1 196 ? 13.805 -7.297 -9.711 1 96 196 SER B O 1
ATOM 3139 N N . ALA B 1 197 ? 13.438 -5.113 -9.82 1 91.81 197 ALA B N 1
ATOM 3140 C CA . ALA B 1 197 ? 12.844 -5.219 -11.156 1 91.81 197 ALA B CA 1
ATOM 3141 C C . ALA B 1 197 ? 13.875 -5.695 -12.172 1 91.81 197 ALA B C 1
ATOM 3143 O O . ALA B 1 197 ? 13.578 -6.551 -13.008 1 91.81 197 ALA B O 1
ATOM 3144 N N . ALA B 1 198 ? 15.039 -5.137 -12.039 1 87.75 198 ALA B N 1
ATOM 3145 C CA . ALA B 1 198 ? 16.109 -5.531 -12.945 1 87.75 198 ALA B CA 1
ATOM 3146 C C . ALA B 1 198 ? 16.484 -6.996 -12.75 1 87.75 198 ALA B C 1
ATOM 3148 O O . ALA B 1 198 ? 16.688 -7.727 -13.727 1 87.75 198 ALA B O 1
ATOM 3149 N N . TRP B 1 199 ? 16.562 -7.352 -11.523 1 87.5 199 TRP B N 1
ATOM 3150 C CA . TRP B 1 199 ? 16.875 -8.75 -11.227 1 87.5 199 TRP B CA 1
ATOM 3151 C C . TRP B 1 199 ? 15.797 -9.672 -11.781 1 87.5 199 TRP B C 1
ATOM 3153 O O . TRP B 1 199 ? 16.109 -10.734 -12.32 1 87.5 199 TRP B O 1
ATOM 3163 N N . PHE B 1 200 ? 14.602 -9.344 -11.594 1 85.31 200 PHE B N 1
ATOM 3164 C CA . PHE B 1 200 ? 13.484 -10.125 -12.125 1 85.31 200 PHE B CA 1
ATOM 3165 C C . PHE B 1 200 ? 13.594 -10.266 -13.633 1 85.31 200 PHE B C 1
ATOM 3167 O O . PHE B 1 200 ? 13.398 -11.359 -14.172 1 85.31 200 PHE B O 1
ATOM 3174 N N . PHE B 1 201 ? 13.969 -9.25 -14.195 1 77.44 201 PHE B N 1
ATOM 3175 C CA . PHE B 1 201 ? 14.078 -9.219 -15.648 1 77.44 201 PHE B CA 1
ATOM 3176 C C . PHE B 1 201 ? 15.203 -10.133 -16.125 1 77.44 201 PHE B C 1
ATOM 3178 O O . PHE B 1 201 ? 15.031 -10.898 -17.078 1 77.44 201 PHE B O 1
ATOM 3185 N N . VAL B 1 202 ? 16.234 -10.094 -15.5 1 77.94 202 VAL B N 1
ATOM 3186 C CA . VAL B 1 202 ? 17.422 -10.844 -15.891 1 77.94 202 VAL B CA 1
ATOM 3187 C C . VAL B 1 202 ? 17.172 -12.336 -15.688 1 77.94 202 VAL B C 1
ATOM 3189 O O . VAL B 1 202 ? 17.531 -13.156 -16.531 1 77.94 202 VAL B O 1
ATOM 3192 N N . GLN B 1 203 ? 16.484 -12.711 -14.695 1 77.19 203 GLN B N 1
ATOM 3193 C CA . GLN B 1 203 ? 16.281 -14.117 -14.359 1 77.19 203 GLN B CA 1
ATOM 3194 C C . GLN B 1 203 ? 15.211 -14.742 -15.25 1 77.19 203 GLN B C 1
ATOM 3196 O O . GLN B 1 203 ? 15.266 -15.93 -15.555 1 77.19 203 GLN B O 1
ATOM 3201 N N . HIS B 1 204 ? 14.227 -14.148 -15.57 1 73.44 204 HIS B N 1
ATOM 3202 C CA . HIS B 1 204 ? 13.164 -14.711 -16.406 1 73.44 204 HIS B CA 1
ATOM 3203 C C . HIS B 1 204 ? 13.578 -14.75 -17.875 1 73.44 204 HIS B C 1
ATOM 3205 O O . HIS B 1 204 ? 13.102 -15.594 -18.625 1 73.44 204 HIS B O 1
ATOM 3211 N N . LYS B 1 205 ? 14.352 -14.039 -18.219 1 61.25 205 LYS B N 1
ATOM 3212 C CA . LYS B 1 205 ? 14.906 -14.109 -19.562 1 61.25 205 LYS B CA 1
ATOM 3213 C C . LYS B 1 205 ? 15.766 -15.352 -19.734 1 61.25 205 LYS B C 1
ATOM 3215 O O . LYS B 1 205 ? 15.688 -16.031 -20.766 1 61.25 205 LYS B O 1
ATOM 3220 N N . ASN B 1 206 ? 16.484 -15.445 -18.828 1 49.06 206 ASN B N 1
ATOM 3221 C CA . ASN B 1 206 ? 17.375 -16.594 -18.906 1 49.06 206 ASN B CA 1
ATOM 3222 C C . ASN B 1 206 ? 16.609 -17.906 -18.891 1 49.06 206 ASN B C 1
ATOM 3224 O O . ASN B 1 206 ? 17.047 -18.906 -19.469 1 49.06 206 ASN B O 1
ATOM 3228 N N . LYS B 1 207 ? 15.594 -17.953 -18.359 1 51.84 207 LYS B N 1
ATOM 3229 C CA . LYS B 1 207 ? 14.828 -19.203 -18.312 1 51.84 207 LYS B CA 1
ATOM 3230 C C . LYS B 1 207 ? 14.102 -19.438 -19.641 1 51.84 207 LYS B C 1
ATOM 3232 O O . LYS B 1 207 ? 13.93 -20.578 -20.062 1 51.84 207 LYS B O 1
ATOM 3237 N N . ASN B 1 208 ? 13.5 -18.422 -20.219 1 44.91 208 ASN B N 1
ATOM 3238 C CA . ASN B 1 208 ? 12.828 -18.641 -21.5 1 44.91 208 ASN B CA 1
ATOM 3239 C C . ASN B 1 208 ? 13.836 -18.781 -22.641 1 44.91 208 ASN B C 1
ATOM 3241 O O . ASN B 1 208 ? 13.484 -19.234 -23.734 1 44.91 208 ASN B O 1
ATOM 3245 N N . GLY B 1 209 ? 14.953 -18.172 -22.578 1 36.12 209 GLY B N 1
ATOM 3246 C CA . GLY B 1 209 ? 15.945 -18.359 -23.609 1 36.12 209 GLY B CA 1
ATOM 3247 C C . GLY B 1 209 ? 16.578 -19.734 -23.578 1 36.12 209 GLY B C 1
ATOM 3248 O O . GLY B 1 209 ? 17.234 -20.156 -24.547 1 36.12 209 GLY B O 1
ATOM 3249 N N . ASN B 1 210 ? 16.844 -20.344 -22.406 1 30.44 210 ASN B N 1
ATOM 3250 C CA . ASN B 1 210 ? 17.453 -21.656 -22.562 1 30.44 210 ASN B CA 1
ATOM 3251 C C . ASN B 1 210 ? 16.422 -22.734 -22.859 1 30.44 210 ASN B C 1
ATOM 3253 O O . ASN B 1 210 ? 15.352 -22.766 -22.234 1 30.44 210 ASN B O 1
#

Solvent-accessible surface area (backbone atoms only — not comparable to full-atom values): 20546 Å² total; per-residue (Å²): 125,65,71,66,61,63,54,50,62,52,48,56,53,49,48,50,53,52,49,60,64,67,50,69,89,78,50,52,73,66,46,43,52,49,44,50,50,48,42,52,44,48,51,46,43,45,56,58,41,55,33,76,21,74,69,42,61,75,35,71,69,34,44,39,44,51,48,38,30,50,38,19,49,50,29,37,51,32,41,47,52,47,17,31,52,48,12,36,72,74,35,64,87,70,34,32,39,24,34,42,60,45,55,45,50,30,41,46,52,24,49,25,50,23,54,53,41,45,51,53,48,51,40,31,34,27,5,46,67,33,35,55,42,45,68,72,27,61,52,54,47,51,48,24,50,55,52,18,52,50,23,43,54,23,9,51,44,23,35,50,52,54,48,58,74,36,55,89,48,92,69,68,60,92,53,46,67,37,47,44,47,24,12,51,39,26,40,51,34,16,51,34,26,43,48,48,32,51,51,52,50,57,55,54,45,54,56,74,71,101,123,66,72,66,59,63,53,49,59,52,49,56,51,50,49,51,53,52,48,59,65,65,51,70,88,79,51,51,74,66,47,41,54,49,44,51,48,48,43,52,44,48,48,47,44,44,57,57,40,56,33,76,21,73,69,42,60,74,35,72,70,33,44,40,45,51,49,37,28,50,37,19,50,50,29,38,53,32,40,48,52,46,18,31,52,48,12,36,72,72,35,65,88,72,35,34,38,25,34,41,59,46,56,44,50,30,42,46,51,24,49,26,48,22,54,53,41,45,51,53,49,50,41,30,36,25,5,47,67,33,34,56,43,47,69,71,26,60,53,54,47,52,49,23,50,54,52,17,51,50,23,41,55,23,9,50,43,23,36,50,50,54,48,58,74,35,56,90,47,92,68,67,60,92,53,46,68,36,47,44,48,25,12,52,39,26,41,51,34,17,50,34,26,43,47,47,32,50,51,52,52,56,56,55,46,54,56,73,71,101